Protein AF-F8GCK5-F1 (afdb_monomer_lite)

Sequence (737 aa):
MRNIRILTMNIQAQAWPAGPHSDAKWRAEAAVKALDPGNFAFDEHPDVVVFNEADNEDAKEILETGLKDMYPHFIVSFNGGSGDLNDGGLAIFSKFEFRELPPSDYNFSNNRSRFYPYISAGIAGMFYPMSASDDGLAEKGVAIVQISTGLHFEIVTIALTHLQAFYEEVGEHHTIRLRQLKVIEAELIDLIGAPEDNGNWDKVIVLGDLNIRGDTPPYSTEGHGEWTNVFINNGGPYNNASQGIAVRQNKLIFTEQLIDGWRTFMTPPGAFMEADPGLTNTNLKEGEHLPAGLKERLDYICFPKQRTDAMGETPRHLVAQHMRILPSNFSALDMAFERIQSDHKGILAQVHWQFKYNTPNQAKLQGDFVHFQAPDSLVKVNIANDLKIPSPGVFQWIYIHEPGTYTFTYSPNLEAAFYYENAMSTKIDPFNQVKWGELGLDLDWLNSLQHEFGLSEVGDQVDVHRPMFIRLKAAERDDQFTGNIAFSFIKHTGENRFLAIGLLPNDIPKDPRLPVGQKNGKNDECWFRAPLAEQLLSGNPYPAQFYIKNDFERKIRLSLFEGIAAPAPFAQVTNEDRLTVIDYDRAADIQDVYILLERSQTTDYEFLAGYRYSISYLNHLEIYSIEDQSGLGADEIHLTMTADDMAANFLDFTDEDFDDDERRMLNSYYPKNTAFDNRLNVTVFELDNGDDDDDGPFTGTIPALKKSENSRESSIIIEAEGAEYQISYKLSRNPNR

pLDDT: mean 79.92, std 14.97, range [36.16, 98.12]

Structure (mmCIF, N/CA/C/O backbone):
data_AF-F8GCK5-F1
#
_entry.id   AF-F8GCK5-F1
#
loop_
_atom_site.group_PDB
_atom_site.id
_atom_site.type_symbol
_atom_site.label_atom_id
_atom_site.label_alt_id
_atom_site.label_comp_id
_atom_site.label_asym_id
_atom_site.label_entity_id
_atom_site.label_seq_id
_atom_site.pdbx_PDB_ins_code
_atom_site.Cartn_x
_atom_site.Cartn_y
_atom_site.Cartn_z
_atom_site.occupancy
_atom_site.B_iso_or_equiv
_atom_site.auth_seq_id
_atom_site.auth_comp_id
_atom_site.auth_asym_id
_atom_site.auth_atom_id
_atom_site.pdbx_PDB_model_num
ATOM 1 N N . MET A 1 1 ? 5.847 20.990 -10.981 1.00 57.03 1 MET A N 1
ATOM 2 C CA . MET A 1 1 ? 6.908 20.158 -11.584 1.00 57.03 1 MET A CA 1
ATOM 3 C C . MET A 1 1 ? 6.631 18.738 -11.105 1.00 57.03 1 MET A C 1
ATOM 5 O O . MET A 1 1 ? 5.992 18.609 -10.074 1.00 57.03 1 MET A O 1
ATOM 9 N N . ARG A 1 2 ? 6.905 17.680 -11.875 1.00 70.56 2 ARG A N 1
ATOM 10 C CA . ARG A 1 2 ? 6.257 16.371 -11.628 1.00 70.56 2 ARG A CA 1
ATOM 11 C C . ARG A 1 2 ? 7.260 15.219 -11.567 1.00 70.56 2 ARG A C 1
ATOM 13 O O . ARG A 1 2 ? 8.373 15.356 -12.064 1.00 70.56 2 ARG A O 1
ATOM 20 N N . ASN A 1 3 ? 6.843 14.109 -10.960 1.00 83.94 3 ASN A N 1
ATOM 21 C CA . ASN A 1 3 ? 7.560 12.831 -10.945 1.00 83.94 3 ASN A CA 1
ATOM 22 C C . ASN A 1 3 ? 7.837 12.326 -12.368 1.00 83.94 3 ASN A C 1
ATOM 24 O O . ASN A 1 3 ? 7.088 12.645 -13.294 1.00 83.94 3 ASN A O 1
ATOM 28 N N . ILE A 1 4 ? 8.869 11.492 -12.527 1.00 91.00 4 ILE A N 1
ATOM 29 C CA . ILE A 1 4 ? 9.046 10.703 -13.753 1.00 91.00 4 ILE A CA 1
ATOM 30 C C . ILE A 1 4 ? 8.170 9.460 -13.622 1.00 91.00 4 ILE A C 1
ATOM 32 O O . ILE A 1 4 ? 8.266 8.739 -12.631 1.00 91.00 4 ILE A O 1
ATOM 36 N N . ARG A 1 5 ? 7.332 9.190 -14.621 1.00 93.50 5 ARG A N 1
ATOM 37 C CA . ARG A 1 5 ? 6.490 7.988 -14.654 1.00 93.50 5 ARG A CA 1
ATOM 38 C C . ARG A 1 5 ? 7.055 6.993 -15.649 1.00 93.50 5 ARG A C 1
ATOM 40 O O . ARG A 1 5 ? 7.097 7.295 -16.840 1.00 93.50 5 ARG A O 1
ATOM 47 N N . ILE A 1 6 ? 7.496 5.838 -15.167 1.00 96.00 6 ILE A N 1
ATOM 48 C CA . ILE A 1 6 ? 8.157 4.824 -15.995 1.00 96.00 6 ILE A CA 1
ATOM 49 C C . ILE A 1 6 ? 7.336 3.545 -15.975 1.00 96.00 6 ILE A C 1
ATOM 51 O O . ILE A 1 6 ? 7.020 3.038 -14.901 1.00 96.00 6 ILE A O 1
ATOM 55 N N . LEU A 1 7 ? 6.995 3.047 -17.158 1.00 95.62 7 LEU A N 1
ATOM 56 C CA . LEU A 1 7 ? 6.284 1.793 -17.364 1.00 95.62 7 LEU A CA 1
ATOM 57 C C . LEU A 1 7 ? 7.198 0.790 -18.070 1.00 95.62 7 LEU A C 1
ATOM 59 O O . LEU A 1 7 ? 7.816 1.137 -19.073 1.00 95.62 7 LEU A O 1
ATOM 63 N N . THR A 1 8 ? 7.234 -0.448 -17.584 1.00 94.69 8 THR A N 1
ATOM 64 C CA . THR A 1 8 ? 7.779 -1.598 -18.323 1.00 94.69 8 THR A CA 1
ATOM 65 C C . THR A 1 8 ? 6.688 -2.631 -18.559 1.00 94.69 8 THR A C 1
ATOM 67 O O . THR A 1 8 ? 5.849 -2.833 -17.676 1.00 94.69 8 THR A O 1
ATOM 70 N N . MET A 1 9 ? 6.665 -3.254 -19.737 1.00 90.06 9 MET A N 1
ATOM 71 C CA . MET A 1 9 ? 5.662 -4.260 -20.089 1.00 90.06 9 MET A CA 1
ATOM 72 C C . MET A 1 9 ? 6.189 -5.254 -21.129 1.00 90.06 9 MET A C 1
ATOM 74 O O . MET A 1 9 ? 6.533 -4.860 -22.243 1.00 90.06 9 MET A O 1
ATOM 78 N N . ASN A 1 10 ? 6.170 -6.545 -20.803 1.00 88.62 10 ASN A N 1
ATOM 79 C CA . ASN A 1 10 ? 6.314 -7.607 -21.793 1.00 88.62 10 ASN A CA 1
ATOM 80 C C . ASN A 1 10 ? 4.983 -7.800 -22.546 1.00 88.62 10 ASN A C 1
ATOM 82 O O . ASN A 1 10 ? 3.952 -8.151 -21.961 1.00 88.62 10 ASN A O 1
ATOM 86 N N . ILE A 1 11 ? 4.990 -7.496 -23.848 1.00 85.12 11 ILE A N 1
ATOM 87 C CA . ILE A 1 11 ? 3.792 -7.547 -24.703 1.00 85.12 11 ILE A CA 1
ATOM 88 C C . ILE A 1 11 ? 3.698 -8.830 -25.519 1.00 85.12 11 ILE A C 1
ATOM 90 O O . ILE A 1 11 ? 2.675 -9.035 -26.175 1.00 85.12 11 ILE A O 1
ATOM 94 N N . GLN A 1 12 ? 4.741 -9.666 -25.491 1.00 81.56 12 GLN A N 1
ATOM 95 C CA . GLN A 1 12 ? 4.817 -10.932 -26.209 1.00 81.56 12 GLN A CA 1
ATOM 96 C C . GLN A 1 12 ? 4.371 -10.832 -27.682 1.00 81.56 12 GLN A C 1
ATOM 98 O O . GLN A 1 12 ? 3.586 -11.645 -28.181 1.00 81.56 12 GLN A O 1
ATOM 103 N N . ALA A 1 13 ? 4.819 -9.797 -28.384 1.00 81.50 13 ALA A N 1
ATOM 104 C CA . ALA A 1 13 ? 4.580 -9.577 -29.805 1.00 81.50 13 ALA A CA 1
ATOM 105 C C . ALA A 1 13 ? 5.725 -10.191 -30.636 1.00 81.50 13 ALA A C 1
ATOM 107 O O . ALA A 1 13 ? 6.400 -9.507 -31.407 1.00 81.50 13 ALA A O 1
ATOM 108 N N . GLN A 1 14 ? 5.931 -11.497 -30.459 1.00 73.19 14 GLN A N 1
ATOM 109 C CA . GLN A 1 14 ? 7.050 -12.255 -31.020 1.00 73.19 14 GLN A CA 1
ATOM 110 C C . GLN A 1 14 ? 6.912 -12.505 -32.537 1.00 73.19 14 GLN A C 1
ATOM 112 O O . GLN A 1 14 ? 5.809 -12.565 -33.095 1.00 73.19 14 GLN A O 1
ATOM 117 N N . ALA A 1 15 ? 8.045 -12.695 -33.219 1.00 66.06 15 ALA A N 1
ATOM 118 C CA . ALA A 1 15 ? 8.103 -13.161 -34.606 1.00 66.06 15 ALA A CA 1
ATOM 119 C C . ALA A 1 15 ? 8.003 -14.705 -34.705 1.00 66.06 15 ALA A C 1
ATOM 121 O O . ALA A 1 15 ? 8.259 -15.431 -33.744 1.00 66.06 15 ALA A O 1
ATOM 122 N N . TRP A 1 16 ? 7.610 -15.231 -35.875 1.00 49.19 16 TRP A N 1
ATOM 123 C CA . TRP A 1 16 ? 7.533 -16.681 -36.146 1.00 49.19 16 TRP A CA 1
ATOM 124 C C . TRP A 1 16 ? 8.875 -17.383 -35.826 1.00 49.19 16 TRP A C 1
ATOM 126 O O . TRP A 1 16 ? 9.919 -16.809 -36.141 1.00 49.19 16 TRP A O 1
ATOM 136 N N . PRO A 1 17 ? 8.899 -18.614 -35.258 1.00 47.94 17 PRO A N 1
ATOM 137 C CA . PRO A 1 17 ? 7.820 -19.610 -35.159 1.00 47.94 17 PRO A CA 1
ATOM 138 C C . PRO A 1 17 ? 6.927 -19.560 -33.912 1.00 47.94 17 PRO A C 1
ATOM 140 O O . PRO A 1 17 ? 6.051 -20.414 -33.781 1.00 47.94 17 PRO A O 1
ATOM 143 N N . ALA A 1 18 ? 7.100 -18.585 -33.020 1.00 50.91 18 ALA A N 1
ATOM 144 C CA . ALA A 1 18 ? 6.490 -18.633 -31.691 1.00 50.91 18 ALA A CA 1
ATOM 145 C C . ALA A 1 18 ? 4.981 -18.279 -31.630 1.00 50.91 18 ALA A C 1
ATOM 147 O O . ALA A 1 18 ? 4.314 -18.596 -30.644 1.00 50.91 18 ALA A O 1
ATOM 148 N N . GLY A 1 19 ? 4.393 -17.717 -32.698 1.00 50.84 19 GLY A N 1
ATOM 149 C CA . GLY A 1 19 ? 2.947 -17.463 -32.795 1.00 50.84 19 GLY A CA 1
ATOM 150 C C . GLY A 1 19 ? 2.474 -16.975 -34.179 1.00 50.84 19 GLY A C 1
ATOM 151 O O . GLY A 1 19 ? 3.298 -16.609 -35.020 1.00 50.84 19 GLY A O 1
ATOM 152 N N . PRO A 1 20 ? 1.155 -16.977 -34.470 1.00 52.06 20 PRO A N 1
ATOM 153 C CA . PRO A 1 20 ? 0.601 -16.418 -35.706 1.00 52.06 20 PRO A CA 1
ATOM 154 C C . PRO A 1 20 ? 0.881 -14.909 -35.823 1.00 52.06 20 PRO A C 1
ATOM 156 O O . PRO A 1 20 ? 0.665 -14.165 -34.871 1.00 52.06 20 PRO A O 1
ATOM 159 N N . HIS A 1 21 ? 1.251 -14.421 -37.015 1.00 52.12 21 HIS A N 1
ATOM 160 C CA . HIS A 1 21 ? 1.465 -12.983 -37.280 1.00 52.12 21 HIS A CA 1
ATOM 161 C C . HIS A 1 21 ? 0.276 -12.085 -36.869 1.00 52.12 21 HIS A C 1
ATOM 163 O O . HIS A 1 21 ? 0.470 -10.924 -36.512 1.00 52.12 21 HIS A O 1
ATOM 169 N N . SER A 1 22 ? -0.957 -12.611 -36.892 1.00 55.41 22 SER A N 1
ATOM 170 C CA . SER A 1 22 ? -2.156 -11.888 -36.447 1.00 55.41 22 SER A CA 1
ATOM 171 C C . SER A 1 22 ? -2.129 -11.515 -34.967 1.00 55.41 22 SER A C 1
ATOM 173 O O . SER A 1 22 ? -2.702 -10.492 -34.594 1.00 55.41 22 SER A O 1
ATOM 175 N N . ASP A 1 23 ? -1.467 -12.318 -34.138 1.00 72.38 23 ASP A N 1
ATOM 176 C CA . ASP A 1 23 ? -1.537 -12.198 -32.685 1.00 72.38 23 ASP A CA 1
ATOM 177 C C . ASP A 1 23 ? -0.560 -11.120 -32.197 1.00 72.38 23 ASP A C 1
ATOM 179 O O . ASP A 1 23 ? -0.926 -10.294 -31.364 1.00 72.38 23 ASP A O 1
ATOM 183 N N . ALA A 1 24 ? 0.632 -11.033 -32.799 1.00 78.38 24 ALA A N 1
ATOM 184 C CA . ALA A 1 24 ? 1.621 -9.994 -32.500 1.00 78.38 24 ALA A CA 1
ATOM 185 C C . ALA A 1 24 ? 1.125 -8.581 -32.863 1.00 78.38 24 ALA A C 1
ATOM 187 O O . ALA A 1 24 ? 1.203 -7.659 -32.049 1.00 78.38 24 ALA A O 1
ATOM 188 N N . LYS A 1 25 ? 0.535 -8.420 -34.057 1.00 82.81 25 LYS A N 1
ATOM 189 C CA . LYS A 1 25 ? -0.100 -7.163 -34.486 1.00 82.81 25 LYS A CA 1
ATOM 190 C C . LYS A 1 25 ? -1.188 -6.725 -33.506 1.00 82.81 25 LYS A C 1
ATOM 192 O O . LYS A 1 25 ? -1.220 -5.577 -33.068 1.00 82.81 25 LYS A O 1
ATOM 197 N N . TRP A 1 26 ? -2.071 -7.653 -33.158 1.00 79.19 26 TRP A N 1
ATOM 198 C CA . TRP A 1 26 ? -3.180 -7.385 -32.258 1.00 79.19 26 TRP A CA 1
ATOM 199 C C . TRP A 1 26 ? -2.674 -6.981 -30.851 1.00 79.19 26 TRP A C 1
ATOM 201 O O . TRP A 1 26 ? -3.192 -6.029 -30.263 1.00 79.19 26 TRP A O 1
ATOM 211 N N . ARG A 1 27 ? -1.607 -7.622 -30.341 1.00 80.44 27 ARG A N 1
ATOM 212 C CA . ARG A 1 27 ? -0.962 -7.282 -29.053 1.00 80.44 27 ARG A CA 1
ATOM 213 C C . ARG A 1 27 ? -0.394 -5.863 -29.050 1.00 80.44 27 ARG A C 1
ATOM 215 O O . ARG A 1 27 ? -0.623 -5.124 -28.093 1.00 80.44 27 ARG A O 1
ATOM 222 N N . ALA A 1 28 ? 0.262 -5.450 -30.134 1.00 86.25 28 ALA A N 1
ATOM 223 C CA . ALA A 1 28 ? 0.745 -4.079 -30.295 1.00 86.25 28 ALA A CA 1
ATOM 224 C C . ALA A 1 28 ? -0.398 -3.050 -30.328 1.00 86.25 28 ALA A C 1
ATOM 226 O O . ALA A 1 28 ? -0.338 -2.054 -29.609 1.00 86.25 28 ALA A O 1
ATOM 227 N N . GLU A 1 29 ? -1.470 -3.294 -31.093 1.00 86.25 29 GLU A N 1
ATOM 228 C CA . GLU A 1 29 ? -2.645 -2.403 -31.133 1.00 86.25 29 GLU A CA 1
ATOM 229 C C . GLU A 1 29 ? -3.268 -2.229 -29.741 1.00 86.25 29 GLU A C 1
ATOM 231 O O . GLU A 1 29 ? -3.655 -1.127 -29.342 1.00 86.25 29 GLU A O 1
ATOM 236 N N . ALA A 1 30 ? -3.345 -3.317 -28.979 1.00 79.75 30 ALA A N 1
ATOM 237 C CA . ALA A 1 30 ? -3.876 -3.291 -27.631 1.00 79.75 30 ALA A CA 1
ATOM 238 C C . ALA A 1 30 ? -2.938 -2.557 -26.655 1.00 79.75 30 ALA A C 1
ATOM 240 O O . ALA A 1 30 ? -3.421 -1.760 -25.850 1.00 79.75 30 ALA A O 1
ATOM 241 N N . ALA A 1 31 ? -1.615 -2.722 -26.771 1.00 85.25 31 ALA A N 1
ATOM 242 C CA . ALA A 1 31 ? -0.638 -1.947 -26.004 1.00 85.25 31 ALA A CA 1
ATOM 243 C C . ALA A 1 31 ? -0.756 -0.434 -26.274 1.00 85.25 31 ALA A C 1
ATOM 245 O O . ALA A 1 31 ? -0.817 0.352 -25.327 1.00 85.25 31 ALA A O 1
ATOM 246 N N . VAL A 1 32 ? -0.883 -0.022 -27.544 1.00 89.69 32 VAL A N 1
ATOM 247 C CA . VAL A 1 32 ? -1.145 1.383 -27.920 1.00 89.69 32 VAL A CA 1
ATOM 248 C C . VAL A 1 32 ? -2.422 1.887 -27.252 1.00 89.69 32 VAL A C 1
ATOM 250 O O . VAL A 1 32 ? -2.444 2.969 -26.671 1.00 89.69 32 VAL A O 1
ATOM 253 N N . LYS A 1 33 ? -3.486 1.083 -27.290 1.00 84.94 33 LYS A N 1
ATOM 254 C CA . LYS A 1 33 ? -4.776 1.440 -26.701 1.00 84.94 33 LYS A CA 1
ATOM 255 C C . LYS A 1 33 ? -4.741 1.533 -25.175 1.00 84.94 33 LYS A C 1
ATOM 257 O O . LYS A 1 33 ? -5.442 2.378 -24.627 1.00 84.94 33 LYS A O 1
ATOM 262 N N . ALA A 1 34 ? -3.948 0.707 -24.486 1.00 79.44 34 ALA A N 1
ATOM 263 C CA . ALA A 1 34 ? -3.733 0.837 -23.038 1.00 79.44 34 ALA A CA 1
ATOM 264 C C . ALA A 1 34 ? -3.196 2.215 -22.683 1.00 79.44 34 ALA A C 1
ATOM 266 O O . ALA A 1 34 ? -3.619 2.795 -21.689 1.00 79.44 34 ALA A O 1
ATOM 267 N N . LEU A 1 35 ? -2.276 2.714 -23.506 1.00 87.94 35 LEU A N 1
ATOM 268 C CA . LEU A 1 35 ? -1.574 3.975 -23.313 1.00 87.94 35 LEU A CA 1
ATOM 269 C C . LEU A 1 35 ? -2.398 5.202 -23.709 1.00 87.94 35 LEU A C 1
ATOM 271 O O . LEU A 1 35 ? -1.868 6.304 -23.697 1.00 87.94 35 LEU A O 1
ATOM 275 N N . ASP A 1 36 ? -3.685 5.056 -24.030 1.00 86.31 36 ASP A N 1
ATOM 276 C CA . ASP A 1 36 ? -4.568 6.209 -24.207 1.00 86.31 36 ASP A CA 1
ATOM 277 C C . ASP A 1 36 ? -4.615 7.045 -22.904 1.00 86.31 36 ASP A C 1
ATOM 279 O O . ASP A 1 36 ? -4.901 6.491 -21.833 1.00 86.31 36 ASP A O 1
ATOM 283 N N . PRO A 1 37 ? -4.380 8.374 -22.956 1.00 85.88 37 PRO A N 1
ATOM 284 C CA . PRO A 1 37 ? -4.496 9.269 -21.810 1.00 85.88 37 PRO A CA 1
ATOM 285 C C . PRO A 1 37 ? -5.807 9.143 -21.039 1.00 85.88 37 PRO A C 1
ATOM 287 O O . PRO A 1 37 ? -5.803 9.339 -19.826 1.00 85.88 37 PRO A O 1
ATOM 290 N N . GLY A 1 38 ? -6.907 8.772 -21.705 1.00 83.69 38 GLY A N 1
ATOM 291 C CA . GLY A 1 38 ? -8.198 8.537 -21.055 1.00 83.69 38 GLY A CA 1
ATOM 292 C C . GLY A 1 38 ? -8.212 7.375 -20.051 1.00 83.69 38 GLY A C 1
ATOM 293 O O . GLY A 1 38 ? -9.097 7.329 -19.199 1.00 83.69 38 GLY A O 1
ATOM 294 N N . ASN A 1 39 ? -7.236 6.461 -20.110 1.00 80.50 39 ASN A N 1
ATOM 295 C CA . ASN A 1 39 ? -7.138 5.309 -19.206 1.00 80.50 39 ASN A CA 1
ATOM 296 C C . ASN A 1 39 ? -6.356 5.601 -17.918 1.00 80.50 39 ASN A C 1
ATOM 298 O O . ASN A 1 39 ? -6.315 4.760 -17.016 1.00 80.50 39 ASN A O 1
ATOM 302 N N . PHE A 1 40 ? -5.714 6.765 -17.820 1.00 81.81 40 PHE A N 1
ATOM 303 C CA . PHE A 1 40 ? -4.912 7.145 -16.665 1.00 81.81 40 PHE A CA 1
ATOM 304 C C . PHE A 1 40 ? -5.524 8.352 -15.965 1.00 81.81 40 PHE A C 1
ATOM 306 O O . PHE A 1 40 ? -6.045 9.269 -16.598 1.00 81.81 40 PHE A O 1
ATOM 313 N N . ALA A 1 41 ? -5.383 8.404 -14.640 1.00 77.75 41 ALA A N 1
ATOM 314 C CA . ALA A 1 41 ? -5.498 9.684 -13.959 1.00 77.75 41 ALA A CA 1
ATOM 315 C C . ALA A 1 41 ? -4.443 10.654 -14.523 1.00 77.75 41 ALA A C 1
ATOM 317 O O . ALA A 1 41 ? -3.378 10.237 -14.993 1.00 77.75 41 ALA A O 1
ATOM 318 N N . PHE A 1 42 ? -4.725 11.952 -14.455 1.00 73.12 42 PHE A N 1
ATOM 319 C CA . PHE A 1 42 ? -3.887 13.003 -15.036 1.00 73.12 42 PHE A CA 1
ATOM 320 C C . PHE A 1 42 ? -2.397 12.908 -14.649 1.00 73.12 42 PHE A C 1
ATOM 322 O O . PHE A 1 42 ? -1.500 13.167 -15.458 1.00 73.12 42 PHE A O 1
ATOM 329 N N . ASP A 1 43 ? -2.116 12.489 -13.418 1.00 75.25 43 ASP A N 1
ATOM 330 C CA . ASP A 1 43 ? -0.775 12.317 -12.865 1.00 75.25 43 ASP A CA 1
ATOM 331 C C . ASP A 1 43 ? -0.258 10.869 -12.908 1.00 75.25 43 ASP A C 1
ATOM 333 O O . ASP A 1 43 ? 0.818 10.590 -12.390 1.00 75.25 43 ASP A O 1
ATOM 337 N N . GLU A 1 44 ? -0.966 9.940 -13.549 1.00 83.06 44 GLU A N 1
ATOM 338 C CA . GLU A 1 44 ? -0.584 8.522 -13.639 1.00 83.06 44 GLU A CA 1
ATOM 339 C C . GLU A 1 44 ? -0.109 8.109 -15.040 1.00 83.06 44 GLU A C 1
ATOM 341 O O . GLU A 1 44 ? 0.519 7.062 -15.174 1.00 83.06 44 GLU A O 1
ATOM 346 N N . HIS A 1 45 ? -0.334 8.926 -16.074 1.00 90.56 45 HIS A N 1
ATOM 347 C CA . HIS A 1 45 ? 0.081 8.580 -17.435 1.00 90.56 45 HIS A CA 1
ATOM 348 C C . HIS A 1 45 ? 1.613 8.489 -17.584 1.00 90.56 45 HIS A C 1
ATOM 350 O O . HIS A 1 45 ? 2.297 9.469 -17.269 1.00 90.56 45 HIS A O 1
ATOM 356 N N . PRO A 1 46 ? 2.172 7.390 -18.126 1.00 93.81 46 PRO A N 1
ATOM 357 C CA . PRO A 1 46 ? 3.615 7.207 -18.220 1.00 93.81 46 PRO A CA 1
ATOM 358 C C . PRO A 1 46 ? 4.293 8.266 -19.095 1.00 93.81 46 PRO A C 1
ATOM 360 O O . PRO A 1 46 ? 3.727 8.754 -20.079 1.00 93.81 46 PRO A O 1
ATOM 363 N N . ASP A 1 47 ? 5.515 8.630 -18.722 1.00 94.62 47 ASP A N 1
ATOM 364 C CA . ASP A 1 47 ? 6.395 9.538 -19.464 1.00 94.62 47 ASP A CA 1
ATOM 365 C C . ASP A 1 47 ? 7.464 8.777 -20.246 1.00 94.62 47 ASP A C 1
ATOM 367 O O . ASP A 1 47 ? 7.884 9.241 -21.304 1.00 94.62 47 ASP A O 1
ATOM 371 N N . VAL A 1 48 ? 7.856 7.607 -19.741 1.00 96.50 48 VAL A N 1
ATOM 372 C CA . VAL A 1 48 ? 8.714 6.635 -20.416 1.00 96.50 48 VAL A CA 1
ATOM 373 C C . VAL A 1 48 ? 8.014 5.281 -20.393 1.00 96.50 48 VAL A C 1
ATOM 375 O O . VAL A 1 48 ? 7.514 4.863 -19.348 1.00 96.50 48 VAL A O 1
ATOM 378 N N . VAL A 1 49 ? 7.983 4.604 -21.534 1.00 96.88 49 VAL A N 1
ATOM 379 C CA . VAL A 1 49 ? 7.441 3.254 -21.689 1.00 96.88 49 VAL A CA 1
ATOM 380 C C . VAL A 1 49 ? 8.504 2.376 -22.324 1.00 96.88 49 VAL A C 1
ATOM 382 O O . VAL A 1 49 ? 9.103 2.759 -23.327 1.00 96.88 49 VAL A O 1
ATOM 385 N N . VAL A 1 50 ? 8.724 1.203 -21.745 1.00 96.50 50 VAL A N 1
ATOM 386 C CA . VAL A 1 50 ? 9.601 0.168 -22.280 1.00 96.50 50 VAL A CA 1
ATOM 387 C C . VAL A 1 50 ? 8.794 -1.089 -22.551 1.00 96.50 50 VAL A C 1
ATOM 389 O O . VAL A 1 50 ? 8.016 -1.529 -21.703 1.00 96.50 50 VAL A O 1
ATOM 392 N N . PHE A 1 51 ? 8.999 -1.655 -23.736 1.00 93.44 51 PHE A N 1
ATOM 393 C CA . PHE A 1 51 ? 8.420 -2.927 -24.132 1.00 93.44 51 PHE A CA 1
ATOM 394 C C . PHE A 1 51 ? 9.491 -4.009 -24.226 1.00 93.44 51 PHE A C 1
ATOM 396 O O . PHE A 1 51 ? 10.594 -3.757 -24.720 1.00 93.44 51 PHE A O 1
ATOM 403 N N . ASN A 1 52 ? 9.125 -5.204 -23.769 1.00 90.69 52 ASN A N 1
ATOM 404 C CA . ASN A 1 52 ? 9.845 -6.450 -24.001 1.00 90.69 52 ASN A CA 1
ATOM 405 C C . ASN A 1 52 ? 9.047 -7.333 -24.975 1.00 90.69 52 ASN A C 1
ATOM 407 O O . ASN A 1 52 ? 7.817 -7.230 -25.035 1.00 90.69 52 ASN A O 1
ATOM 411 N N . GLU A 1 53 ? 9.757 -8.189 -25.715 1.00 87.75 53 GLU A N 1
ATOM 412 C CA . GLU A 1 53 ? 9.208 -9.073 -26.758 1.00 87.75 53 GLU A CA 1
ATOM 413 C C . GLU A 1 53 ? 8.411 -8.332 -27.838 1.00 87.75 53 GLU A C 1
ATOM 415 O O . GLU A 1 53 ? 7.358 -8.774 -28.293 1.00 87.75 53 GLU A O 1
ATOM 420 N N . ALA A 1 54 ? 8.891 -7.161 -28.245 1.00 87.62 54 ALA A N 1
ATOM 421 C CA . ALA A 1 54 ? 8.382 -6.433 -29.401 1.00 87.62 54 ALA A CA 1
ATOM 422 C C . ALA A 1 54 ? 9.136 -6.839 -30.682 1.00 87.62 54 ALA A C 1
ATOM 424 O O . ALA A 1 54 ? 9.615 -5.970 -31.401 1.00 87.62 54 ALA A O 1
ATOM 425 N N . ASP A 1 55 ? 9.299 -8.141 -30.944 1.00 82.94 55 ASP A N 1
ATOM 426 C CA . ASP A 1 55 ? 10.215 -8.646 -31.985 1.00 82.94 55 ASP A CA 1
ATOM 427 C C . ASP A 1 55 ? 9.620 -8.591 -33.403 1.00 82.94 55 ASP A C 1
ATOM 429 O O . ASP A 1 55 ? 10.337 -8.544 -34.402 1.00 82.94 55 ASP A O 1
ATOM 433 N N . ASN A 1 56 ? 8.290 -8.606 -33.519 1.00 84.81 56 ASN A N 1
ATOM 434 C CA . ASN A 1 56 ? 7.590 -8.638 -34.801 1.00 84.81 56 ASN A CA 1
ATOM 435 C C . ASN A 1 56 ? 7.613 -7.276 -35.525 1.00 84.81 56 ASN A C 1
ATOM 437 O O . ASN A 1 56 ? 7.214 -6.258 -34.965 1.00 84.81 56 ASN A O 1
ATOM 441 N N . GLU A 1 57 ? 8.002 -7.262 -36.803 1.00 84.81 57 GLU A N 1
ATOM 442 C CA . GLU A 1 57 ? 8.110 -6.028 -37.602 1.00 84.81 57 GLU A CA 1
ATOM 443 C C . GLU A 1 57 ? 6.784 -5.258 -37.748 1.00 84.81 57 GLU A C 1
ATOM 445 O O . GLU A 1 57 ? 6.762 -4.037 -37.584 1.00 84.81 57 GLU A O 1
ATOM 450 N N . ASP A 1 58 ? 5.659 -5.950 -37.971 1.00 86.12 58 ASP A N 1
ATOM 451 C CA . ASP A 1 58 ? 4.344 -5.297 -38.062 1.00 86.12 58 ASP A CA 1
ATOM 452 C C . ASP A 1 58 ? 3.936 -4.701 -36.702 1.00 86.12 58 ASP A C 1
ATOM 454 O O . ASP A 1 58 ? 3.341 -3.623 -36.629 1.00 86.12 58 ASP A O 1
ATOM 458 N N . ALA A 1 59 ? 4.262 -5.389 -35.602 1.00 85.56 59 ALA A N 1
ATOM 459 C CA . ALA A 1 59 ? 4.020 -4.895 -34.250 1.00 85.56 59 ALA A CA 1
ATOM 460 C C . ALA A 1 59 ? 4.817 -3.612 -33.969 1.00 85.56 59 ALA A C 1
ATOM 462 O O . ALA A 1 59 ? 4.258 -2.658 -33.425 1.00 85.56 59 ALA A O 1
ATOM 463 N N . LYS A 1 60 ? 6.087 -3.544 -34.388 1.00 89.31 60 LYS A N 1
ATOM 464 C CA . LYS A 1 60 ? 6.925 -2.339 -34.254 1.00 89.31 60 LYS A CA 1
ATOM 465 C C . LYS A 1 60 ? 6.352 -1.159 -35.026 1.00 89.31 60 LYS A C 1
ATOM 467 O O . LYS A 1 60 ? 6.249 -0.074 -34.458 1.00 89.31 60 LYS A O 1
ATOM 472 N N . GLU A 1 61 ? 5.919 -1.371 -36.272 1.00 91.75 61 GLU A N 1
ATOM 473 C CA . GLU A 1 61 ? 5.286 -0.321 -37.084 1.00 91.75 61 GLU A CA 1
ATOM 474 C C . GLU A 1 61 ? 4.026 0.237 -36.400 1.00 91.75 61 GLU A C 1
ATOM 476 O O . GLU A 1 61 ? 3.787 1.450 -36.402 1.00 91.75 61 GLU A O 1
ATOM 481 N N . ILE A 1 62 ? 3.231 -0.636 -35.773 1.00 92.06 62 ILE A N 1
ATOM 482 C CA . ILE A 1 62 ? 2.024 -0.251 -35.030 1.00 92.06 62 ILE A CA 1
ATOM 483 C C . ILE A 1 62 ? 2.370 0.543 -33.773 1.00 92.06 62 ILE A C 1
ATOM 485 O O . ILE A 1 62 ? 1.749 1.580 -33.531 1.00 92.06 62 ILE A O 1
ATOM 489 N N . LEU A 1 63 ? 3.351 0.088 -32.987 1.00 92.38 63 LEU A N 1
ATOM 490 C CA . LEU A 1 63 ? 3.813 0.808 -31.800 1.00 92.38 63 LEU A CA 1
ATOM 491 C C . LEU A 1 63 ? 4.359 2.188 -32.186 1.00 92.38 63 LEU A C 1
ATOM 493 O O . LEU A 1 63 ? 3.950 3.187 -31.599 1.00 92.38 63 LEU A O 1
ATOM 497 N N . GLU A 1 64 ? 5.222 2.262 -33.203 1.00 94.88 64 GLU A N 1
ATOM 498 C CA . GLU A 1 64 ? 5.761 3.520 -33.725 1.00 94.88 64 GLU A CA 1
ATOM 499 C C . GLU A 1 64 ? 4.635 4.462 -34.157 1.00 94.88 64 GLU A C 1
ATOM 501 O O . GLU A 1 64 ? 4.522 5.588 -33.668 1.00 94.88 64 GLU A O 1
ATOM 506 N N . THR A 1 65 ? 3.768 4.000 -35.055 1.00 95.56 65 THR A N 1
ATOM 507 C CA . THR A 1 65 ? 2.713 4.837 -35.631 1.00 95.56 65 THR A CA 1
ATOM 508 C C . THR A 1 65 ? 1.703 5.283 -34.582 1.00 95.56 65 THR A C 1
ATOM 510 O O . THR A 1 65 ? 1.256 6.430 -34.626 1.00 95.56 65 THR A O 1
ATOM 513 N N . GLY A 1 66 ? 1.353 4.395 -33.651 1.00 94.94 66 GLY A N 1
ATOM 514 C CA . GLY A 1 66 ? 0.354 4.642 -32.619 1.00 94.94 66 GLY A CA 1
ATOM 515 C C . GLY A 1 66 ? 0.840 5.527 -31.473 1.00 94.94 66 GLY A C 1
ATOM 516 O O . GLY A 1 66 ? 0.029 6.237 -30.882 1.00 94.94 66 GLY A O 1
ATOM 517 N N . LEU A 1 67 ? 2.141 5.516 -31.160 1.00 95.75 67 LEU A N 1
ATOM 518 C CA . LEU A 1 67 ? 2.684 6.201 -29.980 1.00 95.75 67 LEU A CA 1
ATOM 519 C C . LEU A 1 67 ? 3.514 7.446 -30.295 1.00 95.75 67 LEU A C 1
ATOM 521 O O . LEU A 1 67 ? 3.679 8.273 -29.399 1.00 95.75 67 LEU A O 1
ATOM 525 N N . LYS A 1 68 ? 4.003 7.635 -31.528 1.00 95.50 68 LYS A N 1
ATOM 526 C CA . LYS A 1 68 ? 4.907 8.752 -31.883 1.00 95.50 68 LYS A CA 1
ATOM 527 C C . LYS A 1 68 ? 4.390 10.148 -31.525 1.00 95.50 68 LYS A C 1
ATOM 529 O O . LYS A 1 68 ? 5.184 11.009 -31.163 1.00 95.50 68 LYS A O 1
ATOM 534 N N . ASP A 1 69 ? 3.080 10.385 -31.608 1.00 94.94 69 ASP A N 1
ATOM 535 C CA . ASP A 1 69 ? 2.503 11.706 -31.317 1.00 94.94 69 ASP A CA 1
ATOM 536 C C . ASP A 1 69 ? 2.515 12.002 -29.808 1.00 94.94 69 ASP A C 1
ATOM 538 O O . ASP A 1 69 ? 2.609 13.152 -29.382 1.00 94.94 69 ASP A O 1
ATOM 542 N N . MET A 1 70 ? 2.445 10.950 -28.992 1.00 94.56 70 MET A N 1
ATOM 543 C CA . MET A 1 70 ? 2.442 11.022 -27.533 1.00 94.56 70 MET A CA 1
ATOM 544 C C . MET A 1 70 ? 3.854 10.923 -26.944 1.00 94.56 70 MET A C 1
ATOM 546 O O . MET A 1 70 ? 4.146 11.532 -25.914 1.00 94.56 70 MET A O 1
ATOM 550 N N . TYR A 1 71 ? 4.725 10.176 -27.619 1.00 96.69 71 TYR A N 1
ATOM 551 C CA . TYR A 1 71 ? 6.105 9.894 -27.256 1.00 96.69 71 TYR A CA 1
ATOM 552 C C . TYR A 1 71 ? 7.010 10.164 -28.468 1.00 96.69 71 TYR A C 1
ATOM 554 O O . TYR A 1 71 ? 7.376 9.235 -29.186 1.00 96.69 71 TYR A O 1
ATOM 562 N N . PRO A 1 72 ? 7.383 11.430 -28.722 1.00 95.44 72 PRO A N 1
ATOM 563 C CA . PRO A 1 72 ? 8.119 11.817 -29.928 1.00 95.44 72 PRO A CA 1
ATOM 564 C C . PRO A 1 72 ? 9.564 11.305 -29.967 1.00 95.44 72 PRO A C 1
ATOM 566 O O . PRO A 1 72 ? 10.223 11.387 -31.005 1.00 95.44 72 PRO A O 1
ATOM 569 N N . HIS A 1 73 ? 10.080 10.797 -28.848 1.00 95.44 73 HIS A N 1
ATOM 570 C CA . HIS A 1 73 ? 11.417 10.229 -28.753 1.00 95.44 73 HIS A CA 1
ATOM 571 C C . HIS A 1 73 ? 11.296 8.729 -28.515 1.00 95.44 73 HIS A C 1
ATOM 573 O O . HIS A 1 73 ? 10.963 8.297 -27.414 1.00 95.44 73 HIS A O 1
ATOM 579 N N . PHE A 1 74 ? 11.563 7.930 -29.542 1.00 94.56 74 PHE A N 1
ATOM 580 C CA . PHE A 1 74 ? 11.432 6.480 -29.456 1.00 94.56 74 PHE A CA 1
ATOM 581 C C . PHE A 1 74 ? 12.548 5.746 -30.199 1.00 94.56 74 PHE A C 1
ATOM 583 O O . PHE A 1 74 ? 13.209 6.307 -31.075 1.00 94.56 74 PHE A O 1
ATOM 590 N N . ILE A 1 75 ? 12.754 4.488 -29.817 1.00 91.81 75 ILE A N 1
ATOM 591 C CA . ILE A 1 75 ? 13.602 3.509 -30.498 1.00 91.81 75 ILE A CA 1
ATOM 592 C C . ILE A 1 75 ? 12.826 2.191 -30.470 1.00 91.81 75 ILE A C 1
ATOM 594 O O . ILE A 1 75 ? 12.564 1.662 -29.391 1.00 91.81 75 ILE A O 1
ATOM 598 N N . VAL A 1 76 ? 12.410 1.705 -31.641 1.00 84.62 76 VAL A N 1
ATOM 599 C CA . VAL A 1 76 ? 11.499 0.550 -31.790 1.00 84.62 76 VAL A CA 1
ATOM 600 C C . VAL A 1 76 ? 12.191 -0.748 -32.198 1.00 84.62 76 VAL A C 1
ATOM 602 O O . VAL A 1 76 ? 11.533 -1.770 -32.328 1.00 84.62 76 VAL A O 1
ATOM 605 N N . SER A 1 77 ? 13.509 -0.720 -32.386 1.00 77.44 77 SER A N 1
ATOM 606 C CA . SER A 1 77 ? 14.314 -1.915 -32.614 1.00 77.44 77 SER A CA 1
ATOM 607 C C . SER A 1 77 ? 15.760 -1.650 -32.214 1.00 77.44 77 SER A C 1
ATOM 609 O O . SER A 1 77 ? 16.308 -0.573 -32.475 1.00 77.44 77 SER A O 1
ATOM 611 N N . PHE A 1 78 ? 16.371 -2.656 -31.601 1.00 72.44 78 PHE A N 1
ATOM 612 C CA . PHE A 1 78 ? 17.803 -2.727 -31.373 1.00 72.44 78 PHE A CA 1
ATOM 613 C C . PHE A 1 78 ? 18.303 -4.020 -32.014 1.00 72.44 78 PHE A C 1
ATOM 615 O O . PHE A 1 78 ? 17.933 -5.105 -31.570 1.00 72.44 78 PHE A O 1
ATOM 622 N N . ASN A 1 79 ? 19.120 -3.902 -33.060 1.00 67.88 79 ASN A N 1
ATOM 623 C CA . ASN A 1 79 ? 19.706 -5.048 -33.748 1.00 67.88 79 ASN A CA 1
ATOM 624 C C . ASN A 1 79 ? 21.236 -5.017 -33.630 1.00 67.88 79 ASN A C 1
ATOM 626 O O . ASN A 1 79 ? 21.856 -3.969 -33.641 1.00 67.88 79 ASN A O 1
ATOM 630 N N . GLY A 1 80 ? 21.885 -6.162 -33.477 1.00 57.00 80 GLY A N 1
ATOM 631 C CA . GLY A 1 80 ? 23.345 -6.293 -33.466 1.00 57.00 80 GLY A CA 1
ATOM 632 C C . GLY A 1 80 ? 23.955 -6.308 -34.871 1.00 57.00 80 GLY A C 1
ATOM 633 O O . GLY A 1 80 ? 25.171 -6.424 -35.016 1.00 57.00 80 GLY A O 1
ATOM 634 N N . GLY A 1 81 ? 23.121 -6.215 -35.912 1.00 53.41 81 GLY A N 1
ATOM 635 C CA . GLY A 1 81 ? 23.539 -6.274 -37.311 1.00 53.41 81 GLY A CA 1
ATOM 636 C C . GLY A 1 81 ? 23.791 -7.691 -37.842 1.00 53.41 81 GLY A C 1
ATOM 637 O O . GLY A 1 81 ? 24.418 -7.821 -38.892 1.00 53.41 81 GLY A O 1
ATOM 638 N N . SER A 1 82 ? 23.317 -8.753 -37.172 1.00 50.84 82 SER A N 1
ATOM 639 C CA . SER A 1 82 ? 23.559 -10.146 -37.601 1.00 50.84 82 SER A CA 1
ATOM 640 C C . SER A 1 82 ? 22.701 -10.639 -38.779 1.00 50.84 82 SER A C 1
ATOM 642 O O . SER A 1 82 ? 22.866 -11.776 -39.214 1.00 50.84 82 SER A O 1
ATOM 644 N N . GLY A 1 83 ? 21.842 -9.790 -39.349 1.00 47.34 83 GLY A N 1
ATOM 645 C CA . GLY A 1 83 ? 21.238 -9.965 -40.677 1.00 47.34 83 GLY A CA 1
ATOM 646 C C . GLY A 1 83 ? 20.138 -11.026 -40.814 1.00 47.34 83 GLY A C 1
ATOM 647 O O . GLY A 1 83 ? 19.294 -10.850 -41.684 1.00 47.34 83 GLY A O 1
ATOM 648 N N . ASP A 1 84 ? 20.107 -12.050 -39.953 1.00 46.06 84 ASP A N 1
ATOM 649 C CA . ASP A 1 84 ? 19.169 -13.185 -40.045 1.00 46.06 84 ASP A CA 1
ATOM 650 C C . ASP A 1 84 ? 18.526 -13.604 -38.695 1.00 46.06 84 ASP A C 1
ATOM 652 O O . ASP A 1 84 ? 17.696 -14.515 -38.679 1.00 46.06 84 ASP A O 1
ATOM 656 N N . LEU A 1 85 ? 18.894 -12.989 -37.561 1.00 54.59 85 LEU A N 1
ATOM 657 C CA . LEU A 1 85 ? 18.291 -13.268 -36.244 1.00 54.59 85 LEU A CA 1
ATOM 658 C C . LEU A 1 85 ? 17.073 -12.368 -35.980 1.00 54.59 85 LEU A C 1
ATOM 660 O O . LEU A 1 85 ? 17.030 -11.229 -36.449 1.00 54.59 85 LEU A O 1
ATOM 664 N N . ASN A 1 86 ? 16.114 -12.863 -35.186 1.00 59.94 86 ASN A N 1
ATOM 665 C CA . ASN A 1 86 ? 15.086 -12.002 -34.594 1.00 59.94 86 ASN A CA 1
ATOM 666 C C . ASN A 1 86 ? 15.787 -10.959 -33.710 1.00 59.94 86 ASN A C 1
ATOM 668 O O . ASN A 1 86 ? 16.747 -11.294 -33.008 1.00 59.94 86 ASN A O 1
ATOM 672 N N . ASP A 1 87 ? 15.345 -9.702 -33.750 1.00 71.06 87 ASP A N 1
ATOM 673 C CA . ASP A 1 87 ? 15.928 -8.685 -32.876 1.00 71.06 87 ASP A CA 1
ATOM 674 C C . ASP A 1 87 ? 15.583 -8.961 -31.401 1.00 71.06 87 ASP A C 1
ATOM 676 O O . ASP A 1 87 ? 14.791 -9.843 -31.087 1.00 71.06 87 ASP A O 1
ATOM 680 N N . GLY A 1 88 ? 16.236 -8.272 -30.464 1.00 73.50 88 GLY A N 1
ATOM 681 C CA . GLY A 1 88 ? 16.105 -8.574 -29.031 1.00 73.50 88 GLY A CA 1
ATOM 682 C C . GLY A 1 88 ? 14.767 -8.197 -28.380 1.00 73.50 88 GLY A C 1
ATOM 683 O O . GLY A 1 88 ? 14.675 -8.243 -27.151 1.00 73.50 88 GLY A O 1
ATOM 684 N N . GLY A 1 89 ? 13.781 -7.740 -29.159 1.00 85.88 89 GLY A N 1
ATOM 685 C CA . GLY A 1 89 ? 12.431 -7.428 -28.677 1.00 85.88 89 GLY A CA 1
ATOM 686 C C . GLY A 1 89 ? 12.312 -6.222 -27.769 1.00 85.88 89 GLY A C 1
ATOM 687 O O . GLY A 1 89 ? 11.329 -6.103 -27.038 1.00 85.88 89 GLY A O 1
ATOM 688 N N . LEU A 1 90 ? 13.315 -5.350 -27.758 1.00 91.38 90 LEU A N 1
ATOM 689 C CA . LEU A 1 90 ? 13.339 -4.172 -26.902 1.00 91.38 90 LEU A CA 1
ATOM 690 C C . LEU A 1 90 ? 12.847 -2.947 -27.669 1.00 91.38 90 LEU A C 1
ATOM 692 O O . LEU A 1 90 ? 13.348 -2.632 -28.747 1.00 91.38 90 LEU A O 1
ATOM 696 N N . ALA A 1 91 ? 11.927 -2.203 -27.064 1.00 93.44 91 ALA A N 1
ATOM 697 C CA . ALA A 1 91 ? 11.530 -0.887 -27.546 1.00 93.44 91 ALA A CA 1
ATOM 698 C C . ALA A 1 91 ? 11.391 0.097 -26.383 1.00 93.44 91 ALA A C 1
ATOM 700 O O . ALA A 1 91 ? 11.006 -0.276 -25.275 1.00 93.44 91 ALA A O 1
ATOM 701 N N . ILE A 1 92 ? 11.687 1.370 -26.639 1.00 96.31 92 ILE A N 1
ATOM 702 C CA . ILE A 1 92 ? 11.521 2.456 -25.673 1.00 96.31 92 ILE A CA 1
ATOM 703 C C . ILE A 1 92 ? 10.848 3.659 -26.325 1.00 96.31 92 ILE A C 1
ATOM 705 O O . ILE A 1 92 ? 11.220 4.086 -27.415 1.00 96.31 92 ILE A O 1
ATOM 709 N N . PHE A 1 93 ? 9.886 4.232 -25.614 1.00 97.44 93 PHE A N 1
ATOM 710 C CA . PHE A 1 93 ? 9.143 5.433 -25.970 1.00 97.44 93 PHE A CA 1
ATOM 711 C C . PHE A 1 93 ? 9.247 6.435 -24.825 1.00 97.44 93 PHE A C 1
ATOM 713 O O . PHE A 1 93 ? 9.117 6.075 -23.657 1.00 97.44 93 PHE A O 1
ATOM 720 N N . SER A 1 94 ? 9.501 7.699 -25.139 1.00 96.44 94 SER A N 1
ATOM 721 C CA . SER A 1 94 ? 9.763 8.735 -24.148 1.00 96.44 94 SER A CA 1
ATOM 722 C C . SER A 1 94 ? 9.190 10.082 -24.581 1.00 96.44 94 SER A C 1
ATOM 724 O O . SER A 1 94 ? 9.278 10.493 -25.740 1.00 96.44 94 SER A O 1
ATOM 726 N N . LYS A 1 95 ? 8.622 10.804 -23.612 1.00 94.75 95 LYS A N 1
ATOM 727 C CA . LYS A 1 95 ? 8.294 12.232 -23.744 1.00 94.75 95 LYS A CA 1
ATOM 728 C C . LYS A 1 95 ? 9.533 13.118 -23.620 1.00 94.75 95 LYS A C 1
ATOM 730 O O . LYS A 1 95 ? 9.510 14.268 -24.042 1.00 94.75 95 LYS A O 1
ATOM 735 N N . PHE A 1 96 ? 10.599 12.591 -23.020 1.00 94.00 96 PHE A N 1
ATOM 736 C CA . PHE A 1 96 ? 11.879 13.267 -22.835 1.00 94.00 96 PHE A CA 1
ATOM 737 C C . PHE A 1 96 ? 12.858 12.914 -23.951 1.00 94.00 96 PHE A C 1
ATOM 739 O O . PHE A 1 96 ? 12.902 11.770 -24.405 1.00 94.00 96 PHE A O 1
ATOM 746 N N . GLU A 1 97 ? 13.683 13.880 -24.341 1.00 92.81 97 GLU A N 1
ATOM 747 C CA . GLU A 1 97 ? 14.707 13.690 -25.364 1.00 92.81 97 GLU A CA 1
ATOM 748 C C . GLU A 1 97 ? 15.823 12.745 -24.886 1.00 92.81 97 GLU A C 1
ATOM 750 O O . GLU A 1 97 ? 16.318 12.858 -23.755 1.00 92.81 97 GLU A O 1
ATOM 755 N N . PHE A 1 98 ? 16.242 11.837 -25.774 1.00 94.31 98 PHE A N 1
ATOM 756 C CA . PHE A 1 98 ? 17.434 11.011 -25.584 1.00 94.31 98 PHE A CA 1
ATOM 757 C C . PHE A 1 98 ? 18.696 11.825 -25.866 1.00 94.31 98 PHE A C 1
ATOM 759 O O . PHE A 1 98 ? 18.848 12.403 -26.946 1.00 94.31 98 PHE A O 1
ATOM 766 N N . ARG A 1 99 ? 19.621 11.844 -24.907 1.00 92.06 99 ARG A N 1
ATOM 767 C CA . ARG A 1 99 ? 20.922 12.487 -25.068 1.00 92.06 99 ARG A CA 1
ATOM 768 C C . ARG A 1 99 ? 21.809 11.714 -26.026 1.00 92.06 99 ARG A C 1
ATOM 770 O O . ARG A 1 99 ? 21.789 10.488 -26.073 1.00 92.06 99 ARG A O 1
ATOM 777 N N . GLU A 1 100 ? 22.647 12.464 -26.728 1.00 92.62 100 GLU A N 1
ATOM 778 C CA . GLU A 1 100 ? 23.769 11.892 -27.455 1.00 92.62 100 GLU A CA 1
ATOM 779 C C . GLU A 1 100 ? 24.798 11.336 -26.459 1.00 92.62 100 GLU A C 1
ATOM 781 O O . GLU A 1 100 ? 25.251 12.036 -25.549 1.00 92.62 100 GLU A O 1
ATOM 786 N N . LEU A 1 101 ? 25.127 10.060 -26.617 1.00 91.88 101 LEU A N 1
ATOM 787 C CA . LEU A 1 101 ? 26.098 9.327 -25.820 1.00 91.88 101 LEU A CA 1
ATOM 788 C C . LEU A 1 101 ? 27.490 9.422 -26.466 1.00 91.88 101 LEU A C 1
ATOM 790 O O . LEU A 1 101 ? 27.594 9.602 -27.682 1.00 91.88 101 LEU A O 1
ATOM 794 N N . PRO A 1 102 ? 28.576 9.256 -25.689 1.00 90.12 102 PRO A N 1
ATOM 795 C CA . PRO A 1 102 ? 29.927 9.240 -26.239 1.00 90.12 102 PRO A CA 1
ATOM 796 C C . PRO A 1 102 ? 30.090 8.161 -27.328 1.00 90.12 102 PRO A C 1
ATOM 798 O O . PRO A 1 102 ? 29.571 7.054 -27.120 1.00 90.12 102 PRO A O 1
ATOM 801 N N . PRO A 1 103 ? 30.830 8.443 -28.423 1.00 86.69 103 PRO A N 1
ATOM 802 C CA . PRO A 1 103 ? 31.035 7.503 -29.527 1.00 86.69 103 PRO A CA 1
ATOM 803 C C . PRO A 1 103 ? 31.603 6.145 -29.089 1.00 86.69 103 PRO A C 1
ATOM 805 O O . PRO A 1 103 ? 32.472 6.076 -28.220 1.00 86.69 103 PRO A O 1
ATOM 808 N N . SER A 1 104 ? 31.115 5.083 -29.721 1.00 84.00 104 SER A N 1
ATOM 809 C CA . SER A 1 104 ? 31.358 3.667 -29.449 1.00 84.00 104 SER A CA 1
ATOM 810 C C . SER A 1 104 ? 30.847 2.842 -30.636 1.00 84.00 104 SER A C 1
ATOM 812 O O . SER A 1 104 ? 29.885 3.233 -31.299 1.00 84.00 104 SER A O 1
ATOM 814 N N . ASP A 1 105 ? 31.444 1.674 -30.872 1.00 81.88 105 ASP A N 1
ATOM 815 C CA . ASP A 1 105 ? 31.001 0.736 -31.916 1.00 81.88 105 ASP A CA 1
ATOM 816 C C . ASP A 1 105 ? 29.603 0.150 -31.629 1.00 81.88 105 ASP A C 1
ATOM 818 O O . ASP A 1 105 ? 28.951 -0.377 -32.525 1.00 81.88 105 ASP A O 1
ATOM 822 N N . TYR A 1 106 ? 29.124 0.286 -30.388 1.00 80.75 106 TYR A N 1
ATOM 823 C CA . TYR A 1 106 ? 27.805 -0.164 -29.934 1.00 80.75 106 TYR A CA 1
ATOM 824 C C . TYR A 1 106 ? 26.738 0.941 -29.964 1.00 80.75 106 TYR A C 1
ATOM 826 O O . TYR A 1 106 ? 25.614 0.731 -29.499 1.00 80.75 106 TYR A O 1
ATOM 834 N N . ASN A 1 107 ? 27.070 2.146 -30.450 1.00 82.56 107 ASN A N 1
ATOM 835 C CA . ASN A 1 107 ? 26.098 3.230 -30.561 1.00 82.56 107 ASN A CA 1
ATOM 836 C C . ASN A 1 107 ? 25.004 2.919 -31.590 1.00 82.56 107 ASN A C 1
ATOM 838 O O . ASN A 1 107 ? 25.275 2.530 -32.721 1.00 82.56 107 ASN A O 1
ATOM 842 N N . PHE A 1 108 ? 23.763 3.206 -31.207 1.00 79.81 108 PHE A N 1
ATOM 843 C CA . PHE A 1 108 ? 22.566 3.097 -32.034 1.00 79.81 108 PHE A CA 1
ATOM 844 C C . PHE A 1 108 ? 21.860 4.450 -32.170 1.00 79.81 108 PHE A C 1
ATOM 846 O O . PHE A 1 108 ? 22.110 5.384 -31.400 1.00 79.81 108 PHE A O 1
ATOM 853 N N . SER A 1 109 ? 20.978 4.560 -33.169 1.00 81.62 109 SER A N 1
ATOM 854 C CA . SER A 1 109 ? 20.060 5.699 -33.332 1.00 81.62 109 SER A CA 1
ATOM 855 C C . SER A 1 109 ? 20.758 7.068 -33.316 1.00 81.62 109 SER A C 1
ATOM 857 O O . SER A 1 109 ? 20.361 7.968 -32.577 1.00 81.62 109 SER A O 1
ATOM 859 N N . ASN A 1 110 ? 21.814 7.232 -34.125 1.00 83.69 110 ASN A N 1
ATOM 860 C CA . ASN A 1 110 ? 22.660 8.437 -34.165 1.00 83.69 110 ASN A CA 1
ATOM 861 C C . ASN A 1 110 ? 23.262 8.785 -32.791 1.00 83.69 110 ASN A C 1
ATOM 863 O O . ASN A 1 110 ? 23.100 9.899 -32.300 1.00 83.69 110 ASN A O 1
ATOM 867 N N . ASN A 1 111 ? 23.924 7.811 -32.162 1.00 85.00 111 ASN A N 1
ATOM 868 C CA . ASN A 1 111 ? 24.538 7.914 -30.835 1.00 85.00 111 ASN A CA 1
ATOM 869 C C . ASN A 1 111 ? 23.565 8.165 -29.669 1.00 85.00 111 ASN A C 1
ATOM 871 O O . ASN A 1 111 ? 24.015 8.469 -28.572 1.00 85.00 111 ASN A O 1
ATOM 875 N N . ARG A 1 112 ? 22.247 8.026 -29.845 1.00 89.06 112 ARG A N 1
ATOM 876 C CA . ARG A 1 112 ? 21.257 8.283 -28.774 1.00 89.06 112 ARG A CA 1
ATOM 877 C C . ARG A 1 112 ? 21.011 7.097 -27.845 1.00 89.06 112 ARG A C 1
ATOM 879 O O . ARG A 1 112 ? 20.348 7.233 -26.819 1.00 89.06 112 ARG A O 1
ATOM 886 N N . SER A 1 113 ? 21.546 5.939 -28.201 1.00 90.69 113 SER A N 1
ATOM 887 C CA . SER A 1 113 ? 21.507 4.729 -27.392 1.00 90.69 113 SER A CA 1
ATOM 888 C C . SER A 1 113 ? 22.778 3.916 -27.587 1.00 90.69 113 SER A C 1
ATOM 890 O O . SER A 1 113 ? 23.541 4.147 -28.530 1.00 90.69 113 SER A O 1
ATOM 892 N N . ARG A 1 114 ? 22.996 2.946 -26.702 1.00 89.38 114 ARG A N 1
ATOM 893 C CA . ARG A 1 114 ? 23.935 1.843 -26.920 1.00 89.38 114 ARG A CA 1
ATOM 894 C C . ARG A 1 114 ? 23.208 0.522 -26.779 1.00 89.38 114 ARG A C 1
ATOM 896 O O . ARG A 1 114 ? 22.350 0.412 -25.907 1.00 89.38 114 ARG A O 1
ATOM 903 N N . PHE A 1 115 ? 23.539 -0.444 -27.625 1.00 88.50 115 PHE A N 1
ATOM 904 C CA . PHE A 1 115 ? 22.957 -1.776 -27.566 1.00 88.50 115 PHE A CA 1
ATOM 905 C C . PHE A 1 115 ? 24.037 -2.844 -27.520 1.00 88.50 115 PHE A C 1
ATOM 907 O O . PHE A 1 115 ? 24.962 -2.845 -28.330 1.00 88.50 115 PHE A O 1
ATOM 914 N N . TYR A 1 116 ? 23.882 -3.755 -26.567 1.00 86.00 116 TYR A N 1
ATOM 915 C CA . TYR A 1 116 ? 24.839 -4.808 -26.286 1.00 86.00 116 TYR A CA 1
ATOM 916 C C . TYR A 1 116 ? 24.124 -6.156 -26.346 1.00 86.00 116 TYR A C 1
ATOM 918 O O . TYR A 1 116 ? 23.492 -6.557 -25.360 1.00 86.00 116 TYR A O 1
ATOM 926 N N . PRO A 1 117 ? 24.173 -6.842 -27.501 1.00 82.06 117 PRO A N 1
ATOM 927 C CA . PRO A 1 117 ? 23.571 -8.156 -27.643 1.00 82.06 117 PRO A CA 1
ATOM 928 C C . PRO A 1 117 ? 24.354 -9.197 -26.830 1.00 82.06 117 PRO A C 1
ATOM 930 O O . PRO A 1 117 ? 25.585 -9.173 -26.755 1.00 82.06 117 PRO A O 1
ATOM 933 N N . TYR A 1 118 ? 23.642 -10.157 -26.250 1.00 77.00 118 TYR A N 1
ATOM 934 C CA . TYR A 1 118 ? 24.183 -11.290 -25.503 1.00 77.00 118 TYR A CA 1
ATOM 935 C C . TYR A 1 118 ? 24.694 -12.376 -26.460 1.00 77.00 118 TYR A C 1
ATOM 937 O O . TYR A 1 118 ? 24.214 -13.507 -26.481 1.00 77.00 118 TYR A O 1
ATOM 945 N N . ILE A 1 119 ? 25.683 -12.023 -27.283 1.00 67.44 119 ILE A N 1
ATOM 946 C CA . ILE A 1 119 ? 26.265 -12.921 -28.283 1.00 67.44 119 ILE A CA 1
ATOM 947 C C . ILE A 1 119 ? 27.088 -14.048 -27.643 1.00 67.44 119 ILE A C 1
ATOM 949 O O . ILE A 1 119 ? 27.784 -13.872 -26.643 1.00 67.44 119 ILE A O 1
ATOM 953 N N . SER A 1 120 ? 27.048 -15.225 -28.272 1.00 54.00 120 SER A N 1
ATOM 954 C CA . SER A 1 120 ? 27.810 -16.418 -27.871 1.00 54.00 120 SER A CA 1
ATOM 955 C C . SER A 1 120 ? 29.325 -16.289 -28.094 1.00 54.00 120 SER A C 1
ATOM 957 O O . SER A 1 120 ? 30.105 -17.046 -27.514 1.00 54.00 120 SER A O 1
ATOM 959 N N . ALA A 1 121 ? 29.755 -15.312 -28.900 1.00 48.56 121 ALA A N 1
ATOM 960 C CA . ALA A 1 121 ? 31.151 -14.925 -29.083 1.00 48.56 121 ALA A CA 1
ATOM 961 C C . ALA A 1 121 ? 31.524 -13.850 -28.048 1.00 48.56 121 ALA A C 1
ATOM 963 O O . ALA A 1 121 ? 31.416 -12.654 -28.297 1.00 48.56 121 ALA A O 1
ATOM 964 N N . GLY A 1 122 ? 31.884 -14.314 -26.852 1.00 46.00 122 GLY A N 1
ATOM 965 C CA . GLY A 1 122 ? 31.990 -13.508 -25.643 1.00 46.00 122 GLY A CA 1
ATOM 966 C C . GLY A 1 122 ? 32.993 -12.351 -25.645 1.00 46.00 122 GLY A C 1
ATOM 967 O O . GLY A 1 122 ? 33.947 -12.278 -26.422 1.00 46.00 122 GLY A O 1
ATOM 968 N N . ILE A 1 123 ? 32.806 -11.499 -24.637 1.00 47.22 123 ILE A N 1
ATOM 969 C CA . ILE A 1 123 ? 33.844 -10.661 -24.036 1.00 47.22 123 ILE A CA 1
ATOM 970 C C . ILE A 1 123 ? 35.122 -11.501 -23.895 1.00 47.22 123 ILE A C 1
ATOM 972 O O . ILE A 1 123 ? 35.080 -12.618 -23.365 1.00 47.22 123 ILE A O 1
ATOM 976 N N . ALA A 1 124 ? 36.261 -10.977 -24.356 1.00 42.28 124 ALA A N 1
ATOM 977 C CA . ALA A 1 124 ? 37.547 -11.661 -24.256 1.00 42.28 124 ALA A CA 1
ATOM 978 C C . ALA A 1 124 ? 37.819 -12.086 -22.797 1.00 42.28 124 ALA A C 1
ATOM 980 O O . ALA A 1 124 ? 38.099 -11.250 -21.941 1.00 42.28 124 ALA A O 1
ATOM 981 N N . GLY A 1 125 ? 37.718 -13.391 -22.517 1.00 46.31 125 GLY A N 1
ATOM 982 C CA . GLY A 1 125 ? 37.914 -13.969 -21.181 1.00 46.31 125 GLY A CA 1
ATOM 983 C C . GLY A 1 125 ? 36.717 -14.723 -20.583 1.00 46.31 125 GLY A C 1
ATOM 984 O O . GLY A 1 125 ? 36.915 -15.436 -19.602 1.00 46.31 125 GLY A O 1
ATOM 985 N N . MET A 1 126 ? 35.508 -14.643 -21.158 1.00 48.94 126 MET A N 1
ATOM 986 C CA . MET A 1 126 ? 34.352 -15.450 -20.728 1.00 48.94 126 MET A CA 1
ATOM 987 C C . MET A 1 126 ? 34.097 -16.621 -21.697 1.00 48.94 126 MET A C 1
ATOM 989 O O . MET A 1 126 ? 33.591 -16.436 -22.796 1.00 48.94 126 MET A O 1
ATOM 993 N N . PHE A 1 127 ? 34.451 -17.845 -21.290 1.00 47.31 127 PHE A N 1
ATOM 994 C CA . PHE A 1 127 ? 34.414 -19.066 -22.122 1.00 47.31 127 PHE A CA 1
ATOM 995 C C . PHE A 1 127 ? 33.060 -19.813 -22.128 1.00 47.31 127 PHE A C 1
ATOM 997 O O . PHE A 1 127 ? 33.034 -21.033 -22.288 1.00 47.31 127 PHE A O 1
ATOM 1004 N N . TYR A 1 128 ? 31.930 -19.133 -21.922 1.00 54.59 128 TYR A N 1
ATOM 1005 C CA . TYR A 1 128 ? 30.652 -19.807 -21.661 1.00 54.59 128 TYR A CA 1
ATOM 1006 C C . TYR A 1 128 ? 29.458 -19.208 -22.425 1.00 54.59 128 TYR A C 1
ATOM 1008 O O . TYR A 1 128 ? 29.499 -18.025 -22.752 1.00 54.59 128 TYR A O 1
ATOM 1016 N N . PRO A 1 129 ? 28.379 -19.988 -22.674 1.00 62.38 129 PRO A N 1
ATOM 1017 C CA . PRO A 1 129 ? 27.209 -19.506 -23.411 1.00 62.38 129 PRO A CA 1
ATOM 1018 C C . PRO A 1 129 ? 26.464 -18.377 -22.677 1.00 62.38 129 PRO A C 1
ATOM 1020 O O . PRO A 1 129 ? 26.361 -18.388 -21.443 1.00 62.38 129 PRO A O 1
ATOM 1023 N N . MET A 1 130 ? 25.949 -17.431 -23.473 1.00 77.12 130 MET A N 1
ATOM 1024 C CA . MET A 1 130 ? 25.206 -16.223 -23.069 1.00 77.12 130 MET A CA 1
ATOM 1025 C C . MET A 1 130 ? 23.699 -16.298 -23.366 1.00 77.12 130 MET A C 1
ATOM 1027 O O . MET A 1 130 ? 22.954 -15.395 -22.991 1.00 77.12 130 MET A O 1
ATOM 1031 N N . SER A 1 131 ? 23.262 -17.384 -24.000 1.00 81.94 131 SER A N 1
ATOM 1032 C CA . SER A 1 131 ? 21.873 -17.711 -24.320 1.00 81.94 131 SER A CA 1
ATOM 1033 C C . SER A 1 131 ? 21.712 -19.231 -24.445 1.00 81.94 131 SER A C 1
ATOM 1035 O O . SER A 1 131 ? 22.705 -19.958 -24.593 1.00 81.94 131 SER A O 1
ATOM 1037 N N . ALA A 1 132 ? 20.478 -19.719 -24.346 1.00 82.31 132 ALA A N 1
ATOM 1038 C CA . ALA A 1 132 ? 20.111 -21.120 -24.528 1.00 82.31 132 ALA A CA 1
ATOM 1039 C C . ALA A 1 132 ? 18.706 -21.260 -25.128 1.00 82.31 132 ALA A C 1
ATOM 1041 O O . ALA A 1 132 ? 17.858 -20.390 -24.941 1.00 82.31 132 ALA A O 1
ATOM 1042 N N . SER A 1 133 ? 18.457 -22.393 -25.793 1.00 80.62 133 SER A N 1
ATOM 1043 C CA . SER A 1 133 ? 17.168 -22.711 -26.425 1.00 80.62 133 SER A CA 1
ATOM 1044 C C . SER A 1 133 ? 16.727 -21.628 -27.426 1.00 80.62 133 SER A C 1
ATOM 1046 O O . SER A 1 133 ? 17.579 -21.059 -28.116 1.00 80.62 133 SER A O 1
ATOM 1048 N N . ASP A 1 134 ? 15.426 -21.347 -27.512 1.00 75.62 134 ASP A N 1
ATOM 1049 C CA . ASP A 1 134 ? 14.830 -20.354 -28.412 1.00 75.62 134 ASP A CA 1
ATOM 1050 C C . ASP A 1 134 ? 15.401 -18.939 -28.204 1.00 75.62 134 ASP A C 1
ATOM 1052 O O . ASP A 1 134 ? 15.571 -18.199 -29.173 1.00 75.62 134 ASP A O 1
ATOM 1056 N N . ASP A 1 135 ? 15.841 -18.591 -26.988 1.00 76.81 135 ASP A N 1
ATOM 1057 C CA . ASP A 1 135 ? 16.541 -17.322 -26.723 1.00 76.81 135 ASP A CA 1
ATOM 1058 C C . ASP A 1 135 ? 17.882 -17.214 -27.467 1.00 76.81 135 ASP A C 1
ATOM 1060 O O . ASP A 1 135 ? 18.380 -16.115 -27.696 1.00 76.81 135 ASP A O 1
ATOM 1064 N N . GLY A 1 136 ? 18.486 -18.340 -27.860 1.00 75.75 136 GLY A N 1
ATOM 1065 C CA . GLY A 1 136 ? 19.688 -18.372 -28.696 1.00 75.75 136 GLY A CA 1
ATOM 1066 C C . GLY A 1 136 ? 19.444 -18.006 -30.163 1.00 75.75 136 GLY A C 1
ATOM 1067 O O . GLY A 1 136 ? 20.412 -17.816 -30.900 1.00 75.75 136 GLY A O 1
ATOM 1068 N N . LEU A 1 137 ? 18.177 -17.909 -30.581 1.00 73.94 137 LEU A N 1
ATOM 1069 C CA . LEU A 1 137 ? 17.750 -17.512 -31.927 1.00 73.94 137 LEU A CA 1
ATOM 1070 C C . LEU A 1 137 ? 17.353 -16.026 -32.013 1.00 73.94 137 LEU A C 1
ATOM 1072 O O . LEU A 1 137 ? 17.029 -15.547 -33.101 1.00 73.94 137 LEU A O 1
ATOM 1076 N N . ALA A 1 138 ? 17.390 -15.303 -30.891 1.00 77.00 138 ALA A N 1
ATOM 1077 C CA . ALA A 1 138 ? 17.104 -13.876 -30.806 1.00 77.00 138 ALA A CA 1
ATOM 1078 C C . ALA A 1 138 ? 18.340 -13.090 -30.344 1.00 77.00 138 ALA A C 1
ATOM 1080 O O . ALA A 1 138 ? 19.127 -13.553 -29.516 1.00 77.00 138 ALA A O 1
ATOM 1081 N N . GLU A 1 139 ? 18.498 -11.861 -30.829 1.00 80.69 139 GLU A N 1
ATOM 1082 C CA . GLU A 1 139 ? 19.533 -10.933 -30.362 1.00 80.69 139 GLU A CA 1
ATOM 1083 C C . GLU A 1 139 ? 19.145 -10.291 -29.019 1.00 80.69 139 GLU A C 1
ATOM 1085 O O . GLU A 1 139 ? 19.133 -9.071 -28.894 1.00 80.69 139 GLU A O 1
ATOM 1090 N N . LYS A 1 140 ? 18.817 -11.081 -27.984 1.00 85.19 140 LYS A N 1
ATOM 1091 C CA . LYS A 1 140 ? 18.556 -10.535 -26.636 1.00 85.19 140 LYS A CA 1
ATOM 1092 C C . LYS A 1 140 ? 19.760 -9.731 -26.143 1.00 85.19 140 LYS A C 1
ATOM 1094 O O . LYS A 1 140 ? 20.902 -10.061 -26.455 1.00 85.19 140 LYS A O 1
ATOM 1099 N N . GLY A 1 141 ? 19.527 -8.691 -25.348 1.00 88.88 141 GLY A N 1
ATOM 1100 C CA . GLY A 1 141 ? 20.600 -7.803 -24.909 1.00 88.88 141 GLY A CA 1
ATOM 1101 C C . GLY A 1 141 ? 20.181 -6.782 -23.862 1.00 88.88 141 GLY A C 1
ATOM 1102 O O . GLY A 1 141 ? 19.101 -6.853 -23.268 1.00 88.88 141 GLY A O 1
ATOM 1103 N N . VAL A 1 142 ? 21.054 -5.798 -23.660 1.00 92.56 142 VAL A N 1
ATOM 1104 C CA . VAL A 1 142 ? 20.748 -4.580 -22.906 1.00 92.56 142 VAL A CA 1
ATOM 1105 C C . VAL A 1 142 ? 20.882 -3.365 -23.810 1.00 92.56 142 VAL A C 1
ATOM 1107 O O . VAL A 1 142 ? 21.900 -3.183 -24.481 1.00 92.56 142 VAL A O 1
ATOM 1110 N N . ALA A 1 143 ? 19.854 -2.520 -23.812 1.00 93.06 143 ALA A N 1
ATOM 1111 C CA . ALA A 1 143 ? 19.921 -1.194 -24.404 1.00 93.06 143 ALA A CA 1
ATOM 1112 C C . ALA A 1 143 ? 20.041 -0.142 -23.301 1.00 93.06 143 ALA A C 1
ATOM 1114 O O . ALA A 1 143 ? 19.348 -0.211 -22.288 1.00 93.06 143 ALA A O 1
ATOM 1115 N N . ILE A 1 144 ? 20.924 0.836 -23.494 1.00 95.56 144 ILE A N 1
ATOM 1116 C CA . ILE A 1 144 ? 21.157 1.925 -22.544 1.00 95.56 144 ILE A CA 1
ATOM 1117 C C . ILE A 1 144 ? 20.872 3.258 -23.231 1.00 95.56 144 ILE A C 1
ATOM 1119 O O . ILE A 1 144 ? 21.397 3.539 -24.312 1.00 95.56 144 ILE A O 1
ATOM 1123 N N . VAL A 1 145 ? 20.061 4.092 -22.582 1.00 96.25 145 VAL A N 1
ATOM 1124 C CA . VAL A 1 145 ? 19.782 5.475 -22.985 1.00 96.25 145 VAL A CA 1
ATOM 1125 C C . VAL A 1 145 ? 20.004 6.427 -21.814 1.00 96.25 145 VAL A C 1
ATOM 1127 O O . VAL A 1 145 ? 19.933 6.042 -20.646 1.00 96.25 145 VAL A O 1
ATOM 1130 N N . GLN A 1 146 ? 20.217 7.703 -22.123 1.00 95.62 146 GLN A N 1
ATOM 1131 C CA . GLN A 1 146 ? 20.148 8.777 -21.138 1.00 95.62 146 GLN A CA 1
ATOM 1132 C C . GLN A 1 146 ? 19.048 9.751 -21.533 1.00 95.62 146 GLN A C 1
ATOM 1134 O O . GLN A 1 146 ? 19.067 10.285 -22.639 1.00 95.62 146 GLN A O 1
ATOM 1139 N N . ILE A 1 147 ? 18.099 10.004 -20.633 1.00 93.69 147 ILE A N 1
ATOM 1140 C CA . ILE A 1 147 ? 17.033 10.984 -20.862 1.00 93.69 147 ILE A CA 1
ATOM 1141 C C . ILE A 1 147 ? 17.364 12.306 -20.179 1.00 93.69 147 ILE A C 1
ATOM 1143 O O . ILE A 1 147 ? 17.791 12.342 -19.022 1.00 93.69 147 ILE A O 1
ATOM 1147 N N . SER A 1 148 ? 17.132 13.405 -20.893 1.00 86.38 148 SER A N 1
ATOM 1148 C CA . SER A 1 148 ? 17.182 14.747 -20.319 1.00 86.38 148 SER A CA 1
ATOM 1149 C C . SER A 1 148 ? 15.790 15.133 -19.849 1.00 86.38 148 SER A C 1
ATOM 1151 O O . SER A 1 148 ? 14.919 15.469 -20.648 1.00 86.38 148 SER A O 1
ATOM 1153 N N . THR A 1 149 ? 15.559 15.077 -18.542 1.00 76.88 149 THR A N 1
ATOM 1154 C CA . THR A 1 149 ? 14.202 15.255 -18.005 1.00 76.88 149 THR A CA 1
ATOM 1155 C C . THR A 1 149 ? 13.772 16.718 -17.949 1.00 76.88 149 THR A C 1
ATOM 1157 O O . THR A 1 149 ? 12.584 17.002 -17.857 1.00 76.88 149 THR A O 1
ATOM 1160 N N . GLY A 1 150 ? 14.722 17.664 -17.961 1.00 67.56 150 GLY A N 1
ATOM 1161 C CA . GLY A 1 150 ? 14.432 19.079 -17.682 1.00 67.56 150 GLY A CA 1
ATOM 1162 C C . GLY A 1 150 ? 13.868 19.319 -16.271 1.00 67.56 150 GLY A C 1
ATOM 1163 O O . GLY A 1 150 ? 13.392 20.410 -15.970 1.00 67.56 150 GLY A O 1
ATOM 1164 N N . LEU A 1 151 ? 13.910 18.291 -15.416 1.00 66.75 151 LEU A N 1
ATOM 1165 C CA . LEU A 1 151 ? 13.476 18.283 -14.021 1.00 66.75 151 LEU A CA 1
ATOM 1166 C C . LEU A 1 151 ? 14.707 18.327 -13.096 1.00 66.75 151 LEU A C 1
ATOM 1168 O O . LEU A 1 151 ? 15.844 18.463 -13.544 1.00 66.75 151 LEU A O 1
ATOM 1172 N N . HIS A 1 152 ? 14.499 18.127 -11.791 1.00 65.25 152 HIS A N 1
ATOM 1173 C CA . HIS A 1 152 ? 15.556 18.096 -10.769 1.00 65.25 152 HIS A CA 1
ATOM 1174 C C . HIS A 1 152 ? 16.647 17.024 -10.964 1.00 65.25 152 HIS A C 1
ATOM 1176 O O . HIS A 1 152 ? 17.624 17.019 -10.218 1.00 65.25 152 HIS A O 1
ATOM 1182 N N . PHE A 1 153 ? 16.479 16.092 -11.902 1.00 65.88 153 PHE A N 1
ATOM 1183 C CA . PHE A 1 153 ? 17.412 14.986 -12.134 1.00 65.88 153 PHE A CA 1
ATOM 1184 C C . PHE A 1 153 ? 18.500 15.343 -13.154 1.00 65.88 153 PHE A C 1
ATOM 1186 O O . PHE A 1 153 ? 19.576 14.748 -13.114 1.00 65.88 153 PHE A O 1
ATOM 1193 N N . GLU A 1 154 ? 18.246 16.340 -14.013 1.00 76.50 154 GLU A N 1
ATOM 1194 C CA . GLU A 1 154 ? 18.994 16.735 -15.223 1.00 76.50 154 GLU A CA 1
ATOM 1195 C C . GLU A 1 154 ? 19.209 15.607 -16.249 1.00 76.50 154 GLU A C 1
ATOM 1197 O O . GLU A 1 154 ? 18.902 15.790 -17.425 1.00 76.50 154 GLU A O 1
ATOM 1202 N N . ILE A 1 155 ? 19.696 14.443 -15.817 1.00 89.06 155 ILE A N 1
ATOM 1203 C CA . ILE A 1 155 ? 19.995 13.259 -16.623 1.00 89.06 155 ILE A CA 1
ATOM 1204 C C . ILE A 1 155 ? 19.621 12.015 -15.818 1.00 89.06 155 ILE A C 1
ATOM 1206 O O . ILE A 1 155 ? 20.048 11.881 -14.673 1.00 89.06 155 ILE A O 1
ATOM 1210 N N . VAL A 1 156 ? 18.864 11.099 -16.418 1.00 93.62 156 VAL A N 1
ATOM 1211 C CA . VAL A 1 156 ? 18.600 9.761 -15.862 1.00 93.62 156 VAL A CA 1
ATOM 1212 C C . VAL A 1 156 ? 19.101 8.721 -16.856 1.00 93.62 156 VAL A C 1
ATOM 1214 O O . VAL A 1 156 ? 18.804 8.824 -18.047 1.00 93.62 156 VAL A O 1
ATOM 1217 N N . THR A 1 157 ? 19.866 7.742 -16.373 1.00 96.06 157 THR A N 1
ATOM 1218 C CA . THR A 1 157 ? 20.351 6.615 -17.183 1.00 96.06 157 THR A CA 1
ATOM 1219 C C . THR A 1 157 ? 19.361 5.467 -17.055 1.00 96.06 157 THR A C 1
ATOM 1221 O O . THR A 1 157 ? 19.062 5.039 -15.942 1.00 96.06 157 THR A O 1
ATOM 1224 N N . ILE A 1 158 ? 18.855 4.976 -18.183 1.00 97.50 158 ILE A N 1
ATOM 1225 C CA . ILE A 1 158 ? 17.911 3.859 -18.236 1.00 97.50 158 ILE A CA 1
ATOM 1226 C C . ILE A 1 158 ? 18.571 2.720 -19.004 1.00 97.50 158 ILE A C 1
ATOM 1228 O O . ILE A 1 158 ? 18.930 2.896 -20.168 1.00 97.50 158 ILE A O 1
ATOM 1232 N N . ALA A 1 159 ? 18.715 1.568 -18.354 1.00 97.38 159 ALA A N 1
ATOM 1233 C CA . ALA A 1 159 ? 19.075 0.315 -19.001 1.00 97.38 159 ALA A CA 1
ATOM 1234 C C . ALA A 1 159 ? 17.835 -0.581 -19.071 1.00 97.38 159 ALA A C 1
ATOM 1236 O O . ALA A 1 159 ? 17.263 -0.938 -18.041 1.00 97.38 159 ALA A O 1
ATOM 1237 N N . LEU A 1 160 ? 17.414 -0.928 -20.281 1.00 95.88 160 LEU A N 1
ATOM 1238 C CA . LEU A 1 160 ? 16.307 -1.843 -20.522 1.00 95.88 160 LEU A CA 1
ATOM 1239 C C . LEU A 1 160 ? 16.832 -3.176 -21.047 1.00 95.88 160 LEU A C 1
ATOM 1241 O O . LEU A 1 160 ? 17.769 -3.208 -21.848 1.00 95.88 160 LEU A O 1
ATOM 1245 N N . THR A 1 161 ? 16.250 -4.275 -20.580 1.00 95.62 161 THR A N 1
ATOM 1246 C CA . THR A 1 161 ? 16.707 -5.623 -20.926 1.00 95.62 161 THR A CA 1
ATOM 1247 C C . THR A 1 161 ? 15.566 -6.635 -20.895 1.00 95.62 161 THR A C 1
ATOM 1249 O O . THR A 1 161 ? 14.528 -6.392 -20.282 1.00 95.62 161 THR A O 1
ATOM 1252 N N . HIS A 1 162 ? 15.776 -7.762 -21.568 1.00 93.44 162 HIS A N 1
ATOM 1253 C CA . HIS A 1 162 ? 14.985 -8.979 -21.451 1.00 93.44 162 HIS A CA 1
ATOM 1254 C C . HIS A 1 162 ? 15.981 -10.132 -21.279 1.00 93.44 162 HIS A C 1
ATOM 1256 O O . HIS A 1 162 ? 16.741 -10.435 -22.202 1.00 93.44 162 HIS A O 1
ATOM 1262 N N . LEU A 1 163 ? 16.040 -10.719 -20.083 1.00 92.88 163 LEU A N 1
ATOM 1263 C CA . LEU A 1 163 ? 17.018 -11.764 -19.772 1.00 92.88 163 LEU A CA 1
ATOM 1264 C C . LEU A 1 163 ? 16.574 -13.143 -20.276 1.00 92.88 163 LEU A C 1
ATOM 1266 O O . LEU A 1 163 ? 15.446 -13.337 -20.731 1.00 92.88 163 LEU A O 1
ATOM 1270 N N . GLN A 1 164 ? 17.486 -14.109 -20.173 1.00 90.88 164 GLN A N 1
ATOM 1271 C CA . GLN A 1 164 ? 17.256 -15.505 -20.519 1.00 90.88 164 GLN A CA 1
ATOM 1272 C C . GLN A 1 164 ? 16.036 -16.078 -19.780 1.00 90.88 164 GLN A C 1
ATOM 1274 O O . GLN A 1 164 ? 16.025 -16.102 -18.547 1.00 90.88 164 GLN A O 1
ATOM 1279 N N . ALA A 1 165 ? 15.062 -16.594 -20.525 1.00 86.38 165 ALA A N 1
ATOM 1280 C CA . ALA A 1 165 ? 13.872 -17.250 -19.989 1.00 86.38 165 ALA A CA 1
ATOM 1281 C C . ALA A 1 165 ? 14.199 -18.603 -19.341 1.00 86.38 165 ALA A C 1
ATOM 1283 O O . ALA A 1 165 ? 15.266 -19.177 -19.577 1.00 86.38 165 ALA A O 1
ATOM 1284 N N . PHE A 1 166 ? 13.278 -19.108 -18.524 1.00 81.19 166 PHE A N 1
ATOM 1285 C CA . PHE A 1 166 ? 13.202 -20.519 -18.144 1.00 81.19 166 PHE A CA 1
ATOM 1286 C C . PHE A 1 166 ? 11.990 -21.149 -18.844 1.00 81.19 166 PHE A C 1
ATOM 1288 O O . PHE A 1 166 ? 10.969 -20.486 -19.007 1.00 81.19 166 PHE A O 1
ATOM 1295 N N . TYR A 1 167 ? 12.107 -22.402 -19.278 1.00 73.00 167 TYR A N 1
ATOM 1296 C CA . TYR A 1 167 ? 11.115 -23.067 -20.126 1.00 73.00 167 TYR A CA 1
ATOM 1297 C C . TYR A 1 167 ? 10.498 -24.283 -19.440 1.00 73.00 167 TYR A C 1
ATOM 1299 O O . TYR A 1 167 ? 9.280 -24.460 -19.469 1.00 73.00 167 TYR A O 1
ATOM 1307 N N . GLU A 1 168 ? 11.333 -25.113 -18.818 1.00 72.12 168 GLU A N 1
ATOM 1308 C CA . GLU A 1 168 ? 10.901 -26.377 -18.221 1.00 72.12 168 GLU A CA 1
ATOM 1309 C C . GLU A 1 168 ? 10.726 -26.250 -16.706 1.00 72.12 168 GLU A C 1
ATOM 1311 O O . GLU A 1 168 ? 9.702 -26.652 -16.160 1.00 72.12 168 GLU A O 1
ATOM 1316 N N . GLU A 1 169 ? 11.691 -25.645 -16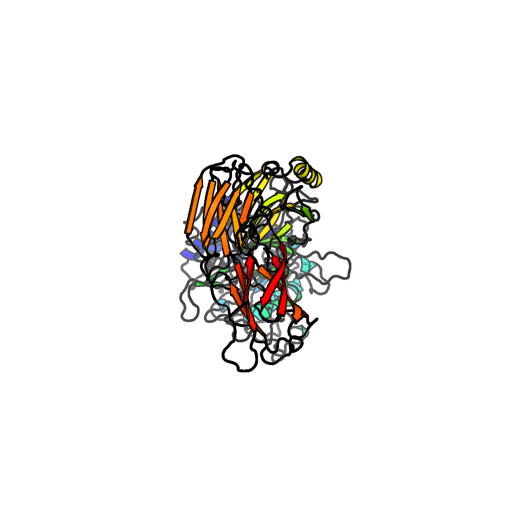.012 1.00 73.38 169 GLU A N 1
ATOM 1317 C CA . GLU A 1 169 ? 11.707 -25.592 -14.549 1.00 73.38 169 GLU A CA 1
ATOM 1318 C C . GLU A 1 169 ? 12.048 -24.196 -14.020 1.00 73.38 169 GLU A C 1
ATOM 1320 O O . GLU A 1 169 ? 12.848 -23.450 -14.587 1.00 73.38 169 GLU A O 1
ATOM 1325 N N . VAL A 1 170 ? 11.481 -23.849 -12.863 1.00 72.81 170 VAL A N 1
ATOM 1326 C CA . VAL A 1 170 ? 11.798 -22.590 -12.175 1.00 72.81 170 VAL A CA 1
ATOM 1327 C C . VAL A 1 170 ? 13.294 -22.536 -11.856 1.00 72.81 170 VAL A C 1
ATOM 1329 O O . VAL A 1 170 ? 13.831 -23.416 -11.185 1.00 72.81 170 VAL A O 1
ATOM 1332 N N . GLY A 1 171 ? 13.964 -21.464 -12.284 1.00 70.94 171 GLY A N 1
ATOM 1333 C CA . GLY A 1 171 ? 15.404 -21.278 -12.067 1.00 70.94 171 GLY A CA 1
ATOM 1334 C C . GLY A 1 171 ? 16.294 -21.956 -13.116 1.00 70.94 171 GLY A C 1
ATOM 1335 O O . GLY A 1 171 ? 17.527 -21.868 -13.025 1.00 70.94 171 GLY A O 1
ATOM 1336 N N . GLU A 1 172 ? 15.707 -22.576 -14.146 1.00 79.69 172 GLU A N 1
ATOM 1337 C CA . GLU A 1 172 ? 16.439 -23.002 -15.337 1.00 79.69 172 GLU A CA 1
ATOM 1338 C C . GLU A 1 172 ? 17.225 -21.816 -15.916 1.00 79.69 172 GLU A C 1
ATOM 1340 O O . GLU A 1 172 ? 16.768 -20.673 -15.903 1.00 79.69 172 GLU A O 1
ATOM 1345 N N . HIS A 1 173 ? 18.445 -22.080 -16.383 1.00 83.50 173 HIS A N 1
ATOM 1346 C CA . HIS A 1 173 ? 19.337 -21.085 -16.983 1.00 83.50 173 HIS A CA 1
ATOM 1347 C C . HIS A 1 173 ? 19.766 -19.907 -16.080 1.00 83.50 173 HIS A C 1
ATOM 1349 O O . HIS A 1 173 ? 20.345 -18.941 -16.582 1.00 83.50 173 HIS A O 1
ATOM 1355 N N . HIS A 1 174 ? 19.621 -19.997 -14.753 1.00 80.31 174 HIS A N 1
ATOM 1356 C CA . HIS A 1 174 ? 20.079 -18.947 -13.825 1.00 80.31 174 HIS A CA 1
ATOM 1357 C C . HIS A 1 174 ? 21.556 -18.537 -14.022 1.00 80.31 174 HIS A C 1
ATOM 1359 O O . HIS A 1 174 ? 21.915 -17.368 -13.892 1.00 80.31 174 HIS A O 1
ATOM 1365 N N . THR A 1 175 ? 22.443 -19.474 -14.390 1.00 77.75 175 THR A N 1
ATOM 1366 C CA . THR A 1 175 ? 23.859 -19.155 -14.675 1.00 77.75 175 THR A CA 1
ATOM 1367 C C . THR A 1 175 ? 24.050 -18.304 -15.932 1.00 77.75 175 THR A C 1
ATOM 1369 O O . THR A 1 175 ? 25.025 -17.557 -16.012 1.00 77.75 175 THR A O 1
ATOM 1372 N N . ILE A 1 176 ? 23.136 -18.392 -16.903 1.00 83.31 176 ILE A N 1
ATOM 1373 C CA . ILE A 1 176 ? 23.127 -17.547 -18.101 1.00 83.31 176 ILE A CA 1
ATOM 1374 C C . ILE A 1 176 ? 22.648 -16.146 -17.722 1.00 83.31 176 ILE A C 1
ATOM 1376 O O . ILE A 1 176 ? 23.361 -15.180 -18.000 1.00 83.31 176 ILE A O 1
ATOM 1380 N N . ARG A 1 177 ? 21.527 -16.031 -16.994 1.00 88.38 177 ARG A N 1
ATOM 1381 C CA . ARG A 1 177 ? 21.035 -14.742 -16.473 1.00 88.38 177 ARG A CA 1
ATOM 1382 C C . ARG A 1 177 ? 22.089 -14.024 -15.634 1.00 88.38 177 ARG A C 1
ATOM 1384 O O . ARG A 1 177 ? 22.333 -12.839 -15.837 1.00 88.38 177 ARG A O 1
ATOM 1391 N N . LEU A 1 178 ? 22.810 -14.745 -14.773 1.00 82.81 178 LEU A N 1
ATOM 1392 C CA . LEU A 1 178 ? 23.925 -14.194 -13.997 1.00 82.81 178 LEU A CA 1
ATOM 1393 C C . LEU A 1 178 ? 25.005 -13.539 -14.877 1.00 82.81 178 LEU A C 1
ATOM 1395 O O . LEU A 1 178 ? 25.528 -12.478 -14.535 1.00 82.81 178 LEU A O 1
ATOM 1399 N N . ARG A 1 179 ? 25.349 -14.147 -16.018 1.00 81.06 179 ARG A N 1
ATOM 1400 C CA . ARG A 1 179 ? 26.330 -13.579 -16.957 1.00 81.06 179 ARG A CA 1
ATOM 1401 C C . ARG A 1 179 ? 25.765 -12.391 -17.726 1.00 81.06 179 ARG A C 1
ATOM 1403 O O . ARG A 1 179 ? 26.477 -11.414 -17.924 1.00 81.06 179 ARG A O 1
ATOM 1410 N N . GLN A 1 180 ? 24.498 -12.441 -18.119 1.00 88.12 180 GLN A N 1
ATOM 1411 C CA . GLN A 1 180 ? 23.824 -11.313 -18.764 1.00 88.12 180 GLN A CA 1
ATOM 1412 C C . GLN A 1 180 ? 23.755 -10.093 -17.829 1.00 88.12 180 GLN A C 1
ATOM 1414 O O . GLN A 1 180 ? 24.084 -8.983 -18.242 1.00 88.12 180 GLN A O 1
ATOM 1419 N N . LEU A 1 181 ? 23.470 -10.300 -16.538 1.00 89.06 181 LEU A N 1
ATOM 1420 C CA . LEU A 1 181 ? 23.556 -9.256 -15.507 1.00 89.06 181 LEU A CA 1
ATOM 1421 C C . LEU A 1 181 ? 24.973 -8.666 -15.396 1.00 89.06 181 LEU A C 1
ATOM 1423 O O . LEU A 1 181 ? 25.125 -7.463 -15.183 1.00 89.06 181 LEU A O 1
ATOM 1427 N N . LYS A 1 182 ? 26.019 -9.485 -15.581 1.00 84.25 182 LYS A N 1
ATOM 1428 C CA . LYS A 1 182 ? 27.416 -9.021 -15.615 1.00 84.25 182 LYS A CA 1
ATOM 1429 C C . LYS A 1 182 ? 27.756 -8.183 -16.843 1.00 84.25 182 LYS A C 1
ATOM 1431 O O . LYS A 1 182 ? 28.581 -7.280 -16.730 1.00 84.25 182 LYS A O 1
ATOM 1436 N N . VAL A 1 183 ? 27.119 -8.444 -17.981 1.00 86.44 183 VAL A N 1
ATOM 1437 C CA . VAL A 1 183 ? 27.211 -7.555 -19.147 1.00 86.44 183 VAL A CA 1
ATOM 1438 C C . VAL A 1 183 ? 26.572 -6.211 -18.807 1.00 86.44 183 VAL A C 1
ATOM 1440 O O . VAL A 1 183 ? 27.238 -5.195 -18.930 1.00 86.44 183 VAL A O 1
ATOM 1443 N N . ILE A 1 184 ? 25.347 -6.192 -18.267 1.00 90.75 184 ILE A N 1
ATOM 1444 C CA . ILE A 1 184 ? 24.678 -4.938 -17.858 1.00 90.75 184 ILE A CA 1
ATOM 1445 C C . ILE A 1 184 ? 25.576 -4.105 -16.933 1.00 90.75 184 ILE A C 1
ATOM 1447 O O . ILE A 1 184 ? 25.717 -2.898 -17.119 1.00 90.75 184 ILE A O 1
ATOM 1451 N N . GLU A 1 185 ? 26.212 -4.756 -15.959 1.00 87.69 185 GLU A N 1
ATOM 1452 C CA . GLU A 1 185 ? 27.191 -4.132 -15.071 1.00 87.69 185 GLU A CA 1
ATOM 1453 C C . GLU A 1 185 ? 28.366 -3.498 -15.823 1.00 87.69 185 GLU A C 1
ATOM 1455 O O . GLU A 1 185 ? 28.649 -2.317 -15.621 1.00 87.69 185 GLU A O 1
ATOM 1460 N N . ALA A 1 186 ? 29.040 -4.266 -16.680 1.00 84.69 186 ALA A N 1
ATOM 1461 C CA . ALA A 1 186 ? 30.201 -3.793 -17.425 1.00 84.69 186 ALA A CA 1
ATOM 1462 C C . ALA A 1 186 ? 29.856 -2.594 -18.320 1.00 84.69 186 ALA A C 1
ATOM 1464 O O . ALA A 1 186 ? 30.599 -1.615 -18.338 1.00 84.69 186 ALA A O 1
ATOM 1465 N N . GLU A 1 187 ? 28.705 -2.634 -18.991 1.00 88.12 187 GLU A N 1
ATOM 1466 C CA . GLU A 1 187 ? 28.312 -1.594 -19.943 1.00 88.12 187 GLU A CA 1
ATOM 1467 C C . GLU A 1 187 ? 27.824 -0.310 -19.269 1.00 88.12 187 GLU A C 1
ATOM 1469 O O . GLU A 1 187 ? 28.083 0.795 -19.754 1.00 88.12 187 GLU A O 1
ATOM 1474 N N . LEU A 1 188 ? 27.176 -0.419 -18.106 1.00 90.88 188 LEU A N 1
ATOM 1475 C CA . LEU A 1 188 ? 26.911 0.751 -17.271 1.00 90.88 188 LEU A CA 1
ATOM 1476 C C . LEU A 1 188 ? 28.224 1.370 -16.777 1.00 90.88 188 LEU A C 1
ATOM 1478 O O . LEU A 1 188 ? 28.385 2.587 -16.847 1.00 90.88 188 LEU A O 1
ATOM 1482 N N . ILE A 1 189 ? 29.185 0.559 -16.326 1.00 88.56 189 ILE A N 1
ATOM 1483 C CA . ILE A 1 189 ? 30.496 1.055 -15.881 1.00 88.56 189 ILE A CA 1
ATOM 1484 C C . ILE A 1 189 ? 31.250 1.743 -17.025 1.00 88.56 189 ILE A C 1
ATOM 1486 O O . ILE A 1 189 ? 31.842 2.796 -16.792 1.00 88.56 189 ILE A O 1
ATOM 1490 N N . ASP A 1 190 ? 31.215 1.196 -18.241 1.00 86.69 190 ASP A N 1
ATOM 1491 C CA . ASP A 1 190 ? 31.827 1.824 -19.417 1.00 86.69 190 ASP A CA 1
ATOM 1492 C C . ASP A 1 190 ? 31.202 3.194 -19.721 1.00 86.69 190 ASP A C 1
ATOM 1494 O O . ASP A 1 190 ? 31.915 4.174 -19.945 1.00 86.69 190 ASP A O 1
ATOM 1498 N N . LEU A 1 191 ? 29.868 3.290 -19.679 1.00 89.81 191 LEU A N 1
ATOM 1499 C CA . LEU A 1 191 ? 29.167 4.522 -20.033 1.00 89.81 191 LEU A CA 1
ATOM 1500 C C . LEU A 1 191 ? 29.281 5.612 -18.961 1.00 89.81 191 LEU A C 1
ATOM 1502 O O . LEU A 1 191 ? 29.528 6.774 -19.288 1.00 89.81 191 LEU A O 1
ATOM 1506 N N . ILE A 1 192 ? 29.015 5.270 -17.698 1.00 90.06 192 ILE A N 1
ATOM 1507 C CA . ILE A 1 192 ? 28.857 6.259 -16.620 1.00 90.06 192 ILE A CA 1
ATOM 1508 C C . ILE A 1 192 ? 29.966 6.215 -15.572 1.00 90.06 192 ILE A C 1
ATOM 1510 O O . ILE A 1 192 ? 29.979 7.083 -14.698 1.00 90.06 192 ILE A O 1
ATOM 1514 N N . GLY A 1 193 ? 30.911 5.278 -15.674 1.00 88.25 193 GLY A N 1
ATOM 1515 C CA . GLY A 1 193 ? 32.013 5.072 -14.736 1.00 88.25 193 GLY A CA 1
ATOM 1516 C C . GLY A 1 193 ? 31.685 4.076 -13.619 1.00 88.25 193 GLY A C 1
ATOM 1517 O O . GLY A 1 193 ? 30.524 3.780 -13.335 1.00 88.25 193 GLY A O 1
ATOM 1518 N N . ALA A 1 194 ? 32.724 3.581 -12.941 1.00 85.12 194 ALA A N 1
ATOM 1519 C CA . ALA A 1 194 ? 32.584 2.678 -11.796 1.00 85.12 194 ALA A CA 1
ATOM 1520 C C . ALA A 1 194 ? 31.744 3.309 -10.662 1.00 85.12 194 ALA A C 1
ATOM 1522 O O . ALA A 1 194 ? 31.744 4.535 -10.528 1.00 85.12 194 ALA A O 1
ATOM 1523 N N . PRO A 1 195 ? 31.027 2.505 -9.854 1.00 78.38 195 PRO A N 1
ATOM 1524 C CA . PRO A 1 195 ? 30.122 3.011 -8.816 1.00 78.38 195 PRO A CA 1
ATOM 1525 C C . PRO A 1 195 ? 30.821 3.617 -7.595 1.00 78.38 195 PRO A C 1
ATOM 1527 O O . PRO A 1 195 ? 30.237 4.456 -6.909 1.00 78.38 195 PRO A O 1
ATOM 1530 N N . GLU A 1 196 ? 32.068 3.221 -7.328 1.00 75.88 196 GLU A N 1
ATOM 1531 C CA . GLU A 1 196 ? 32.881 3.765 -6.237 1.00 75.88 196 GLU A CA 1
ATOM 1532 C C . GLU A 1 196 ? 32.989 5.299 -6.385 1.00 75.88 196 GLU A C 1
ATOM 1534 O O . GLU A 1 196 ? 33.612 5.803 -7.315 1.00 75.88 196 GLU A O 1
ATOM 1539 N N . ASP A 1 197 ? 32.336 6.047 -5.488 1.00 65.31 197 ASP A N 1
ATOM 1540 C CA . ASP A 1 197 ? 32.355 7.520 -5.436 1.00 65.31 197 ASP A CA 1
ATOM 1541 C C . ASP A 1 197 ? 31.753 8.271 -6.627 1.00 65.31 197 ASP A C 1
ATOM 1543 O O . ASP A 1 197 ? 31.961 9.472 -6.793 1.00 65.31 197 ASP A O 1
ATOM 1547 N N . ASN A 1 198 ? 30.871 7.608 -7.376 1.00 79.88 198 ASN A N 1
ATOM 1548 C CA . ASN A 1 198 ? 30.244 8.182 -8.558 1.00 79.88 198 ASN A CA 1
ATOM 1549 C C . ASN A 1 198 ? 28.744 8.471 -8.374 1.00 79.88 198 ASN A C 1
ATOM 1551 O O . ASN A 1 198 ? 27.906 7.574 -8.440 1.00 79.88 198 ASN A O 1
ATOM 1555 N N . GLY A 1 199 ? 28.396 9.751 -8.205 1.00 79.88 199 GLY A N 1
ATOM 1556 C CA . GLY A 1 199 ? 27.007 10.209 -8.037 1.00 79.88 199 GLY A CA 1
ATOM 1557 C C . GLY A 1 199 ? 26.104 10.046 -9.271 1.00 79.88 199 GLY A C 1
ATOM 1558 O O . GLY A 1 199 ? 24.907 10.308 -9.197 1.00 79.88 199 GLY A O 1
ATOM 1559 N N . ASN A 1 200 ? 26.630 9.604 -10.421 1.00 85.94 200 ASN A N 1
ATOM 1560 C CA . ASN A 1 200 ? 25.781 9.257 -11.568 1.00 85.94 200 ASN A CA 1
ATOM 1561 C C . ASN A 1 200 ? 24.957 7.988 -11.312 1.00 85.94 200 ASN A C 1
ATOM 1563 O O . ASN A 1 200 ? 23.877 7.843 -11.886 1.00 85.94 200 ASN A O 1
ATOM 1567 N N . TRP A 1 201 ? 25.432 7.099 -10.430 1.00 88.81 201 TRP A N 1
ATOM 1568 C CA . TRP A 1 201 ? 24.717 5.877 -10.053 1.00 88.81 201 TRP A CA 1
ATOM 1569 C C . TRP A 1 201 ? 23.430 6.154 -9.282 1.00 88.81 201 TRP A C 1
ATOM 1571 O O . TRP A 1 201 ? 22.476 5.399 -9.422 1.00 88.81 201 TRP A O 1
ATOM 1581 N N . ASP A 1 202 ? 23.337 7.297 -8.600 1.00 89.06 202 ASP A N 1
ATOM 1582 C CA . ASP A 1 202 ? 22.128 7.751 -7.903 1.00 89.06 202 ASP A CA 1
ATOM 1583 C C . ASP A 1 202 ? 20.946 8.038 -8.852 1.00 89.06 202 ASP A C 1
ATOM 1585 O O . ASP A 1 202 ? 19.824 8.285 -8.399 1.00 89.06 202 ASP A O 1
ATOM 1589 N N . LYS A 1 203 ? 21.189 8.007 -10.173 1.00 91.00 203 LYS A N 1
ATOM 1590 C CA . LYS A 1 203 ? 20.234 8.302 -11.252 1.00 91.00 203 LYS A CA 1
ATOM 1591 C C . LYS A 1 203 ? 20.123 7.173 -12.286 1.00 91.00 203 LYS A C 1
ATOM 1593 O O . LYS A 1 203 ? 19.777 7.435 -13.441 1.00 91.00 203 LYS A O 1
ATOM 1598 N N . VAL A 1 204 ? 20.453 5.941 -11.901 1.00 94.12 204 VAL A N 1
ATOM 1599 C CA . VAL A 1 204 ? 20.363 4.752 -12.764 1.00 94.12 204 VAL A CA 1
ATOM 1600 C C . VAL A 1 204 ? 19.073 3.995 -12.487 1.00 94.12 204 VAL A C 1
ATOM 1602 O O . VAL A 1 204 ? 18.733 3.740 -11.337 1.00 94.12 204 VAL A O 1
ATOM 1605 N N . ILE A 1 205 ? 18.373 3.602 -13.546 1.00 96.94 205 ILE A N 1
ATOM 1606 C CA . ILE A 1 205 ? 17.230 2.694 -13.478 1.00 96.94 205 ILE A CA 1
ATOM 1607 C C . ILE A 1 205 ? 17.506 1.536 -14.429 1.00 96.94 205 ILE A C 1
ATOM 1609 O O . ILE A 1 205 ? 17.825 1.757 -15.598 1.00 96.94 205 ILE A O 1
ATOM 1613 N N . VAL A 1 206 ? 17.377 0.308 -13.931 1.00 97.88 206 VAL A N 1
ATOM 1614 C CA . VAL A 1 206 ? 17.423 -0.901 -14.764 1.00 97.88 206 VAL A CA 1
ATOM 1615 C C . VAL A 1 206 ? 16.051 -1.542 -14.740 1.00 97.88 206 VAL A C 1
ATOM 1617 O O . VAL A 1 206 ? 15.504 -1.731 -13.660 1.00 97.88 206 VAL A O 1
ATOM 1620 N N . LEU A 1 207 ? 15.466 -1.849 -15.890 1.00 97.94 207 LEU A N 1
ATOM 1621 C CA . LEU A 1 207 ? 14.090 -2.336 -15.944 1.00 97.94 207 LEU A CA 1
ATOM 1622 C C . LEU A 1 207 ? 13.845 -3.301 -17.102 1.00 97.94 207 LEU A C 1
ATOM 1624 O O . LEU A 1 207 ? 14.586 -3.310 -18.085 1.00 97.94 207 LEU A O 1
ATOM 1628 N N . GLY A 1 208 ? 12.786 -4.089 -16.973 1.00 95.75 208 GLY A N 1
ATOM 1629 C CA . GLY A 1 208 ? 12.366 -5.066 -17.970 1.00 95.75 208 GLY A CA 1
ATOM 1630 C C . GLY A 1 208 ? 12.026 -6.412 -17.351 1.00 95.75 208 GLY A C 1
ATOM 1631 O O . GLY A 1 208 ? 11.992 -6.561 -16.126 1.00 95.75 208 GLY A O 1
ATOM 1632 N N . ASP A 1 209 ? 11.796 -7.386 -18.218 1.00 94.00 209 ASP A N 1
ATOM 1633 C CA . ASP A 1 209 ? 11.634 -8.782 -17.842 1.00 94.00 209 ASP A CA 1
ATOM 1634 C C . ASP A 1 209 ? 12.997 -9.412 -17.522 1.00 94.00 209 ASP A C 1
ATOM 1636 O O . ASP A 1 209 ? 13.839 -9.643 -18.399 1.00 94.00 209 ASP A O 1
ATOM 1640 N N . LEU A 1 210 ? 13.243 -9.664 -16.236 1.00 94.06 210 LEU A N 1
ATOM 1641 C CA . LEU A 1 210 ? 14.487 -10.284 -15.795 1.00 94.06 210 LEU A CA 1
ATOM 1642 C C . LEU A 1 210 ? 14.407 -11.810 -15.785 1.00 94.06 210 LEU A C 1
ATOM 1644 O O . LEU A 1 210 ? 15.432 -12.442 -15.537 1.00 94.06 210 LEU A O 1
ATOM 1648 N N . ASN A 1 211 ? 13.233 -12.413 -16.003 1.00 91.12 211 ASN A N 1
ATOM 1649 C CA . ASN A 1 211 ? 13.028 -13.862 -15.904 1.00 91.12 211 ASN A CA 1
ATOM 1650 C C . ASN A 1 211 ? 13.561 -14.485 -14.592 1.00 91.12 211 ASN A C 1
ATOM 1652 O O . ASN A 1 211 ? 13.857 -15.676 -14.509 1.00 91.12 211 ASN A O 1
ATOM 1656 N N . ILE A 1 212 ? 13.692 -13.667 -13.543 1.00 88.31 212 ILE A N 1
ATOM 1657 C CA . ILE A 1 212 ? 14.077 -14.075 -12.193 1.00 88.31 212 ILE A CA 1
ATOM 1658 C C . ILE A 1 212 ? 12.808 -14.059 -11.366 1.00 88.31 212 ILE A C 1
ATOM 1660 O O . ILE A 1 212 ? 12.175 -13.018 -11.223 1.00 88.31 212 ILE A O 1
ATOM 1664 N N . ARG A 1 213 ? 12.450 -15.192 -10.776 1.00 85.19 213 ARG A N 1
ATOM 1665 C CA . ARG A 1 213 ? 11.262 -15.305 -9.934 1.00 85.19 213 ARG A CA 1
ATOM 1666 C C . ARG A 1 213 ? 11.456 -14.571 -8.598 1.00 85.19 213 ARG A C 1
ATOM 1668 O O . ARG A 1 213 ? 12.348 -14.922 -7.829 1.00 85.19 213 ARG A O 1
ATOM 1675 N N . GLY A 1 214 ? 10.627 -13.557 -8.334 1.00 79.06 214 GLY A N 1
ATOM 1676 C CA . GLY A 1 214 ? 10.777 -12.648 -7.185 1.00 79.06 214 GLY A CA 1
ATOM 1677 C C . GLY A 1 214 ? 10.032 -13.008 -5.894 1.00 79.06 214 GLY A C 1
ATOM 1678 O O . GLY A 1 214 ? 10.202 -12.310 -4.894 1.00 79.06 214 GLY A O 1
ATOM 1679 N N . ASP A 1 215 ? 9.205 -14.056 -5.879 1.00 69.00 215 ASP A N 1
ATOM 1680 C CA . ASP A 1 215 ? 8.420 -14.438 -4.698 1.00 69.00 215 ASP A CA 1
ATOM 1681 C C . ASP A 1 215 ? 9.245 -15.212 -3.644 1.00 69.00 215 ASP A C 1
ATOM 1683 O O . ASP A 1 215 ? 10.357 -15.696 -3.866 1.00 69.00 215 ASP A O 1
ATOM 1687 N N . THR A 1 216 ? 8.705 -15.273 -2.425 1.00 54.44 216 THR A N 1
ATOM 1688 C CA . THR A 1 216 ? 9.346 -15.940 -1.279 1.00 54.44 216 THR A CA 1
ATOM 1689 C C . THR A 1 216 ? 9.027 -17.451 -1.310 1.00 54.44 216 THR A C 1
ATOM 1691 O O . THR A 1 216 ? 7.905 -17.806 -1.673 1.00 54.44 216 THR A O 1
ATOM 1694 N N . PRO A 1 217 ? 9.963 -18.359 -0.943 1.00 45.41 217 PRO A N 1
ATOM 1695 C CA . PRO A 1 217 ? 9.792 -19.812 -1.085 1.00 45.41 217 PRO A CA 1
ATOM 1696 C C . PRO A 1 217 ? 8.521 -20.348 -0.403 1.00 45.41 217 PRO A C 1
ATOM 1698 O O . PRO A 1 217 ? 8.131 -19.862 0.658 1.00 45.41 217 PRO A O 1
ATOM 1701 N N . PRO A 1 218 ? 7.952 -21.444 -0.933 1.00 39.62 218 PRO A N 1
ATOM 1702 C CA . PRO A 1 218 ? 8.358 -22.729 -0.356 1.00 39.62 218 PRO A CA 1
ATOM 1703 C C . PRO A 1 218 ? 9.013 -23.683 -1.362 1.00 39.62 218 PRO A C 1
ATOM 1705 O O . PRO A 1 218 ? 9.418 -24.774 -0.976 1.00 39.62 218 PRO A O 1
ATOM 1708 N N . TYR A 1 219 ? 9.159 -23.298 -2.632 1.00 42.22 219 TYR A N 1
ATOM 1709 C CA . TYR A 1 219 ? 9.596 -24.239 -3.671 1.00 42.22 219 TYR A CA 1
ATOM 1710 C C . TYR A 1 219 ? 11.113 -24.442 -3.788 1.00 42.22 219 TYR A C 1
ATOM 1712 O O . TYR A 1 219 ? 11.528 -25.365 -4.479 1.00 42.22 219 TYR A O 1
ATOM 1720 N N . SER A 1 220 ? 11.955 -23.672 -3.084 1.00 43.03 220 SER A N 1
ATOM 1721 C CA . SER A 1 220 ? 13.370 -24.042 -2.935 1.00 43.03 220 SER A CA 1
ATOM 1722 C C . SER A 1 220 ? 13.577 -24.726 -1.585 1.00 43.03 220 SER A C 1
ATOM 1724 O O . SER A 1 220 ? 13.667 -24.058 -0.552 1.00 43.03 220 SER A O 1
ATOM 1726 N N . THR A 1 221 ? 13.705 -26.050 -1.590 1.00 37.69 221 THR A N 1
ATOM 1727 C CA . THR A 1 221 ? 14.048 -26.871 -0.414 1.00 37.69 221 THR A CA 1
ATOM 1728 C C . THR A 1 221 ? 15.413 -26.532 0.205 1.00 37.69 221 THR A C 1
ATOM 1730 O O . THR A 1 221 ? 15.750 -27.070 1.254 1.00 37.69 221 THR A O 1
ATOM 1733 N N . GLU A 1 222 ? 16.188 -25.628 -0.405 1.00 40.91 222 GLU A N 1
ATOM 1734 C CA . GLU A 1 222 ? 17.548 -25.270 0.017 1.00 40.91 222 GLU A CA 1
ATOM 1735 C C . GLU A 1 222 ? 17.713 -23.821 0.513 1.00 40.91 222 GLU A C 1
ATOM 1737 O O . GLU A 1 222 ? 18.820 -23.422 0.851 1.00 40.91 222 GLU A O 1
ATOM 1742 N N . GLY A 1 223 ? 16.652 -23.005 0.581 1.00 40.06 223 GLY A N 1
ATOM 1743 C CA . GLY A 1 223 ? 16.760 -21.634 1.117 1.00 40.06 223 GLY A CA 1
ATOM 1744 C C . GLY A 1 223 ? 17.650 -20.668 0.304 1.00 40.06 223 GLY A C 1
ATOM 1745 O O . GLY A 1 223 ? 18.090 -19.647 0.835 1.00 40.06 223 GLY A O 1
ATOM 1746 N N . HIS A 1 224 ? 17.906 -20.961 -0.978 1.00 52.09 224 HIS A N 1
ATOM 1747 C CA . HIS A 1 224 ? 18.828 -20.223 -1.856 1.00 52.09 224 HIS A CA 1
ATOM 1748 C C . HIS A 1 224 ? 18.225 -19.924 -3.246 1.00 52.09 224 HIS A C 1
ATOM 1750 O O . HIS A 1 224 ? 18.803 -20.277 -4.271 1.00 52.09 224 HIS A O 1
ATOM 1756 N N . GLY A 1 225 ? 17.057 -19.274 -3.300 1.00 71.31 225 GLY A N 1
ATOM 1757 C CA . GLY A 1 225 ? 16.432 -18.860 -4.566 1.00 71.31 225 GLY A CA 1
ATOM 1758 C C . GLY A 1 225 ? 17.288 -17.874 -5.378 1.00 71.31 225 GLY A C 1
ATOM 1759 O O . GLY A 1 225 ? 18.056 -17.087 -4.820 1.00 71.31 225 GLY A O 1
ATOM 1760 N N . GLU A 1 226 ? 17.146 -17.893 -6.707 1.00 80.12 226 GLU A N 1
ATOM 1761 C CA . GLU A 1 226 ? 17.918 -17.047 -7.632 1.00 80.12 226 GLU A CA 1
ATOM 1762 C C . GLU A 1 226 ? 17.802 -15.550 -7.315 1.00 80.12 226 GLU A C 1
ATOM 1764 O O . GLU A 1 226 ? 18.820 -14.859 -7.283 1.00 80.12 226 GLU A O 1
ATOM 1769 N N . TRP A 1 227 ? 16.601 -15.061 -6.989 1.00 85.75 227 TRP A N 1
ATOM 1770 C CA . TRP A 1 227 ? 16.392 -13.671 -6.574 1.00 85.75 227 TRP A CA 1
ATOM 1771 C C . TRP A 1 227 ? 17.260 -13.298 -5.365 1.00 85.75 227 TRP A C 1
ATOM 1773 O O . TRP A 1 227 ? 17.957 -12.283 -5.380 1.00 85.75 227 TRP A O 1
ATOM 1783 N N . THR A 1 228 ? 17.295 -14.153 -4.335 1.00 80.25 228 THR A N 1
ATOM 1784 C CA . THR A 1 228 ? 18.133 -13.934 -3.146 1.00 80.25 228 THR A CA 1
ATOM 1785 C C . THR A 1 228 ? 19.605 -13.880 -3.532 1.00 80.25 228 THR A C 1
ATOM 1787 O O . THR A 1 228 ? 20.354 -13.068 -2.995 1.00 80.25 228 THR A O 1
ATOM 1790 N N . ASN A 1 229 ? 20.032 -14.697 -4.492 1.00 77.81 229 ASN A N 1
ATOM 1791 C CA . ASN A 1 229 ? 21.402 -14.659 -4.983 1.00 77.81 229 ASN A CA 1
ATOM 1792 C C . ASN A 1 229 ? 21.702 -13.339 -5.698 1.00 77.81 229 ASN A C 1
ATOM 1794 O O . ASN A 1 229 ? 22.694 -12.700 -5.366 1.00 77.81 229 ASN A O 1
ATOM 1798 N N . VAL A 1 230 ? 20.837 -12.880 -6.598 1.00 83.12 230 VAL A N 1
ATOM 1799 C CA . VAL A 1 230 ? 21.055 -11.647 -7.372 1.00 83.12 230 VAL A CA 1
ATOM 1800 C C . VAL A 1 230 ? 21.019 -10.384 -6.503 1.00 83.12 230 VAL A C 1
ATOM 1802 O O . VAL A 1 230 ? 21.879 -9.516 -6.662 1.00 83.12 230 VAL A O 1
ATOM 1805 N N . PHE A 1 231 ? 20.079 -10.289 -5.559 1.00 84.06 231 PHE A N 1
ATOM 1806 C CA . PHE A 1 231 ? 19.826 -9.048 -4.816 1.00 84.06 231 PHE A CA 1
ATOM 1807 C C . PHE A 1 231 ? 20.381 -9.022 -3.383 1.00 84.06 231 PHE A C 1
ATOM 1809 O O . PHE A 1 231 ? 20.566 -7.939 -2.829 1.00 84.06 231 PHE A O 1
ATOM 1816 N N . ILE A 1 232 ? 20.674 -10.176 -2.765 1.00 79.00 232 ILE A N 1
ATOM 1817 C CA . ILE A 1 232 ? 21.158 -10.253 -1.369 1.00 79.00 232 ILE A CA 1
ATOM 1818 C C . ILE A 1 232 ? 22.552 -10.886 -1.272 1.00 79.00 232 ILE A C 1
ATOM 1820 O O . ILE A 1 232 ? 23.449 -10.309 -0.658 1.00 79.00 232 ILE A O 1
ATOM 1824 N N . ASN A 1 233 ? 22.758 -12.062 -1.869 1.00 69.62 233 ASN A N 1
ATOM 1825 C CA . ASN A 1 233 ? 23.932 -12.903 -1.607 1.00 69.62 233 ASN A CA 1
ATOM 1826 C C . ASN A 1 233 ? 25.077 -12.745 -2.627 1.00 69.62 233 ASN A C 1
ATOM 1828 O O . ASN A 1 233 ? 25.925 -13.633 -2.706 1.00 69.62 233 ASN A O 1
ATOM 1832 N N . ASN A 1 234 ? 25.147 -11.654 -3.401 1.00 64.19 234 ASN A N 1
ATOM 1833 C CA . ASN A 1 234 ? 26.219 -11.410 -4.387 1.00 64.19 234 ASN A CA 1
ATOM 1834 C C . ASN A 1 234 ? 26.404 -12.572 -5.388 1.00 64.19 234 ASN A C 1
ATOM 1836 O O . ASN A 1 234 ? 27.520 -12.990 -5.676 1.00 64.19 234 ASN A O 1
ATOM 1840 N N . GLY A 1 235 ? 25.316 -13.148 -5.886 1.00 54.59 235 GLY A N 1
ATOM 1841 C CA . GLY A 1 235 ? 25.326 -14.335 -6.744 1.00 54.59 235 GLY A CA 1
ATOM 1842 C C . GLY A 1 235 ? 25.382 -15.680 -6.002 1.00 54.59 235 GLY A C 1
ATOM 1843 O O . GLY A 1 235 ? 25.354 -16.714 -6.661 1.00 54.59 235 GLY A O 1
ATOM 1844 N N . GLY A 1 236 ? 25.397 -15.713 -4.662 1.00 55.59 236 GLY A N 1
ATOM 1845 C CA . GLY A 1 236 ? 25.277 -16.945 -3.864 1.00 55.59 236 GLY A CA 1
ATOM 1846 C C . GLY A 1 236 ? 26.503 -17.882 -3.919 1.00 55.59 236 GLY A C 1
ATOM 1847 O O . GLY A 1 236 ? 27.598 -17.448 -4.285 1.00 55.59 236 GLY A O 1
ATOM 1848 N N . PRO A 1 237 ? 26.363 -19.184 -3.573 1.00 47.41 237 PRO A N 1
ATOM 1849 C CA . PRO A 1 237 ? 27.448 -20.179 -3.651 1.00 47.41 237 PRO A CA 1
ATOM 1850 C C . PRO A 1 237 ? 27.965 -20.425 -5.082 1.00 47.41 237 PRO A C 1
ATOM 1852 O O . PRO A 1 237 ? 28.966 -21.111 -5.268 1.00 47.41 237 PRO A O 1
ATOM 1855 N N . TYR A 1 238 ? 27.333 -19.816 -6.086 1.00 50.84 238 TYR A N 1
ATOM 1856 C CA . TYR A 1 238 ? 27.718 -19.830 -7.500 1.00 50.84 238 TYR A CA 1
ATOM 1857 C C . TYR A 1 238 ? 28.864 -18.850 -7.824 1.00 50.84 238 TYR A C 1
ATOM 1859 O O . TYR A 1 238 ? 29.168 -18.571 -8.985 1.00 50.84 238 TYR A O 1
ATOM 1867 N N . ASN A 1 239 ? 29.526 -18.351 -6.775 1.00 47.09 239 ASN A N 1
ATOM 1868 C CA . ASN A 1 239 ? 30.820 -17.689 -6.794 1.00 47.09 239 ASN A CA 1
ATOM 1869 C C . ASN A 1 239 ? 31.880 -18.651 -7.369 1.00 47.09 239 ASN A C 1
ATOM 1871 O O . ASN A 1 239 ? 32.518 -19.432 -6.662 1.00 47.09 239 ASN A O 1
ATOM 1875 N N . ASN A 1 240 ? 32.032 -18.619 -8.691 1.00 46.91 240 ASN A N 1
ATOM 1876 C CA . ASN A 1 240 ? 32.857 -19.533 -9.474 1.00 46.91 240 ASN A CA 1
ATOM 1877 C C . ASN A 1 240 ? 34.363 -19.223 -9.371 1.00 46.91 240 ASN A C 1
ATOM 1879 O O . ASN A 1 240 ? 35.056 -19.068 -10.380 1.00 46.91 240 ASN A O 1
ATOM 1883 N N . ALA A 1 241 ? 34.914 -19.210 -8.154 1.00 44.88 241 ALA A N 1
ATOM 1884 C CA . ALA A 1 241 ? 36.366 -19.234 -7.953 1.00 44.88 241 ALA A CA 1
ATOM 1885 C C . ALA A 1 241 ? 37.016 -20.456 -8.646 1.00 44.88 241 ALA A C 1
ATOM 1887 O O . ALA A 1 241 ? 38.168 -20.399 -9.070 1.00 44.88 241 ALA A O 1
ATOM 1888 N N . SER A 1 242 ? 36.256 -21.542 -8.837 1.00 42.59 242 SER A N 1
ATOM 1889 C CA . SER A 1 242 ? 36.649 -22.743 -9.586 1.00 42.59 242 SER A CA 1
ATOM 1890 C C . SER A 1 242 ? 36.655 -22.580 -11.116 1.00 42.59 242 SER A C 1
ATOM 1892 O O . SER A 1 242 ? 37.202 -23.444 -11.796 1.00 42.59 242 SER A O 1
ATOM 1894 N N . GLN A 1 243 ? 36.105 -21.490 -11.671 1.00 46.44 243 GLN A N 1
ATOM 1895 C CA . GLN A 1 243 ? 36.116 -21.195 -13.117 1.00 46.44 243 GLN A CA 1
ATOM 1896 C C . GLN A 1 243 ? 37.112 -20.086 -13.507 1.00 46.44 243 GLN A C 1
ATOM 1898 O O . GLN A 1 243 ? 37.078 -19.605 -14.636 1.00 46.44 243 GLN A O 1
ATOM 1903 N N . GLY A 1 244 ? 38.008 -19.679 -12.597 1.00 41.97 244 GLY A N 1
ATOM 1904 C CA . GLY A 1 244 ? 39.086 -18.725 -12.894 1.00 41.97 244 GLY A CA 1
ATOM 1905 C C . GLY A 1 244 ? 38.691 -17.243 -12.861 1.00 41.97 244 GLY A C 1
ATOM 1906 O O . GLY A 1 244 ? 39.472 -16.405 -13.305 1.00 41.97 244 GLY A O 1
ATOM 1907 N N . ILE A 1 245 ? 37.516 -16.904 -12.323 1.00 44.59 245 ILE A N 1
ATOM 1908 C CA . ILE A 1 245 ? 37.050 -15.518 -12.164 1.00 44.59 245 ILE A CA 1
ATOM 1909 C C . ILE A 1 245 ? 37.650 -14.933 -10.873 1.00 44.59 245 ILE A C 1
ATOM 1911 O O . ILE A 1 245 ? 37.513 -15.510 -9.790 1.00 44.59 245 ILE A O 1
ATOM 1915 N N . ALA A 1 246 ? 38.361 -13.805 -10.972 1.00 41.44 246 ALA A N 1
ATOM 1916 C CA . ALA A 1 246 ? 39.050 -13.196 -9.833 1.00 41.44 246 ALA A CA 1
ATOM 1917 C C . ALA A 1 246 ? 38.050 -12.679 -8.779 1.00 41.44 246 ALA A C 1
ATOM 1919 O O . ALA A 1 246 ? 37.011 -12.131 -9.118 1.00 41.44 246 ALA A O 1
ATOM 1920 N N . VAL A 1 247 ? 38.396 -12.762 -7.488 1.00 42.47 247 VAL A N 1
ATOM 1921 C CA . VAL A 1 247 ? 37.512 -12.466 -6.331 1.00 42.47 247 VAL A CA 1
ATOM 1922 C C . VAL A 1 247 ? 36.823 -11.083 -6.373 1.00 42.47 247 VAL A C 1
ATOM 1924 O O . VAL A 1 247 ? 35.745 -10.924 -5.805 1.00 42.47 247 VAL A O 1
ATOM 1927 N N . ARG A 1 248 ? 37.386 -10.081 -7.071 1.00 42.06 248 ARG A N 1
ATOM 1928 C CA . ARG A 1 248 ? 36.749 -8.758 -7.270 1.00 42.06 248 ARG A CA 1
ATOM 1929 C C . ARG A 1 248 ? 35.658 -8.724 -8.353 1.00 42.06 248 ARG A C 1
ATOM 1931 O O . ARG A 1 248 ? 34.873 -7.791 -8.361 1.00 42.06 248 ARG A O 1
ATOM 1938 N N . GLN A 1 249 ? 35.578 -9.723 -9.231 1.00 48.16 249 GLN A N 1
ATOM 1939 C CA . GLN A 1 249 ? 34.548 -9.855 -10.275 1.00 48.16 249 GLN A CA 1
ATOM 1940 C C . GLN A 1 249 ? 33.286 -10.593 -9.783 1.00 48.16 249 GLN A C 1
ATOM 1942 O O . GLN A 1 249 ? 32.318 -10.719 -10.530 1.00 48.16 249 GLN A O 1
ATOM 1947 N N . ASN A 1 250 ? 33.262 -11.040 -8.521 1.00 52.75 250 ASN A N 1
ATOM 1948 C CA . ASN A 1 250 ? 32.204 -11.895 -7.965 1.00 52.75 250 ASN A CA 1
ATOM 1949 C C . ASN A 1 250 ? 31.074 -11.130 -7.261 1.00 52.75 250 ASN A C 1
ATOM 1951 O O . ASN A 1 250 ? 30.249 -11.746 -6.599 1.00 52.75 250 ASN A O 1
ATOM 1955 N N . LYS A 1 251 ? 31.023 -9.801 -7.378 1.00 66.25 251 LYS A N 1
ATOM 1956 C CA . LYS A 1 251 ? 29.966 -8.977 -6.776 1.00 66.25 251 LYS A CA 1
ATOM 1957 C C . LYS A 1 251 ? 29.125 -8.328 -7.855 1.00 66.25 251 LYS A C 1
ATOM 1959 O O . LYS A 1 251 ? 29.705 -7.721 -8.740 1.00 66.25 251 LYS A O 1
ATOM 1964 N N . LEU A 1 252 ? 27.808 -8.505 -7.839 1.00 75.50 252 LEU A N 1
ATOM 1965 C CA . LEU A 1 252 ? 26.912 -7.880 -8.815 1.00 75.50 252 LEU A CA 1
ATOM 1966 C C . LEU A 1 252 ? 26.552 -6.464 -8.367 1.00 75.50 252 LEU A C 1
ATOM 1968 O O . LEU A 1 252 ? 26.233 -6.256 -7.192 1.00 75.50 252 LEU A O 1
ATOM 1972 N N . ILE A 1 253 ? 26.447 -5.525 -9.312 1.00 80.50 253 ILE A N 1
ATOM 1973 C CA . ILE A 1 253 ? 25.818 -4.222 -9.022 1.00 80.50 253 ILE A CA 1
ATOM 1974 C C . ILE A 1 253 ? 24.393 -4.389 -8.486 1.00 80.50 253 ILE A C 1
ATOM 1976 O O . ILE A 1 253 ? 23.968 -3.587 -7.671 1.00 80.50 253 ILE A O 1
ATOM 1980 N N . PHE A 1 254 ? 23.685 -5.461 -8.849 1.00 83.00 254 PHE A N 1
ATOM 1981 C CA . PHE A 1 254 ? 22.343 -5.779 -8.347 1.00 83.00 254 PHE A CA 1
ATOM 1982 C C . PHE A 1 254 ? 22.296 -6.148 -6.860 1.00 83.00 254 PHE A C 1
ATOM 1984 O O . PHE A 1 254 ? 21.223 -6.155 -6.272 1.00 83.00 254 PHE A O 1
ATOM 1991 N N . THR A 1 255 ? 23.445 -6.420 -6.237 1.00 80.12 255 THR A N 1
ATOM 1992 C CA . THR A 1 255 ? 23.545 -6.624 -4.787 1.00 80.12 255 THR A CA 1
ATOM 1993 C C . THR A 1 255 ? 24.090 -5.384 -4.065 1.00 80.12 255 THR A C 1
ATOM 1995 O O . THR A 1 255 ? 23.656 -5.042 -2.955 1.00 80.12 255 THR A O 1
ATOM 1998 N N . GLU A 1 256 ? 25.073 -4.707 -4.667 1.00 79.00 256 GLU A N 1
ATOM 1999 C CA . GLU A 1 256 ? 25.789 -3.605 -4.012 1.00 79.00 256 GLU A CA 1
ATOM 2000 C C . GLU A 1 256 ? 25.218 -2.219 -4.315 1.00 79.00 256 GLU A C 1
ATOM 2002 O O . GLU A 1 256 ? 25.205 -1.374 -3.424 1.00 79.00 256 GLU A O 1
ATOM 2007 N N . GLN A 1 257 ? 24.756 -1.989 -5.544 1.00 86.38 257 GLN A N 1
ATOM 2008 C CA . GLN A 1 257 ? 24.445 -0.658 -6.080 1.00 86.38 257 GLN A CA 1
ATOM 2009 C C . GLN A 1 257 ? 22.991 -0.486 -6.492 1.00 86.38 257 GLN A C 1
ATOM 2011 O O . GLN A 1 257 ? 22.512 0.640 -6.518 1.00 86.38 257 GLN A O 1
ATOM 2016 N N . LEU A 1 258 ? 22.291 -1.568 -6.821 1.00 90.81 258 LEU A N 1
ATOM 2017 C CA . LEU A 1 258 ? 20.890 -1.558 -7.206 1.00 90.81 258 LEU A CA 1
ATOM 2018 C C . LEU A 1 258 ? 20.070 -2.422 -6.253 1.00 90.81 258 LEU A C 1
ATOM 2020 O O . LEU A 1 258 ? 20.592 -3.293 -5.559 1.00 90.81 258 LEU A O 1
ATOM 2024 N N . ILE A 1 259 ? 18.773 -2.161 -6.232 1.00 90.62 259 ILE A N 1
ATOM 2025 C CA . ILE A 1 259 ? 17.776 -2.853 -5.424 1.00 90.62 259 ILE A CA 1
ATOM 2026 C C . ILE A 1 259 ? 16.539 -3.146 -6.265 1.00 90.62 259 ILE A C 1
ATOM 2028 O O . ILE A 1 259 ? 16.187 -2.371 -7.155 1.00 90.62 259 ILE A O 1
ATOM 2032 N N . ASP A 1 260 ? 15.849 -4.239 -5.944 1.00 92.19 260 ASP A N 1
ATOM 2033 C CA . ASP A 1 260 ? 14.489 -4.499 -6.416 1.00 92.19 260 ASP A CA 1
ATOM 2034 C C . ASP A 1 260 ? 13.551 -3.416 -5.863 1.00 92.19 260 ASP A C 1
ATOM 2036 O O . ASP A 1 260 ? 13.331 -3.337 -4.648 1.00 92.19 260 ASP A O 1
ATOM 2040 N N . GLY A 1 261 ? 13.016 -2.568 -6.745 1.00 92.94 261 GLY A N 1
ATOM 2041 C CA . GLY A 1 261 ? 12.166 -1.448 -6.356 1.00 92.94 261 GLY A CA 1
ATOM 2042 C C . GLY A 1 261 ? 10.873 -1.873 -5.668 1.00 92.94 261 GLY A C 1
ATOM 2043 O O . GLY A 1 261 ? 10.480 -1.240 -4.687 1.00 92.94 261 GLY A O 1
ATOM 2044 N N . TRP A 1 262 ? 10.235 -2.955 -6.128 1.00 92.12 262 TRP A N 1
ATOM 2045 C CA . TRP A 1 262 ? 8.961 -3.399 -5.566 1.00 92.12 262 TRP A CA 1
ATOM 2046 C C . TRP A 1 262 ? 9.159 -3.882 -4.135 1.00 92.12 262 TRP A C 1
ATOM 2048 O O . TRP A 1 262 ? 8.582 -3.325 -3.201 1.00 92.12 262 TRP A O 1
ATOM 2058 N N . ARG A 1 263 ? 10.058 -4.854 -3.947 1.00 88.06 263 ARG A N 1
ATOM 2059 C CA . ARG A 1 263 ? 10.351 -5.411 -2.621 1.00 88.06 263 ARG A CA 1
ATOM 2060 C C . ARG A 1 263 ? 10.875 -4.362 -1.653 1.00 88.06 263 ARG A C 1
ATOM 2062 O O . ARG A 1 263 ? 10.548 -4.386 -0.467 1.00 88.06 263 ARG A O 1
ATOM 2069 N N . THR A 1 264 ? 11.721 -3.460 -2.142 1.00 89.12 264 THR A N 1
ATOM 2070 C CA . THR A 1 264 ? 12.372 -2.495 -1.261 1.00 89.12 264 THR A CA 1
ATOM 2071 C C . THR A 1 264 ? 11.427 -1.380 -0.858 1.00 89.12 264 THR A C 1
ATOM 2073 O O . THR A 1 264 ? 11.418 -1.021 0.314 1.00 89.12 264 THR A O 1
ATOM 2076 N N . PHE A 1 265 ? 10.641 -0.829 -1.788 1.00 92.50 265 PHE A N 1
ATOM 2077 C CA . PHE A 1 265 ? 9.849 0.371 -1.521 1.00 92.50 265 PHE A CA 1
ATOM 2078 C C . PHE A 1 265 ? 8.382 0.093 -1.188 1.00 92.50 265 PHE A C 1
ATOM 2080 O O . PHE A 1 265 ? 7.806 0.875 -0.437 1.00 92.50 265 PHE A O 1
ATOM 2087 N N . MET A 1 266 ? 7.766 -0.973 -1.713 1.00 92.56 266 MET A N 1
ATOM 2088 C CA . MET A 1 266 ? 6.328 -1.267 -1.559 1.00 92.56 266 MET A CA 1
ATOM 2089 C C . MET A 1 266 ? 6.032 -2.205 -0.377 1.00 92.56 266 MET A C 1
ATOM 2091 O O . MET A 1 266 ? 5.168 -3.075 -0.459 1.00 92.56 266 MET A O 1
ATOM 2095 N N . THR A 1 267 ? 6.755 -2.050 0.731 1.00 90.06 267 THR A N 1
ATOM 2096 C CA . THR A 1 267 ? 6.616 -2.881 1.938 1.00 90.06 267 THR A CA 1
ATOM 2097 C C . THR A 1 267 ? 6.346 -2.031 3.179 1.00 90.06 267 THR A C 1
ATOM 2099 O O . THR A 1 267 ? 6.659 -0.839 3.178 1.00 90.06 267 THR A O 1
ATOM 2102 N N . PRO A 1 268 ? 5.749 -2.591 4.251 1.00 91.38 268 PRO A N 1
ATOM 2103 C CA . PRO A 1 268 ? 5.636 -1.892 5.530 1.00 91.38 268 PRO A CA 1
ATOM 2104 C C . PRO A 1 268 ? 7.006 -1.499 6.093 1.00 91.38 268 PRO A C 1
ATOM 2106 O O . PRO A 1 268 ? 7.969 -2.259 5.937 1.00 91.38 268 PRO A O 1
ATOM 2109 N N . PRO A 1 269 ? 7.123 -0.350 6.785 1.00 91.50 269 PRO A N 1
ATOM 2110 C CA . PRO A 1 269 ? 8.377 0.023 7.423 1.00 91.50 269 PRO A CA 1
ATOM 2111 C C . PRO A 1 269 ? 8.872 -1.071 8.379 1.00 91.50 269 PRO A C 1
ATOM 2113 O O . PRO A 1 269 ? 8.146 -1.514 9.267 1.00 91.50 269 PRO A O 1
ATOM 2116 N N . GLY A 1 270 ? 10.115 -1.519 8.185 1.00 84.12 270 GLY A N 1
ATOM 2117 C CA . GLY A 1 270 ? 10.738 -2.579 8.988 1.00 84.12 270 GLY A CA 1
ATOM 2118 C C . GLY A 1 270 ? 10.331 -4.016 8.628 1.00 84.12 270 GLY A C 1
ATOM 2119 O O . GLY A 1 270 ? 10.789 -4.946 9.293 1.00 84.12 270 GLY A O 1
ATOM 2120 N N . ALA A 1 271 ? 9.508 -4.231 7.597 1.00 80.69 271 ALA A N 1
ATOM 2121 C CA . ALA A 1 271 ? 9.140 -5.573 7.154 1.00 80.69 271 ALA A CA 1
ATOM 2122 C C . ALA A 1 271 ? 10.286 -6.275 6.405 1.00 80.69 271 ALA A C 1
ATOM 2124 O O . ALA A 1 271 ? 10.947 -5.695 5.546 1.00 80.69 271 ALA A O 1
ATOM 2125 N N . PHE A 1 272 ? 10.484 -7.562 6.708 1.00 62.97 272 PHE A N 1
ATOM 2126 C CA . PHE A 1 272 ? 11.435 -8.439 6.008 1.00 62.97 272 PHE A CA 1
ATOM 2127 C C . PHE A 1 272 ? 10.768 -9.322 4.940 1.00 62.97 272 PHE A C 1
ATOM 2129 O O . PHE A 1 272 ? 11.432 -9.756 3.997 1.00 62.97 272 PHE A O 1
ATOM 2136 N N . MET A 1 273 ? 9.467 -9.599 5.093 1.00 63.69 273 MET A N 1
ATOM 2137 C CA . MET A 1 273 ? 8.659 -10.350 4.129 1.00 63.69 273 MET A CA 1
ATOM 2138 C C . MET A 1 273 ? 7.697 -9.416 3.399 1.00 63.69 273 MET A C 1
ATOM 2140 O O . MET A 1 273 ? 7.169 -8.469 3.981 1.00 63.69 273 MET A O 1
ATOM 2144 N N . GLU A 1 274 ? 7.483 -9.697 2.118 1.00 69.75 274 GLU A N 1
ATOM 2145 C CA . GLU A 1 274 ? 6.618 -8.911 1.244 1.00 69.75 274 GLU A CA 1
ATOM 2146 C C . GLU A 1 274 ? 5.142 -9.192 1.565 1.00 69.75 274 GLU A C 1
ATOM 2148 O O . GLU A 1 274 ? 4.677 -10.317 1.396 1.00 69.75 274 GLU A O 1
ATOM 2153 N N . ALA A 1 275 ? 4.402 -8.178 2.025 1.00 74.88 275 ALA A N 1
ATOM 2154 C CA . ALA A 1 275 ? 2.948 -8.273 2.184 1.00 74.88 275 ALA A CA 1
ATOM 2155 C C . ALA A 1 275 ? 2.233 -8.275 0.817 1.00 74.88 275 ALA A C 1
ATOM 2157 O O . ALA A 1 275 ? 1.275 -9.021 0.622 1.00 74.88 275 ALA A O 1
ATOM 2158 N N . ASP A 1 276 ? 2.729 -7.481 -0.139 1.00 83.44 276 ASP A N 1
ATOM 2159 C CA . ASP A 1 276 ? 2.320 -7.484 -1.546 1.00 83.44 276 ASP A CA 1
ATOM 2160 C C . ASP A 1 276 ? 3.466 -8.044 -2.419 1.00 83.44 276 ASP A C 1
ATOM 2162 O O . ASP A 1 276 ? 4.479 -7.359 -2.597 1.00 83.44 276 ASP A O 1
ATOM 2166 N N . PRO A 1 277 ? 3.335 -9.263 -2.979 1.00 83.00 277 PRO A N 1
ATOM 2167 C CA . PRO A 1 277 ? 4.399 -9.914 -3.747 1.00 83.00 277 PRO A CA 1
ATOM 2168 C C . PRO A 1 277 ? 4.649 -9.299 -5.131 1.00 83.00 277 PRO A C 1
ATOM 2170 O O . PRO A 1 277 ? 5.615 -9.668 -5.801 1.00 83.00 277 PRO A O 1
ATOM 2173 N N . GLY A 1 278 ? 3.799 -8.383 -5.604 1.00 87.06 278 GLY A N 1
ATOM 2174 C CA . GLY A 1 278 ? 4.051 -7.704 -6.873 1.00 87.06 278 GLY A CA 1
ATOM 2175 C C . GLY A 1 278 ? 4.013 -8.629 -8.093 1.00 87.06 278 GLY A C 1
ATOM 2176 O O . GLY A 1 278 ? 4.867 -8.530 -8.967 1.00 87.06 278 GLY A O 1
ATOM 2177 N N . LEU A 1 279 ? 3.033 -9.533 -8.152 1.00 87.06 279 LEU A N 1
ATOM 2178 C CA . LEU A 1 279 ? 2.928 -10.558 -9.198 1.00 87.06 279 LEU A CA 1
ATOM 2179 C C . LEU A 1 279 ? 2.646 -9.944 -10.575 1.00 87.06 279 LEU A C 1
ATOM 2181 O O . LEU A 1 279 ? 1.573 -9.370 -10.802 1.00 87.06 279 LEU A O 1
ATOM 2185 N N . THR A 1 280 ? 3.579 -10.132 -11.503 1.00 87.00 280 THR A N 1
ATOM 2186 C CA . THR A 1 280 ? 3.520 -9.578 -12.859 1.00 87.00 280 THR A CA 1
ATOM 2187 C C . THR A 1 280 ? 3.259 -10.624 -13.918 1.00 87.00 280 THR A C 1
ATOM 2189 O O . THR A 1 280 ? 2.678 -10.278 -14.930 1.00 87.00 280 THR A O 1
ATOM 2192 N N . ASN A 1 281 ? 3.578 -11.890 -13.668 1.00 84.25 281 ASN A N 1
ATOM 2193 C CA . ASN A 1 281 ? 3.334 -12.987 -14.589 1.00 84.25 281 ASN A CA 1
ATOM 2194 C C . ASN A 1 281 ? 2.261 -13.950 -14.040 1.00 84.25 281 ASN A C 1
ATOM 2196 O O . ASN A 1 281 ? 2.081 -14.106 -12.825 1.00 84.25 281 ASN A O 1
ATOM 2200 N N . THR A 1 282 ? 1.484 -14.567 -14.926 1.00 79.19 282 THR A N 1
ATOM 2201 C CA . THR A 1 282 ? 0.619 -15.710 -14.626 1.00 79.19 282 THR A CA 1
ATOM 2202 C C . THR A 1 282 ? 0.745 -16.750 -15.729 1.00 79.19 282 THR A C 1
ATOM 2204 O O . THR A 1 282 ? 0.251 -16.516 -16.825 1.00 79.19 282 THR A O 1
ATOM 2207 N N . ASN A 1 283 ? 1.299 -17.924 -15.424 1.00 72.56 283 ASN A N 1
ATOM 2208 C CA . ASN A 1 283 ? 1.411 -19.019 -16.380 1.00 72.56 283 ASN A CA 1
ATOM 2209 C C . ASN A 1 283 ? 0.023 -19.416 -16.919 1.00 72.56 283 ASN A C 1
ATOM 2211 O O . ASN A 1 283 ? -0.833 -19.909 -16.177 1.00 72.56 283 ASN A O 1
ATOM 2215 N N . LEU A 1 284 ? -0.204 -19.200 -18.216 1.00 67.94 284 LEU A N 1
ATOM 2216 C CA . LEU A 1 284 ? -1.493 -19.439 -18.872 1.00 67.94 284 LEU A CA 1
ATOM 2217 C C . LEU A 1 284 ? -1.659 -20.874 -19.389 1.00 67.94 284 LEU A C 1
ATOM 2219 O O . LEU A 1 284 ? -2.777 -21.265 -19.729 1.00 67.94 284 LEU A O 1
ATOM 2223 N N . LYS A 1 285 ? -0.576 -21.658 -19.478 1.00 63.81 285 LYS A N 1
ATOM 2224 C CA . LYS A 1 285 ? -0.586 -23.002 -20.071 1.00 63.81 285 LYS A CA 1
ATOM 2225 C C . LYS A 1 285 ? -0.352 -24.069 -19.002 1.00 63.81 285 LYS A C 1
ATOM 2227 O O . LYS A 1 285 ? 0.503 -23.929 -18.134 1.00 63.81 285 LYS A O 1
ATOM 2232 N N . GLU A 1 286 ? -1.104 -25.162 -19.087 1.00 53.62 286 GLU A N 1
ATOM 2233 C CA . GLU A 1 286 ? -0.792 -26.384 -18.344 1.00 53.62 286 GLU A CA 1
ATOM 2234 C C . GLU A 1 286 ? 0.372 -27.070 -19.071 1.00 53.62 286 GLU A C 1
ATOM 2236 O O . GLU A 1 286 ? 0.190 -27.637 -20.148 1.00 53.62 286 GLU A O 1
ATOM 2241 N N . GLY A 1 287 ? 1.588 -26.906 -18.548 1.00 55.09 287 GLY A N 1
ATOM 2242 C CA . GLY A 1 287 ? 2.771 -27.612 -19.039 1.00 55.09 287 GLY A CA 1
ATOM 2243 C C . GLY A 1 287 ? 2.980 -28.925 -18.285 1.00 55.09 287 GLY A C 1
ATOM 2244 O O . GLY A 1 287 ? 2.451 -29.102 -17.189 1.00 55.09 287 GLY A O 1
ATOM 2245 N N . GLU A 1 288 ? 3.801 -29.830 -18.829 1.00 48.09 288 GLU A N 1
ATOM 2246 C CA . GLU A 1 288 ? 4.219 -31.050 -18.110 1.00 48.09 288 GLU A CA 1
ATOM 2247 C C . GLU A 1 288 ? 4.989 -30.733 -16.808 1.00 48.09 288 GLU A C 1
ATOM 2249 O O . GLU A 1 288 ? 5.028 -31.572 -15.907 1.00 48.09 288 GLU A O 1
ATOM 2254 N N . HIS A 1 289 ? 5.552 -29.520 -16.680 1.00 59.00 289 HIS A N 1
ATOM 2255 C CA . HIS A 1 289 ? 6.501 -29.161 -15.617 1.00 59.00 289 HIS A CA 1
ATOM 2256 C C . HIS A 1 289 ? 6.148 -27.907 -14.787 1.00 59.00 289 HIS A C 1
ATOM 2258 O O . HIS A 1 289 ? 6.572 -27.814 -13.635 1.00 59.00 289 HIS A O 1
ATOM 2264 N N . LEU A 1 290 ? 5.316 -26.983 -15.293 1.00 66.81 290 LEU A N 1
ATOM 2265 C CA . LEU A 1 290 ? 4.820 -25.822 -14.533 1.00 66.81 290 LEU A CA 1
ATOM 2266 C C . LEU A 1 290 ? 3.284 -25.813 -14.482 1.00 66.81 290 LEU A C 1
ATOM 2268 O O . LEU A 1 290 ? 2.638 -25.919 -15.530 1.00 66.81 290 LEU A O 1
ATOM 2272 N N . PRO A 1 291 ? 2.671 -25.655 -13.291 1.00 70.12 291 PRO A N 1
ATOM 2273 C CA . PRO A 1 291 ? 1.222 -25.677 -13.168 1.00 70.12 291 PRO A CA 1
ATOM 2274 C C . PRO A 1 291 ? 0.601 -24.431 -13.806 1.00 70.12 291 PRO A C 1
ATOM 2276 O O . PRO A 1 291 ? 1.086 -23.309 -13.625 1.00 70.12 291 PRO A O 1
ATOM 2279 N N . ALA A 1 292 ? -0.514 -24.626 -14.511 1.00 71.69 292 ALA A N 1
ATOM 2280 C CA . ALA A 1 292 ? -1.337 -23.522 -14.987 1.00 71.69 292 ALA A CA 1
ATOM 2281 C C . ALA A 1 292 ? -1.808 -22.661 -13.803 1.00 71.69 292 ALA A C 1
ATOM 2283 O O . ALA A 1 292 ? -2.181 -23.171 -12.744 1.00 71.69 292 ALA A O 1
ATOM 2284 N N . GLY A 1 293 ? -1.805 -21.342 -13.982 1.00 73.12 293 GLY A N 1
ATOM 2285 C CA . GLY A 1 293 ? -2.184 -20.383 -12.949 1.00 73.12 293 GLY A CA 1
ATOM 2286 C C . GLY A 1 293 ? -1.096 -20.092 -11.912 1.00 73.12 293 GLY A C 1
ATOM 2287 O O . GLY A 1 293 ? -1.376 -19.347 -10.968 1.00 73.12 293 GLY A O 1
ATOM 2288 N N . LEU A 1 294 ? 0.122 -20.632 -12.071 1.00 77.81 294 LEU A N 1
ATOM 2289 C CA . LEU A 1 294 ? 1.289 -20.187 -11.304 1.00 77.81 294 LEU A CA 1
ATOM 2290 C C . LEU A 1 294 ? 1.473 -18.680 -11.507 1.00 77.81 294 LEU A C 1
ATOM 2292 O O . LEU A 1 294 ? 1.468 -18.209 -12.639 1.00 77.81 294 LEU A O 1
ATOM 2296 N N . LYS A 1 295 ? 1.600 -17.921 -10.417 1.00 81.31 295 LYS A N 1
ATOM 2297 C CA . LYS A 1 295 ? 1.802 -16.470 -10.466 1.00 81.31 295 LYS A CA 1
ATOM 2298 C C . LYS A 1 295 ? 3.192 -16.131 -9.974 1.00 81.31 295 LYS A C 1
ATOM 2300 O O . LYS A 1 295 ? 3.587 -16.605 -8.912 1.00 81.31 295 LYS A O 1
ATOM 2305 N N . GLU A 1 296 ? 3.879 -15.271 -10.708 1.00 83.56 296 GLU A N 1
ATOM 2306 C CA . GLU A 1 296 ? 5.284 -14.949 -10.467 1.00 83.56 296 GLU A CA 1
ATOM 2307 C C . GLU A 1 296 ? 5.525 -13.445 -10.620 1.00 83.56 296 GLU A C 1
ATOM 2309 O O . GLU A 1 296 ? 4.734 -12.728 -11.234 1.00 83.56 296 GLU A O 1
ATOM 2314 N N . ARG A 1 297 ? 6.618 -12.945 -10.041 1.00 88.81 297 ARG A N 1
ATOM 2315 C CA . ARG A 1 297 ? 7.161 -11.618 -10.353 1.00 88.81 297 ARG A CA 1
ATOM 2316 C C . ARG A 1 297 ? 8.396 -11.821 -11.216 1.00 88.81 297 ARG A C 1
ATOM 2318 O O . ARG A 1 297 ? 9.386 -12.336 -10.699 1.00 88.81 297 ARG A O 1
ATOM 2325 N N . LEU A 1 298 ? 8.304 -11.455 -12.491 1.00 90.38 298 LEU A N 1
ATOM 2326 C CA . LEU A 1 298 ? 9.379 -11.593 -13.486 1.00 90.38 298 LEU A CA 1
ATOM 2327 C C . LEU A 1 298 ? 9.825 -10.241 -14.052 1.00 90.38 298 LEU A C 1
ATOM 2329 O O . LEU A 1 298 ? 10.976 -10.087 -14.454 1.00 90.38 298 LEU A O 1
ATOM 2333 N N . ASP A 1 299 ? 8.939 -9.247 -14.0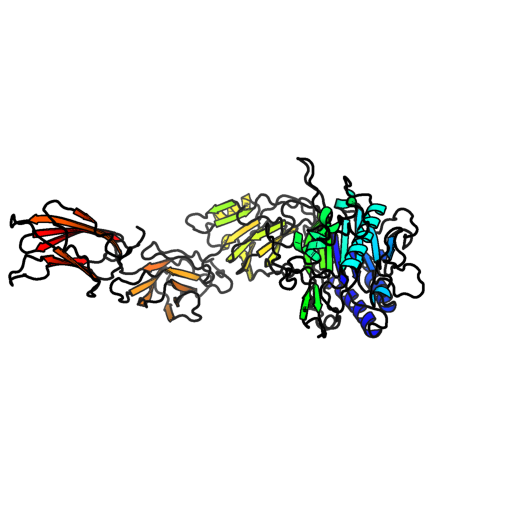12 1.00 93.06 299 ASP A N 1
ATOM 2334 C CA . ASP A 1 299 ? 9.202 -7.886 -14.456 1.00 93.06 299 ASP A CA 1
ATOM 2335 C C . ASP A 1 299 ? 9.720 -7.047 -13.284 1.00 93.06 299 ASP A C 1
ATOM 2337 O O . ASP A 1 299 ? 9.202 -7.117 -12.164 1.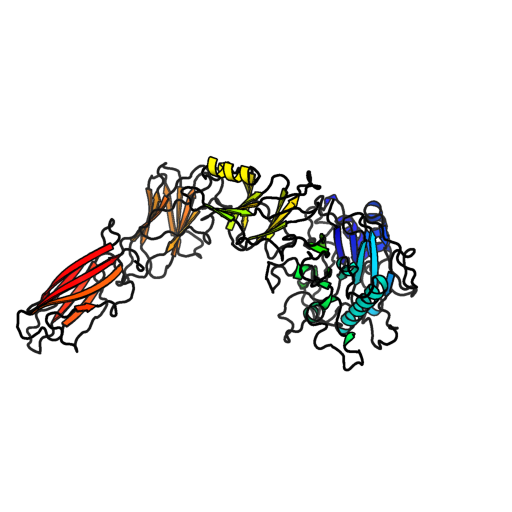00 93.06 299 ASP A O 1
ATOM 2341 N N . TYR A 1 300 ? 10.747 -6.235 -13.532 1.00 95.31 300 TYR A N 1
ATOM 2342 C CA . TYR A 1 300 ? 11.400 -5.436 -12.499 1.00 95.31 300 TYR A CA 1
ATOM 2343 C C . TYR A 1 300 ? 11.613 -3.997 -12.946 1.00 95.31 300 TYR A C 1
ATOM 2345 O O . TYR A 1 300 ? 11.839 -3.697 -14.117 1.00 95.31 300 TYR A O 1
ATOM 2353 N N . ILE A 1 301 ? 11.612 -3.105 -11.957 1.00 97.50 301 ILE A N 1
ATOM 2354 C CA . ILE A 1 301 ? 12.219 -1.780 -12.054 1.00 97.50 301 ILE A CA 1
ATOM 2355 C C . ILE A 1 301 ? 13.165 -1.662 -10.860 1.00 97.50 301 ILE A C 1
ATOM 2357 O O . ILE A 1 301 ? 12.736 -1.569 -9.707 1.00 97.50 301 ILE A O 1
ATOM 2361 N N . CYS A 1 302 ? 14.457 -1.733 -11.143 1.00 96.88 302 CYS A N 1
ATOM 2362 C CA . CYS A 1 302 ? 15.539 -1.674 -10.178 1.00 96.88 302 CYS A CA 1
ATOM 2363 C C . CYS A 1 302 ? 16.037 -0.237 -10.026 1.00 96.88 302 CYS A C 1
ATOM 2365 O O . CYS A 1 302 ? 16.212 0.485 -11.011 1.00 96.88 302 CYS A O 1
ATOM 2367 N N . PHE A 1 303 ? 16.303 0.154 -8.783 1.00 95.31 303 PHE A N 1
ATOM 2368 C CA . PHE A 1 303 ? 16.705 1.510 -8.406 1.00 95.31 303 PHE A CA 1
ATOM 2369 C C . PHE A 1 303 ? 18.060 1.511 -7.707 1.00 95.31 303 PHE A C 1
ATOM 2371 O O . PHE A 1 303 ? 18.481 0.458 -7.234 1.00 95.31 303 PHE A O 1
ATOM 2378 N N . PRO A 1 304 ? 18.733 2.665 -7.593 1.00 92.12 304 PRO A N 1
ATOM 2379 C CA . PRO A 1 304 ? 19.976 2.776 -6.850 1.00 92.12 304 PRO A CA 1
ATOM 2380 C C . PRO A 1 304 ? 19.757 2.484 -5.367 1.00 92.12 304 PRO A C 1
ATOM 2382 O O . PRO A 1 304 ? 18.770 2.906 -4.763 1.00 92.12 304 PRO A O 1
ATOM 2385 N N . LYS A 1 305 ? 20.703 1.771 -4.768 1.00 87.12 305 LYS A N 1
ATOM 2386 C CA . LYS A 1 305 ? 20.771 1.556 -3.330 1.00 87.12 305 LYS A CA 1
ATOM 2387 C C . LYS A 1 305 ? 21.266 2.833 -2.663 1.00 87.12 305 LYS A C 1
ATOM 2389 O O . LYS A 1 305 ? 22.169 3.495 -3.170 1.00 87.12 305 LYS A O 1
ATOM 2394 N N . GLN A 1 306 ? 20.724 3.141 -1.488 1.00 78.06 306 GLN A N 1
ATOM 2395 C CA . GLN A 1 306 ? 21.238 4.233 -0.672 1.00 78.06 306 GLN A CA 1
ATOM 2396 C C . GLN A 1 306 ? 22.730 4.019 -0.389 1.00 78.06 306 GLN A C 1
ATOM 2398 O O . GLN A 1 306 ? 23.117 3.028 0.238 1.00 78.06 306 GLN A O 1
ATOM 2403 N N . ARG A 1 307 ? 23.560 4.966 -0.828 1.00 72.38 307 ARG A N 1
ATOM 2404 C CA . ARG A 1 307 ? 24.969 5.004 -0.448 1.00 72.38 307 ARG A CA 1
ATOM 2405 C C . ARG A 1 307 ? 25.077 5.345 1.043 1.00 72.38 307 ARG A C 1
ATOM 2407 O O . ARG A 1 307 ? 24.271 6.087 1.600 1.00 72.38 307 ARG A O 1
ATOM 2414 N N . THR A 1 308 ? 26.034 4.732 1.732 1.00 57.62 308 THR A N 1
ATOM 2415 C CA . THR A 1 308 ? 26.381 5.134 3.099 1.00 57.62 308 THR A CA 1
ATOM 2416 C C . THR A 1 308 ? 27.231 6.393 3.023 1.00 57.62 308 THR A C 1
ATOM 2418 O O . THR A 1 308 ? 28.446 6.307 2.839 1.00 57.62 308 THR A O 1
ATOM 2421 N N . ASP A 1 309 ? 26.594 7.552 3.113 1.00 53.75 309 ASP A N 1
ATOM 2422 C CA . ASP A 1 309 ? 27.284 8.838 3.061 1.00 53.75 309 ASP A CA 1
ATOM 2423 C C . ASP A 1 309 ? 28.018 9.101 4.386 1.00 53.75 309 ASP A C 1
ATOM 2425 O O . ASP A 1 309 ? 27.597 8.668 5.465 1.00 53.75 309 ASP A O 1
ATOM 2429 N N . ALA A 1 310 ? 29.122 9.848 4.312 1.00 46.75 310 ALA A N 1
ATOM 2430 C CA . ALA A 1 310 ? 29.775 10.422 5.481 1.00 46.75 310 ALA A CA 1
ATOM 2431 C C . ALA A 1 310 ? 28.754 11.227 6.311 1.00 46.75 310 ALA A C 1
ATOM 2433 O O . ALA A 1 310 ? 27.926 11.943 5.753 1.00 46.75 310 ALA A O 1
ATOM 2434 N N . MET A 1 311 ? 28.808 11.100 7.643 1.00 44.88 311 MET A N 1
ATOM 2435 C CA . MET A 1 311 ? 27.863 11.738 8.571 1.00 44.88 311 MET A CA 1
ATOM 2436 C C . MET A 1 311 ? 27.550 13.198 8.189 1.00 44.88 311 MET A C 1
ATOM 2438 O O . MET A 1 311 ? 28.404 14.067 8.353 1.00 44.88 311 MET A O 1
ATOM 2442 N N . GLY A 1 312 ? 26.314 13.474 7.755 1.00 49.81 312 GLY A N 1
ATOM 2443 C CA . GLY A 1 312 ? 25.777 14.838 7.665 1.00 49.81 312 GLY A CA 1
ATOM 2444 C C . GLY A 1 312 ? 25.030 15.215 6.383 1.00 49.81 312 GLY A C 1
ATOM 2445 O O . GLY A 1 312 ? 24.294 16.201 6.419 1.00 49.81 312 GLY A O 1
ATOM 2446 N N . GLU A 1 313 ? 25.152 14.465 5.284 1.00 50.28 313 GLU A N 1
ATOM 2447 C CA . GLU A 1 313 ? 24.385 14.730 4.053 1.00 50.28 313 GLU A CA 1
ATOM 2448 C C . GLU A 1 313 ? 23.124 13.855 3.963 1.00 50.28 313 GLU A C 1
ATOM 2450 O O . GLU A 1 313 ? 23.077 12.740 4.477 1.00 50.28 313 GLU A O 1
ATOM 2455 N N . THR A 1 314 ? 22.050 14.399 3.378 1.00 55.19 314 THR A N 1
ATOM 2456 C CA . THR A 1 314 ? 20.837 13.622 3.074 1.00 55.19 314 THR A CA 1
ATOM 2457 C C . THR A 1 314 ? 21.058 12.934 1.727 1.00 55.19 314 THR A C 1
ATOM 2459 O O . THR A 1 314 ? 21.167 13.662 0.733 1.00 55.19 314 THR A O 1
ATOM 2462 N N . PRO A 1 315 ? 21.103 11.593 1.659 1.00 58.75 315 PRO A N 1
ATOM 2463 C CA . PRO A 1 315 ? 21.377 10.894 0.412 1.00 58.75 315 PRO A CA 1
ATOM 2464 C C . PRO A 1 315 ? 20.326 11.248 -0.635 1.00 58.75 315 PRO A C 1
ATOM 2466 O O . PRO A 1 315 ? 19.122 11.201 -0.374 1.00 58.75 315 PRO A O 1
ATOM 2469 N N . ARG A 1 316 ? 20.778 11.623 -1.832 1.00 76.50 316 ARG A N 1
ATOM 2470 C CA . ARG A 1 316 ? 19.908 11.921 -2.974 1.00 76.50 316 ARG A CA 1
ATOM 2471 C C . ARG A 1 316 ? 20.084 10.841 -4.025 1.00 76.50 316 ARG A C 1
ATOM 2473 O O . ARG A 1 316 ? 20.927 10.982 -4.896 1.00 76.50 316 ARG A O 1
ATOM 2480 N N . HIS A 1 317 ? 19.252 9.809 -3.961 1.00 88.88 317 HIS A N 1
ATOM 2481 C CA . HIS A 1 317 ? 19.108 8.806 -5.017 1.00 88.88 317 HIS A CA 1
ATOM 2482 C C . HIS A 1 317 ? 17.652 8.684 -5.466 1.00 88.88 317 HIS A C 1
ATOM 2484 O O . HIS A 1 317 ? 16.734 9.133 -4.769 1.00 88.88 317 HIS A O 1
ATOM 2490 N N . LEU A 1 318 ? 17.442 8.141 -6.665 1.00 92.50 318 LEU A N 1
ATOM 2491 C CA . LEU A 1 318 ? 16.110 7.862 -7.189 1.00 92.50 318 LEU A CA 1
ATOM 2492 C C . LEU A 1 318 ? 15.436 6.730 -6.411 1.00 92.50 318 LEU A C 1
ATOM 2494 O O . LEU A 1 318 ? 16.029 5.683 -6.178 1.00 92.50 318 LEU A O 1
ATOM 2498 N N . VAL A 1 319 ? 14.166 6.927 -6.075 1.00 94.25 319 VAL A N 1
ATOM 2499 C CA . VAL A 1 319 ? 13.305 5.933 -5.431 1.00 94.25 319 VAL A CA 1
ATOM 2500 C C . VAL A 1 319 ? 11.971 5.848 -6.161 1.00 94.25 319 VAL A C 1
ATOM 2502 O O . VAL A 1 319 ? 11.504 6.833 -6.748 1.00 94.25 319 VAL A O 1
ATOM 2505 N N . ALA A 1 320 ? 11.321 4.688 -6.084 1.00 95.00 320 ALA A N 1
ATOM 2506 C CA . ALA A 1 320 ? 9.925 4.570 -6.475 1.00 95.00 320 ALA A CA 1
ATOM 2507 C C . ALA A 1 320 ? 9.035 5.036 -5.320 1.00 95.00 320 ALA A C 1
ATOM 2509 O O . ALA A 1 320 ? 8.840 4.321 -4.338 1.00 95.00 320 ALA A O 1
ATOM 2510 N N . GLN A 1 321 ? 8.470 6.236 -5.443 1.00 95.00 321 GLN A N 1
ATOM 2511 C CA . GLN A 1 321 ? 7.512 6.748 -4.466 1.00 95.00 321 GLN A CA 1
ATOM 2512 C C . GLN A 1 321 ? 6.215 5.942 -4.464 1.00 95.00 321 GLN A C 1
ATOM 2514 O O . GLN A 1 321 ? 5.550 5.851 -3.442 1.00 95.00 321 GLN A O 1
ATOM 2519 N N . HIS A 1 322 ? 5.832 5.361 -5.598 1.00 95.00 322 HIS A N 1
ATOM 2520 C CA . HIS A 1 322 ? 4.711 4.431 -5.709 1.00 95.00 322 HIS A CA 1
ATOM 2521 C C . HIS A 1 322 ? 4.958 3.517 -6.900 1.00 95.00 322 HIS A C 1
ATOM 2523 O O . HIS A 1 322 ? 5.393 3.992 -7.949 1.00 95.00 322 HIS A O 1
ATOM 2529 N N . MET A 1 323 ? 4.658 2.233 -6.760 1.00 93.88 323 MET A N 1
ATOM 2530 C CA . MET A 1 323 ? 4.608 1.296 -7.873 1.00 93.88 323 MET A CA 1
ATOM 2531 C C . MET A 1 323 ? 3.226 0.662 -7.929 1.00 93.88 323 MET A C 1
ATOM 2533 O O . MET A 1 323 ? 2.621 0.364 -6.900 1.00 93.88 323 MET A O 1
ATOM 2537 N N . ARG A 1 324 ? 2.726 0.471 -9.146 1.00 89.94 324 ARG A N 1
ATOM 2538 C CA . ARG A 1 324 ? 1.455 -0.191 -9.414 1.00 89.94 324 ARG A CA 1
ATOM 2539 C C . ARG A 1 324 ? 1.642 -1.200 -10.531 1.00 89.94 324 ARG A C 1
ATOM 2541 O O . ARG A 1 324 ? 2.174 -0.867 -11.587 1.00 89.94 324 ARG A O 1
ATOM 2548 N N . ILE A 1 325 ? 1.109 -2.393 -10.319 1.00 88.69 325 ILE A N 1
ATOM 2549 C CA . ILE A 1 325 ? 0.852 -3.337 -11.397 1.00 88.69 325 ILE A CA 1
ATOM 2550 C C . ILE A 1 325 ? -0.402 -2.855 -12.101 1.00 88.69 325 ILE A C 1
ATOM 2552 O O . ILE A 1 325 ? -1.474 -2.757 -11.497 1.00 88.69 325 ILE A O 1
ATOM 2556 N N . LEU A 1 326 ? -0.252 -2.489 -13.366 1.00 79.94 326 LEU A N 1
ATOM 2557 C CA . LEU A 1 326 ? -1.385 -2.131 -14.193 1.00 79.94 326 LEU A CA 1
ATOM 2558 C C . LEU A 1 326 ? -2.246 -3.395 -14.336 1.00 79.94 326 LEU A C 1
ATOM 2560 O O . LEU A 1 326 ? -1.725 -4.436 -14.748 1.00 79.94 326 LEU A O 1
ATOM 2564 N N . PRO A 1 327 ? -3.523 -3.370 -13.908 1.00 61.09 327 PRO A N 1
ATOM 2565 C CA . PRO A 1 327 ? -4.346 -4.561 -13.983 1.00 61.09 327 PRO A CA 1
ATOM 2566 C C . PRO A 1 327 ? -4.444 -5.016 -15.441 1.00 61.09 327 PRO A C 1
ATOM 2568 O O . PRO A 1 327 ? -4.530 -4.204 -16.356 1.00 61.09 327 PRO A O 1
ATOM 2571 N N . SER A 1 328 ? -4.545 -6.328 -15.646 1.00 44.09 328 SER A N 1
ATOM 2572 C CA . SER A 1 328 ? -5.023 -6.909 -16.909 1.00 44.09 328 SER A CA 1
ATOM 2573 C C . SER A 1 328 ? -6.456 -6.454 -17.258 1.00 44.09 328 SER A C 1
ATOM 2575 O O . SER A 1 328 ? -6.935 -6.707 -18.358 1.00 44.09 328 SER A O 1
ATOM 2577 N N . ASN A 1 329 ? -7.128 -5.775 -16.314 1.00 39.03 329 ASN A N 1
ATOM 2578 C CA . ASN A 1 329 ? -8.534 -5.394 -16.319 1.00 39.03 329 ASN A CA 1
ATOM 2579 C C . ASN A 1 329 ? -8.659 -3.877 -16.051 1.00 39.03 329 ASN A C 1
ATOM 2581 O O . ASN A 1 329 ? -8.811 -3.449 -14.904 1.00 39.03 329 ASN A O 1
ATOM 2585 N N . PHE A 1 330 ? -8.570 -3.058 -17.102 1.00 44.91 330 PHE A N 1
ATOM 2586 C CA . PHE A 1 330 ? -8.984 -1.649 -17.073 1.00 44.91 330 PHE A CA 1
ATOM 2587 C C . PHE A 1 330 ? -10.454 -1.555 -17.512 1.00 44.91 330 PHE A C 1
ATOM 2589 O O . PHE A 1 330 ? -10.793 -1.777 -18.675 1.00 44.91 330 PHE A O 1
ATOM 2596 N N . SER A 1 331 ? -11.324 -1.204 -16.567 1.00 37.16 331 SER A N 1
ATOM 2597 C CA . SER A 1 331 ? -12.788 -1.375 -16.566 1.00 37.16 331 SER A CA 1
ATOM 2598 C C . SER A 1 331 ? -13.612 -0.458 -17.493 1.00 37.16 331 SER A C 1
ATOM 2600 O O . SER A 1 331 ? -14.788 -0.200 -17.244 1.00 37.16 331 SER A O 1
ATOM 2602 N N . ALA A 1 332 ? -13.042 0.011 -18.602 1.00 36.16 332 ALA A N 1
ATOM 2603 C CA . ALA A 1 332 ? -13.810 0.571 -19.726 1.00 36.16 332 ALA A CA 1
ATOM 2604 C C . ALA A 1 332 ? -13.476 -0.111 -21.067 1.00 36.16 332 ALA A C 1
ATOM 2606 O O . ALA A 1 332 ? -14.089 0.178 -22.097 1.00 36.16 332 ALA A O 1
ATOM 2607 N N . LEU A 1 333 ? -12.517 -1.044 -21.052 1.00 39.81 333 LEU A N 1
ATOM 2608 C CA . LEU A 1 333 ? -11.916 -1.678 -22.220 1.00 39.81 333 LEU A CA 1
ATOM 2609 C C . LEU A 1 333 ? -11.954 -3.211 -22.174 1.00 39.81 333 LEU A C 1
ATOM 2611 O O . LEU A 1 333 ? -11.209 -3.873 -22.901 1.00 39.81 333 LEU A O 1
ATOM 2615 N N . ASP A 1 334 ? -12.887 -3.761 -21.396 1.00 40.31 334 ASP A N 1
ATOM 2616 C CA . ASP A 1 334 ? -13.071 -5.194 -21.125 1.00 40.31 334 ASP A CA 1
ATOM 2617 C C . ASP A 1 334 ? -13.340 -6.075 -22.367 1.00 40.31 334 ASP A C 1
ATOM 2619 O O . ASP A 1 334 ? -13.424 -7.285 -22.245 1.00 40.31 334 ASP A O 1
ATOM 2623 N N . MET A 1 335 ? -13.397 -5.531 -23.591 1.00 39.22 335 MET A N 1
ATOM 2624 C CA . MET A 1 335 ? -13.432 -6.338 -24.830 1.00 39.22 335 MET A CA 1
ATOM 2625 C C . MET A 1 335 ? -12.159 -6.264 -25.689 1.00 39.22 335 MET A C 1
ATOM 2627 O O . MET A 1 335 ? -12.028 -7.030 -26.643 1.00 39.22 335 MET A O 1
ATOM 2631 N N . ALA A 1 336 ? -11.221 -5.358 -25.393 1.00 39.69 336 ALA A N 1
ATOM 2632 C CA . ALA A 1 336 ? -9.968 -5.231 -26.146 1.00 39.69 336 ALA A CA 1
ATOM 2633 C C . ALA A 1 336 ? -8.735 -5.699 -25.361 1.00 39.69 336 ALA A C 1
ATOM 2635 O O . ALA A 1 336 ? -7.724 -5.963 -25.988 1.00 39.69 336 ALA A O 1
ATOM 2636 N N . PHE A 1 337 ? -8.802 -5.834 -24.032 1.00 40.91 337 PHE A N 1
ATOM 2637 C CA . PHE A 1 337 ? -7.680 -6.332 -23.219 1.00 40.91 337 PHE A CA 1
ATOM 2638 C C . PHE A 1 337 ? -7.781 -7.813 -22.829 1.00 40.91 337 PHE A C 1
ATOM 2640 O O . PHE A 1 337 ? -6.742 -8.456 -22.701 1.00 40.91 337 PHE A O 1
ATOM 2647 N N . GLU A 1 338 ? -8.987 -8.404 -22.800 1.00 38.56 338 GLU A N 1
ATOM 2648 C CA . GLU A 1 338 ? -9.187 -9.869 -22.681 1.00 38.56 338 GLU A CA 1
ATOM 2649 C C . GLU A 1 338 ? -8.410 -10.680 -23.736 1.00 38.56 338 GLU A C 1
ATOM 2651 O O . GLU A 1 338 ? -8.236 -11.890 -23.609 1.00 38.56 338 GLU A O 1
ATOM 2656 N N . ARG A 1 339 ? -7.937 -10.022 -24.795 1.00 42.34 339 ARG A N 1
ATOM 2657 C CA . ARG A 1 339 ? -7.255 -10.649 -25.919 1.00 42.34 339 ARG A CA 1
ATOM 2658 C C . ARG A 1 339 ? -5.748 -10.376 -25.979 1.00 42.34 339 ARG A C 1
ATOM 2660 O O . ARG A 1 339 ? -5.134 -10.965 -26.861 1.00 42.34 339 ARG A O 1
ATOM 2667 N N . ILE A 1 340 ? -5.139 -9.587 -25.059 1.00 48.12 340 ILE A N 1
ATOM 2668 C CA . ILE A 1 340 ? -3.660 -9.449 -25.050 1.00 48.12 340 ILE A CA 1
ATOM 2669 C C . ILE A 1 340 ? -3.005 -10.799 -24.874 1.00 48.12 340 ILE A C 1
ATOM 2671 O O . ILE A 1 340 ? -2.021 -11.064 -25.556 1.00 48.12 340 ILE A O 1
ATOM 2675 N N . GLN A 1 341 ? -3.598 -11.698 -24.083 1.00 54.28 341 GLN A N 1
ATOM 2676 C CA . GLN A 1 341 ? -3.039 -13.034 -23.859 1.00 54.28 341 GLN A CA 1
ATOM 2677 C C . GLN A 1 341 ? -1.523 -12.990 -23.568 1.00 54.28 341 GLN A C 1
ATOM 2679 O O . GLN A 1 341 ? -0.828 -13.961 -23.856 1.00 54.28 341 GLN A O 1
ATOM 2684 N N . SER A 1 342 ? -1.023 -11.863 -23.039 1.00 68.88 342 SER A N 1
ATOM 2685 C CA . SER A 1 342 ? 0.275 -11.822 -22.392 1.00 68.88 342 SER A CA 1
ATOM 2686 C C . SER A 1 342 ? 0.048 -12.407 -21.015 1.00 68.88 342 SER A C 1
ATOM 2688 O O . SER A 1 342 ? -0.898 -12.035 -20.312 1.00 68.88 342 SER A O 1
ATOM 2690 N N . ASP A 1 343 ? 0.875 -13.370 -20.663 1.00 71.88 343 ASP A N 1
ATOM 2691 C CA . ASP A 1 343 ? 0.996 -13.849 -19.296 1.00 71.88 343 ASP A CA 1
ATOM 2692 C C . ASP A 1 343 ? 1.630 -12.789 -18.382 1.00 71.88 343 ASP A C 1
ATOM 2694 O O . ASP A 1 343 ? 1.490 -12.918 -17.169 1.00 71.88 343 ASP A O 1
ATOM 2698 N N . HIS A 1 344 ? 2.211 -11.707 -18.922 1.00 83.25 344 HIS A N 1
ATOM 2699 C CA . HIS A 1 344 ? 2.765 -10.578 -18.170 1.00 83.25 344 HIS A CA 1
ATOM 2700 C C . HIS A 1 344 ? 1.794 -9.399 -17.968 1.00 83.25 344 HIS A C 1
ATOM 2702 O O . HIS A 1 344 ? 0.833 -9.174 -18.708 1.00 83.25 344 HIS A O 1
ATOM 2708 N N . LYS A 1 345 ? 2.098 -8.584 -16.954 1.00 83.88 345 LYS A N 1
ATOM 2709 C CA . LYS A 1 345 ? 1.409 -7.346 -16.577 1.00 83.88 345 LYS A CA 1
ATOM 2710 C C . LYS A 1 345 ? 2.413 -6.208 -16.494 1.00 83.88 345 LYS A C 1
ATOM 2712 O O . LYS A 1 345 ? 3.492 -6.361 -15.929 1.00 83.88 345 LYS A O 1
ATOM 2717 N N . GLY A 1 346 ? 2.020 -5.035 -16.985 1.00 87.19 346 GLY A N 1
ATOM 2718 C CA . GLY A 1 346 ? 2.867 -3.849 -16.918 1.00 87.19 346 GLY A CA 1
ATOM 2719 C C . GLY A 1 346 ? 3.082 -3.347 -15.485 1.00 87.19 346 GLY A C 1
ATOM 2720 O O . GLY A 1 346 ? 2.144 -3.304 -14.685 1.00 87.19 346 GLY A O 1
ATOM 2721 N N . ILE A 1 347 ? 4.301 -2.898 -15.179 1.00 92.00 347 ILE A N 1
ATOM 2722 C CA . ILE A 1 347 ? 4.644 -2.232 -13.914 1.00 92.00 347 ILE A CA 1
ATOM 2723 C C . ILE A 1 347 ? 4.868 -0.750 -14.169 1.00 92.00 347 ILE A C 1
ATOM 2725 O O . ILE A 1 347 ? 5.778 -0.376 -14.904 1.00 92.00 347 ILE A O 1
ATOM 2729 N N . LEU A 1 348 ? 4.083 0.095 -13.505 1.00 93.88 348 LEU A N 1
ATOM 2730 C CA . LEU A 1 348 ? 4.256 1.543 -13.493 1.00 93.88 348 LEU A CA 1
ATOM 2731 C C . LEU A 1 348 ? 4.928 1.983 -12.190 1.00 93.88 348 LEU A C 1
ATOM 2733 O O . LEU A 1 348 ? 4.421 1.687 -11.109 1.00 93.88 348 LEU A O 1
ATOM 2737 N N . ALA A 1 349 ? 6.004 2.759 -12.287 1.00 95.62 349 ALA A N 1
ATOM 2738 C CA . ALA A 1 349 ? 6.651 3.421 -11.160 1.00 95.62 349 ALA A CA 1
ATOM 2739 C C . ALA A 1 349 ? 6.536 4.949 -11.257 1.00 95.62 349 ALA A C 1
ATOM 2741 O O . ALA A 1 349 ? 6.811 5.552 -12.296 1.00 95.62 349 ALA A O 1
ATOM 2742 N N . GLN A 1 350 ? 6.175 5.571 -10.137 1.00 94.69 350 GLN A N 1
ATOM 2743 C CA . GLN A 1 350 ? 6.266 7.008 -9.885 1.00 94.69 350 GLN A CA 1
ATOM 2744 C C . GLN A 1 350 ? 7.617 7.285 -9.228 1.00 94.69 350 GLN A C 1
ATOM 2746 O O . GLN A 1 350 ? 7.838 6.921 -8.073 1.00 94.69 350 GLN A O 1
ATOM 2751 N N . VAL A 1 351 ? 8.533 7.894 -9.974 1.00 94.00 351 VAL A N 1
ATOM 2752 C CA . VAL A 1 351 ? 9.944 8.008 -9.603 1.00 94.00 351 VAL A CA 1
ATOM 2753 C C . VAL A 1 351 ? 10.297 9.436 -9.219 1.00 94.00 351 VAL A C 1
ATOM 2755 O O . VAL A 1 351 ? 9.949 10.395 -9.915 1.00 94.00 351 VAL A O 1
ATOM 2758 N N . HIS A 1 352 ? 11.040 9.568 -8.121 1.00 92.44 352 HIS A N 1
ATOM 2759 C CA . HIS A 1 352 ? 11.577 10.847 -7.675 1.00 92.44 352 HIS A CA 1
ATOM 2760 C C . HIS A 1 352 ? 12.828 10.665 -6.796 1.00 92.44 352 HIS A C 1
ATOM 2762 O O . HIS A 1 352 ? 13.184 9.550 -6.438 1.00 92.44 352 HIS A O 1
ATOM 2768 N N . TRP A 1 353 ? 13.466 11.766 -6.388 1.00 90.00 353 TRP A N 1
ATOM 2769 C CA . TRP A 1 353 ? 14.481 11.771 -5.329 1.00 90.00 353 TRP A CA 1
ATOM 2770 C C . TRP A 1 353 ? 13.924 11.251 -4.005 1.00 90.00 353 TRP A C 1
ATOM 2772 O O . TRP A 1 353 ? 12.775 11.555 -3.673 1.00 90.00 353 TRP A O 1
ATOM 2782 N N . GLN A 1 354 ? 14.758 10.555 -3.232 1.00 90.25 354 GLN A N 1
ATOM 2783 C CA . GLN A 1 354 ? 14.459 10.185 -1.854 1.00 90.25 354 GLN A CA 1
ATOM 2784 C C . GLN A 1 354 ? 14.241 11.425 -0.977 1.00 90.25 354 GLN A C 1
ATOM 2786 O O . GLN A 1 354 ? 15.020 12.379 -0.990 1.00 90.25 354 GLN A O 1
ATOM 2791 N N . PHE A 1 355 ? 13.176 11.381 -0.183 1.00 90.25 355 PHE A N 1
ATOM 2792 C CA . PHE A 1 355 ? 12.873 12.333 0.877 1.00 90.25 355 PHE A CA 1
ATOM 2793 C C . PHE A 1 355 ? 12.304 11.575 2.074 1.00 90.25 355 PHE A C 1
ATOM 2795 O O . PHE A 1 355 ? 11.886 10.426 1.967 1.00 90.25 355 PHE A O 1
ATOM 2802 N N . LYS A 1 356 ? 12.239 12.234 3.231 1.00 91.38 356 LYS A N 1
ATOM 2803 C CA . LYS A 1 356 ? 11.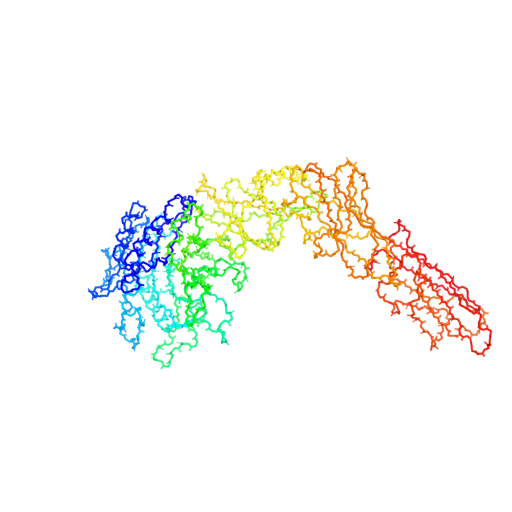574 11.654 4.400 1.00 91.38 356 LYS A CA 1
ATOM 2804 C C . LYS A 1 356 ? 10.128 11.272 4.043 1.00 91.38 356 LYS A C 1
ATOM 2806 O O . LYS A 1 356 ? 9.409 12.078 3.449 1.00 91.38 356 LYS A O 1
ATOM 2811 N N . TYR A 1 357 ? 9.737 10.052 4.405 1.00 94.88 357 TYR A N 1
ATOM 2812 C CA . TYR A 1 357 ? 8.393 9.495 4.231 1.00 94.88 357 TYR A CA 1
ATOM 2813 C C . TYR A 1 357 ? 7.867 9.421 2.789 1.00 94.88 357 TYR A C 1
ATOM 2815 O O . TYR A 1 357 ? 6.661 9.293 2.604 1.00 94.88 357 TYR A O 1
ATOM 2823 N N . ASN A 1 358 ? 8.708 9.512 1.753 1.00 94.25 358 ASN A N 1
ATOM 2824 C CA . ASN A 1 358 ? 8.206 9.565 0.374 1.00 94.25 358 ASN A CA 1
ATOM 2825 C C . ASN A 1 358 ? 8.087 8.211 -0.338 1.00 94.25 358 ASN A C 1
ATOM 2827 O O . ASN A 1 358 ? 7.703 8.173 -1.505 1.00 94.25 358 ASN A O 1
ATOM 2831 N N . THR A 1 359 ? 8.324 7.113 0.374 1.00 94.94 359 THR A N 1
ATOM 2832 C CA . THR A 1 359 ? 8.080 5.735 -0.067 1.00 94.94 359 THR A CA 1
ATOM 2833 C C . THR A 1 359 ? 7.290 4.973 1.011 1.00 94.94 359 THR A C 1
ATOM 2835 O O . THR A 1 359 ? 7.401 5.315 2.192 1.00 94.94 359 THR A O 1
ATOM 2838 N N . PRO A 1 360 ? 6.514 3.929 0.658 1.00 95.69 360 PRO A N 1
ATOM 2839 C CA . PRO A 1 360 ? 5.789 3.110 1.636 1.00 95.69 360 PRO A CA 1
ATOM 2840 C C . PRO A 1 360 ? 6.691 2.477 2.712 1.00 95.69 360 PRO A C 1
ATOM 2842 O O . PRO A 1 360 ? 6.373 2.560 3.897 1.00 95.69 360 PRO A O 1
ATOM 2845 N N . ASN A 1 361 ? 7.866 1.955 2.345 1.00 93.19 361 ASN A N 1
ATOM 2846 C CA . ASN A 1 361 ? 8.827 1.372 3.300 1.00 93.19 361 ASN A CA 1
ATOM 2847 C C . ASN A 1 361 ? 9.443 2.380 4.283 1.00 93.19 361 ASN A C 1
ATOM 2849 O O . ASN A 1 361 ? 10.031 1.989 5.290 1.00 93.19 361 ASN A O 1
ATOM 2853 N N . GLN A 1 362 ? 9.323 3.675 3.996 1.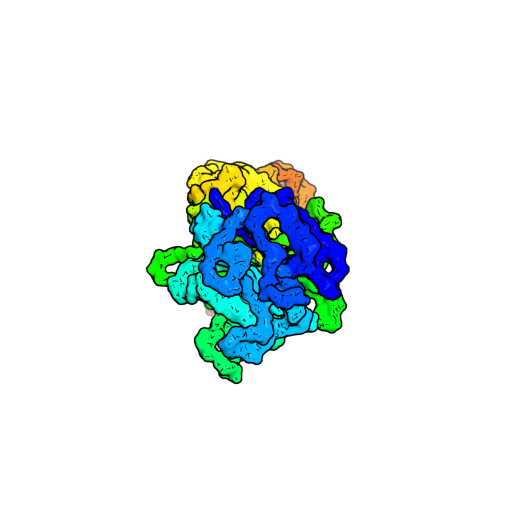00 93.62 362 GLN A N 1
ATOM 2854 C CA . GLN A 1 362 ? 9.749 4.756 4.874 1.00 93.62 362 GLN A CA 1
ATOM 2855 C C . GLN A 1 362 ? 8.555 5.547 5.394 1.00 93.62 362 GLN A C 1
ATOM 2857 O O . GLN A 1 362 ? 8.770 6.640 5.893 1.00 93.62 362 GLN A O 1
ATOM 2862 N N . ALA A 1 363 ? 7.321 5.052 5.269 1.00 96.56 363 ALA A N 1
ATOM 2863 C CA . ALA A 1 363 ? 6.117 5.766 5.676 1.00 96.56 363 ALA A CA 1
ATOM 2864 C C . ALA A 1 363 ? 6.154 6.194 7.153 1.00 96.56 363 ALA A C 1
ATOM 2866 O O . ALA A 1 363 ? 6.713 5.504 8.008 1.00 96.56 363 ALA A O 1
ATOM 2867 N N . LYS A 1 364 ? 5.501 7.317 7.469 1.00 96.81 364 LYS A N 1
ATOM 2868 C CA . LYS A 1 364 ? 5.301 7.747 8.856 1.00 96.81 364 LYS A CA 1
ATOM 2869 C C . LYS A 1 364 ? 4.410 6.734 9.578 1.00 96.81 364 LYS A C 1
ATOM 2871 O O . LYS A 1 364 ? 3.313 6.429 9.107 1.00 96.81 364 LYS A O 1
ATOM 2876 N N . LEU A 1 365 ? 4.862 6.240 10.727 1.00 96.06 365 LEU A N 1
ATOM 2877 C CA . LEU A 1 365 ? 4.126 5.249 11.504 1.00 96.06 365 LEU A CA 1
ATOM 2878 C C . LEU A 1 365 ? 3.033 5.905 12.343 1.00 96.06 365 LEU A C 1
ATOM 2880 O O . LEU A 1 365 ? 3.232 6.978 12.909 1.00 96.06 365 LEU A O 1
ATOM 2884 N N . GLN A 1 366 ? 1.899 5.216 12.484 1.00 93.25 366 GLN A N 1
ATOM 2885 C CA . GLN A 1 366 ? 0.783 5.613 13.352 1.00 93.25 366 GLN A CA 1
ATOM 2886 C C . GLN A 1 366 ? 1.219 6.007 14.778 1.00 93.25 366 GLN A C 1
ATOM 2888 O O . GLN A 1 366 ? 0.655 6.935 15.351 1.00 93.25 366 GLN A O 1
ATOM 2893 N N . GLY A 1 367 ? 2.218 5.320 15.346 1.00 90.12 367 GLY A N 1
ATOM 2894 C CA . GLY A 1 367 ? 2.728 5.585 16.697 1.00 90.12 367 GLY A CA 1
ATOM 2895 C C . GLY A 1 367 ? 3.510 6.897 16.849 1.00 90.12 367 GLY A C 1
ATOM 2896 O O . GLY A 1 367 ? 3.678 7.366 17.968 1.00 90.12 367 GLY A O 1
ATOM 2897 N N . ASP A 1 368 ? 3.938 7.520 15.746 1.00 93.38 368 ASP A N 1
ATOM 2898 C CA . ASP A 1 368 ? 4.730 8.762 15.749 1.00 93.38 368 ASP A CA 1
ATOM 2899 C C . ASP A 1 368 ? 3.856 10.030 15.677 1.00 93.38 368 ASP A C 1
ATOM 2901 O O . ASP A 1 368 ? 4.337 11.122 15.343 1.00 93.38 368 ASP A O 1
ATOM 2905 N N . PHE A 1 369 ? 2.548 9.884 15.880 1.00 95.88 369 PHE A N 1
ATOM 2906 C CA . PHE A 1 369 ? 1.578 10.970 15.818 1.00 95.88 369 PHE A CA 1
ATOM 2907 C C . PHE A 1 369 ? 1.425 11.637 17.183 1.00 95.88 369 PHE A C 1
ATOM 2909 O O . PHE A 1 369 ? 1.478 10.989 18.224 1.00 95.88 369 PHE A O 1
ATOM 2916 N N . VAL A 1 370 ? 1.178 12.946 17.183 1.00 95.62 370 VAL A N 1
ATOM 2917 C CA . VAL A 1 370 ? 0.831 13.668 18.409 1.00 95.62 370 VAL A CA 1
ATOM 2918 C C . VAL A 1 370 ? -0.646 13.428 18.707 1.00 95.62 370 VAL A C 1
ATOM 2920 O O . VAL A 1 370 ? -1.499 13.620 17.839 1.00 95.62 370 VAL A O 1
ATOM 2923 N N . HIS A 1 371 ? -0.954 13.001 19.930 1.00 93.75 371 HIS A N 1
ATOM 2924 C CA . HIS A 1 371 ? -2.313 12.662 20.345 1.00 93.75 371 HIS A CA 1
ATOM 2925 C C . HIS A 1 371 ? -2.950 13.802 21.141 1.00 93.75 371 HIS A C 1
ATOM 2927 O O . HIS A 1 371 ? -2.418 14.220 22.169 1.00 93.75 371 HIS A O 1
ATOM 2933 N N . PHE A 1 372 ? -4.131 14.240 20.712 1.00 92.25 372 PHE A N 1
ATOM 2934 C CA . PHE A 1 372 ? -4.955 15.221 21.410 1.00 92.25 372 PHE A CA 1
ATOM 2935 C C . PHE A 1 372 ? -6.239 14.545 21.895 1.00 92.25 372 PHE A C 1
ATOM 2937 O O . PHE A 1 372 ? -7.026 14.029 21.098 1.00 92.25 372 PHE A O 1
ATOM 2944 N N . GLN A 1 373 ? -6.436 14.511 23.213 1.00 89.12 373 GLN A N 1
ATOM 2945 C CA . GLN A 1 373 ? -7.623 13.924 23.834 1.00 89.12 373 GLN A CA 1
ATOM 2946 C C . GLN A 1 373 ? -8.767 14.940 23.817 1.00 89.12 373 GLN A C 1
ATOM 2948 O O . GLN A 1 373 ? -8.599 16.047 24.328 1.00 89.12 373 GLN A O 1
ATOM 2953 N N . ALA A 1 374 ? -9.919 14.565 23.259 1.00 81.69 374 ALA A N 1
ATOM 2954 C CA . ALA A 1 374 ? -11.087 15.439 23.284 1.00 81.69 374 ALA A CA 1
ATOM 2955 C C . ALA A 1 374 ? -11.622 15.609 24.726 1.00 81.69 374 ALA A C 1
ATOM 2957 O O . ALA A 1 374 ? -11.627 14.629 25.483 1.00 81.69 374 ALA A O 1
ATOM 2958 N N . PRO A 1 375 ? -12.093 16.811 25.118 1.00 80.81 375 PRO A N 1
ATOM 2959 C CA . PRO A 1 375 ? -12.682 17.050 26.434 1.00 80.81 375 PRO A CA 1
ATOM 2960 C C . PRO A 1 375 ? -13.810 16.063 26.758 1.00 80.81 375 PRO A C 1
ATOM 2962 O O . PRO A 1 375 ? -14.646 15.742 25.908 1.00 80.81 375 PRO A O 1
ATOM 2965 N N . ASP A 1 376 ? -13.782 15.539 27.985 1.00 72.50 376 ASP A N 1
ATOM 2966 C CA . ASP A 1 376 ? -14.732 14.557 28.526 1.00 72.50 376 ASP A CA 1
ATOM 2967 C C . ASP A 1 376 ? -14.885 13.263 27.695 1.00 72.50 376 ASP A C 1
ATOM 2969 O O . ASP A 1 376 ? -15.818 12.485 27.906 1.00 72.50 376 ASP A O 1
ATOM 2973 N N . SER A 1 377 ? -13.981 13.019 26.736 1.00 67.94 377 SER A N 1
ATOM 2974 C CA . SER A 1 377 ? -14.057 11.968 25.714 1.00 67.94 377 SER A CA 1
ATOM 2975 C C . SER A 1 377 ? -12.945 10.949 25.831 1.00 67.94 377 SER A C 1
ATOM 2977 O O . SER A 1 377 ? -11.851 11.278 26.274 1.00 67.94 377 SER A O 1
ATOM 2979 N N . LEU A 1 378 ? -13.184 9.739 25.319 1.00 69.25 378 LEU A N 1
ATOM 2980 C CA . LEU A 1 378 ? -12.132 8.756 25.036 1.00 69.25 378 LEU A CA 1
ATOM 2981 C C . LEU A 1 378 ? -11.566 8.882 23.610 1.00 69.25 378 LEU A C 1
ATOM 2983 O O . LEU A 1 378 ? -10.491 8.352 23.335 1.00 69.25 378 LEU A O 1
ATOM 2987 N N . VAL A 1 379 ? -12.223 9.641 22.729 1.00 76.44 379 VAL A N 1
ATOM 2988 C CA . VAL A 1 379 ? -11.789 9.856 21.341 1.00 76.44 379 VAL A CA 1
ATOM 2989 C C . VAL A 1 379 ? -10.520 10.709 21.288 1.00 76.44 379 VAL A C 1
ATOM 2991 O O . VAL A 1 379 ? -10.435 11.769 21.912 1.00 76.44 379 VAL A O 1
ATOM 2994 N N . LYS A 1 380 ? -9.546 10.249 20.497 1.00 86.75 380 LYS A N 1
ATOM 2995 C CA . LYS A 1 380 ? -8.270 10.929 20.252 1.00 86.75 380 LYS A CA 1
ATOM 2996 C C . LYS A 1 380 ? -8.204 11.431 18.816 1.00 86.75 380 LYS A C 1
ATOM 2998 O O . LYS A 1 380 ? -8.466 10.667 17.886 1.00 86.75 380 LYS A O 1
ATOM 3003 N N . VAL A 1 381 ? -7.782 12.681 18.649 1.00 90.56 381 VAL A N 1
ATOM 3004 C CA . VAL A 1 381 ? -7.365 13.234 17.357 1.00 90.56 381 VAL A CA 1
ATOM 3005 C C . VAL A 1 381 ? -5.852 13.063 17.254 1.00 90.56 381 VAL A C 1
ATOM 3007 O O . VAL A 1 381 ? -5.107 13.523 18.119 1.00 90.56 381 VAL A O 1
ATOM 3010 N N . ASN A 1 382 ? -5.396 12.359 16.224 1.00 94.81 382 ASN A N 1
ATOM 3011 C CA . ASN A 1 382 ? -3.988 12.026 16.022 1.00 94.81 382 ASN A CA 1
ATOM 3012 C C . ASN A 1 382 ? -3.456 12.895 14.892 1.00 94.81 382 ASN A C 1
ATOM 3014 O O . ASN A 1 382 ? -3.965 12.784 13.783 1.00 94.81 382 ASN A O 1
ATOM 3018 N N . ILE A 1 383 ? -2.453 13.735 15.146 1.00 96.00 383 ILE A N 1
ATOM 3019 C CA . ILE A 1 383 ? -1.955 14.721 14.178 1.00 96.00 383 ILE A CA 1
ATOM 3020 C C . ILE A 1 383 ? -0.485 14.456 13.847 1.00 96.00 383 ILE A C 1
ATOM 3022 O O . ILE A 1 383 ? 0.357 14.297 14.733 1.00 96.00 383 ILE A O 1
ATOM 3026 N N . ALA A 1 384 ? -0.175 14.453 12.553 1.00 95.31 384 ALA A N 1
ATOM 3027 C CA . ALA A 1 384 ? 1.175 14.535 12.020 1.00 95.31 384 ALA A CA 1
ATOM 3028 C C . ALA A 1 384 ? 1.456 15.973 11.567 1.00 95.31 384 ALA A C 1
ATOM 3030 O O . ALA A 1 384 ? 0.802 16.477 10.653 1.00 95.31 384 ALA A O 1
ATOM 3031 N N . ASN A 1 385 ? 2.439 16.617 12.196 1.00 85.00 385 ASN A N 1
ATOM 3032 C CA . ASN A 1 385 ? 2.843 18.001 11.921 1.00 85.00 385 ASN A CA 1
ATOM 3033 C C . ASN A 1 385 ? 4.278 18.126 11.366 1.00 85.00 385 ASN A C 1
ATOM 3035 O O . ASN A 1 385 ? 4.765 19.236 11.168 1.00 85.00 385 ASN A O 1
ATOM 3039 N N . ASP A 1 386 ? 4.959 17.004 11.115 1.00 90.06 386 ASP A N 1
ATOM 3040 C CA . ASP A 1 386 ? 6.319 16.944 10.565 1.00 90.06 386 ASP A CA 1
ATOM 3041 C C . ASP A 1 386 ? 6.361 16.516 9.086 1.00 90.06 386 ASP A C 1
ATOM 3043 O O . ASP A 1 386 ? 7.437 16.246 8.547 1.00 90.06 386 ASP A O 1
ATOM 3047 N N . LEU A 1 387 ? 5.199 16.444 8.430 1.00 94.62 387 LEU A N 1
ATOM 3048 C CA . LEU A 1 387 ? 5.072 16.091 7.018 1.00 94.62 387 LEU A CA 1
ATOM 3049 C C . LEU A 1 387 ? 5.324 17.308 6.118 1.00 94.62 387 LEU A C 1
ATOM 3051 O O . LEU A 1 387 ? 4.979 18.448 6.445 1.00 94.62 387 LEU A O 1
ATOM 3055 N N . LYS A 1 388 ? 5.916 17.069 4.943 1.00 94.38 388 LYS A N 1
ATOM 3056 C CA . LYS A 1 388 ? 6.271 18.137 4.000 1.00 94.38 388 LYS A CA 1
ATOM 3057 C C . LYS A 1 388 ? 6.236 17.650 2.556 1.00 94.38 388 LYS A C 1
ATOM 3059 O O . LYS A 1 388 ? 6.665 16.541 2.269 1.00 94.38 388 LYS A O 1
ATOM 3064 N N . ILE A 1 389 ? 5.835 18.527 1.639 1.00 93.44 389 ILE A N 1
ATOM 3065 C CA . ILE A 1 389 ? 6.068 18.391 0.195 1.00 93.44 389 ILE A CA 1
ATOM 3066 C C . ILE A 1 389 ? 7.296 19.253 -0.152 1.00 93.44 389 ILE A C 1
ATOM 3068 O O . ILE A 1 389 ? 7.166 20.471 -0.308 1.00 93.44 389 ILE A O 1
ATOM 3072 N N . PRO A 1 390 ? 8.522 18.688 -0.175 1.00 90.31 390 PRO A N 1
ATOM 3073 C CA . PRO A 1 390 ? 9.754 19.461 -0.354 1.00 90.31 390 PRO A CA 1
ATOM 3074 C C . PRO A 1 390 ? 9.972 19.926 -1.797 1.00 90.31 390 PRO A C 1
ATOM 3076 O O . PRO A 1 390 ? 10.732 20.863 -2.024 1.00 90.31 390 PRO A O 1
ATOM 3079 N N . SER A 1 391 ? 9.331 19.264 -2.757 1.00 89.00 391 SER A N 1
ATOM 3080 C CA . SER A 1 391 ? 9.383 19.572 -4.181 1.00 89.00 391 SER A CA 1
ATOM 3081 C C . SER A 1 391 ? 8.056 19.151 -4.830 1.00 89.00 391 SER A C 1
ATOM 3083 O O . SER A 1 391 ? 7.431 18.204 -4.338 1.00 89.00 391 SER A O 1
ATOM 3085 N N . PRO A 1 392 ? 7.600 19.837 -5.893 1.00 88.31 392 PRO A N 1
ATOM 3086 C CA . PRO A 1 392 ? 6.382 19.463 -6.600 1.00 88.31 392 PRO A CA 1
ATOM 3087 C C . PRO A 1 392 ? 6.408 18.004 -7.092 1.00 88.31 392 PRO A C 1
ATOM 3089 O O . PRO A 1 392 ? 7.434 17.523 -7.567 1.00 88.31 392 PRO A O 1
ATOM 3092 N N . GLY A 1 393 ? 5.276 17.306 -6.985 1.00 87.56 393 GLY A N 1
ATOM 3093 C CA . GLY A 1 393 ? 5.140 15.890 -7.357 1.00 87.56 393 GLY A CA 1
ATOM 3094 C C . GLY A 1 393 ? 5.489 14.892 -6.247 1.00 87.56 393 GLY A C 1
ATOM 3095 O O . GLY A 1 393 ? 5.016 13.760 -6.299 1.00 87.56 393 GLY A O 1
ATOM 3096 N N . VAL A 1 394 ? 6.228 15.302 -5.210 1.00 91.56 394 VAL A N 1
ATOM 3097 C CA . VAL A 1 394 ? 6.614 14.406 -4.109 1.00 91.56 394 VAL A CA 1
ATOM 3098 C C . VAL A 1 394 ? 5.395 13.899 -3.339 1.00 91.56 394 VAL A C 1
ATOM 3100 O O . VAL A 1 394 ? 4.533 14.675 -2.935 1.00 91.56 394 VAL A O 1
ATOM 3103 N N . PHE A 1 395 ? 5.361 12.594 -3.091 1.00 94.81 395 PHE A N 1
ATOM 3104 C CA . PHE A 1 395 ? 4.389 11.929 -2.236 1.00 94.81 395 PHE A CA 1
ATOM 3105 C C . PHE A 1 395 ? 4.863 11.889 -0.783 1.00 94.81 395 PHE A C 1
ATOM 3107 O O . PHE A 1 395 ? 6.058 11.948 -0.483 1.00 94.81 395 PHE A O 1
ATOM 3114 N N . GLN A 1 396 ? 3.910 11.767 0.132 1.00 96.62 396 GLN A N 1
ATOM 3115 C CA . GLN A 1 396 ? 4.145 11.436 1.533 1.00 96.62 396 GLN A CA 1
ATOM 3116 C C . GLN A 1 396 ? 3.305 10.215 1.886 1.00 96.62 396 GLN A C 1
ATOM 3118 O O . GLN A 1 396 ? 2.136 10.140 1.512 1.00 96.62 396 GLN A O 1
ATOM 3123 N N . TRP A 1 397 ? 3.895 9.265 2.597 1.00 98.00 397 TRP A N 1
ATOM 3124 C CA . TRP A 1 397 ? 3.255 8.018 2.977 1.00 98.00 397 TRP A CA 1
ATOM 3125 C C . TRP A 1 397 ? 3.089 7.922 4.481 1.00 98.00 397 TRP A C 1
ATOM 3127 O O . TRP A 1 397 ? 3.977 8.280 5.257 1.00 98.00 397 TRP A O 1
ATOM 3137 N N . ILE A 1 398 ? 1.940 7.395 4.877 1.00 98.12 398 ILE A N 1
ATOM 3138 C CA . ILE A 1 398 ? 1.587 7.079 6.256 1.00 98.12 398 ILE A CA 1
ATOM 3139 C C . ILE A 1 398 ? 1.188 5.608 6.297 1.00 98.12 398 ILE A C 1
ATOM 3141 O O . ILE A 1 398 ? 0.504 5.128 5.393 1.00 98.12 398 ILE A O 1
ATOM 3145 N N . TYR A 1 399 ? 1.607 4.908 7.346 1.00 97.06 399 TYR A N 1
ATOM 3146 C CA . TYR A 1 399 ? 1.248 3.519 7.593 1.00 97.06 399 TYR A CA 1
ATOM 3147 C C . TYR A 1 399 ? 0.435 3.402 8.885 1.00 97.06 399 TYR A C 1
ATOM 3149 O O . TYR A 1 399 ? 0.904 3.761 9.971 1.00 97.06 399 TYR A O 1
ATOM 3157 N N . ILE A 1 400 ? -0.794 2.899 8.753 1.00 94.88 400 ILE A N 1
ATOM 3158 C CA . ILE A 1 400 ? -1.714 2.627 9.858 1.00 94.88 400 ILE A CA 1
ATOM 3159 C C . ILE A 1 400 ? -1.787 1.112 10.033 1.00 94.88 400 ILE A C 1
ATOM 3161 O O . ILE A 1 400 ? -2.367 0.408 9.208 1.00 94.88 400 ILE A O 1
ATOM 3165 N N . HIS A 1 401 ? -1.155 0.615 11.097 1.00 91.38 401 HIS A N 1
ATOM 3166 C CA . HIS A 1 401 ? -1.065 -0.818 11.381 1.00 91.38 401 HIS A CA 1
ATOM 3167 C C . HIS A 1 401 ? -2.317 -1.382 12.062 1.00 91.38 401 HIS A C 1
ATOM 3169 O O . HIS A 1 401 ? -2.588 -2.577 11.978 1.00 91.38 401 HIS A O 1
ATOM 3175 N N . GLU A 1 402 ? -3.081 -0.540 12.755 1.00 88.44 402 GLU A N 1
ATOM 3176 C CA . GLU A 1 402 ? -4.293 -0.987 13.423 1.00 88.44 402 GLU A CA 1
ATOM 3177 C C . GLU A 1 402 ? -5.468 -1.062 12.439 1.00 88.44 402 GLU A C 1
ATOM 3179 O O . GLU A 1 402 ? -5.707 -0.108 11.699 1.00 88.44 402 GLU A O 1
ATOM 3184 N N . PRO A 1 403 ? -6.255 -2.149 12.455 1.00 83.81 403 PRO A N 1
ATOM 3185 C CA . PRO A 1 403 ? -7.531 -2.172 11.760 1.00 83.81 403 PRO A CA 1
ATOM 3186 C C . PRO A 1 403 ? -8.548 -1.250 12.455 1.00 83.81 403 PRO A C 1
ATOM 3188 O O . PRO A 1 403 ? -8.531 -1.084 13.684 1.00 83.81 403 PRO A O 1
ATOM 3191 N N . GLY A 1 404 ? -9.459 -0.685 11.663 1.00 82.44 404 GLY A N 1
ATOM 3192 C CA . GLY A 1 404 ? -10.547 0.170 12.125 1.00 82.44 404 GLY A CA 1
ATOM 3193 C C . GLY A 1 404 ? -11.245 0.971 11.041 1.00 82.44 404 GLY A C 1
ATOM 3194 O O . GLY A 1 404 ? -10.828 1.009 9.883 1.00 82.44 404 GLY A O 1
ATOM 3195 N N . THR A 1 405 ? -12.321 1.626 11.455 1.00 83.38 405 THR A N 1
ATOM 3196 C CA . THR A 1 405 ? -12.919 2.748 10.751 1.00 83.38 405 THR A CA 1
ATOM 3197 C C . THR A 1 405 ? -12.258 4.030 11.225 1.00 83.38 405 THR A C 1
ATOM 3199 O O . THR A 1 405 ? -12.136 4.307 12.421 1.00 83.38 405 THR A O 1
ATOM 3202 N N . TYR A 1 406 ? -11.856 4.845 10.261 1.00 88.62 406 TYR A N 1
ATOM 3203 C CA . TYR A 1 406 ? -11.152 6.091 10.500 1.00 88.62 406 TYR A CA 1
ATOM 3204 C C . TYR A 1 406 ? -11.843 7.232 9.770 1.00 88.62 406 TYR A C 1
ATOM 3206 O O . TYR A 1 406 ? -12.311 7.050 8.649 1.00 88.62 406 TYR A O 1
ATOM 3214 N N . THR A 1 407 ? -11.858 8.416 10.382 1.00 90.00 407 THR A N 1
ATOM 3215 C CA . THR A 1 407 ? -12.000 9.674 9.639 1.00 90.00 407 THR A CA 1
ATOM 3216 C C . THR A 1 407 ? -10.615 10.276 9.469 1.00 90.00 407 THR A C 1
ATOM 3218 O O . THR A 1 407 ? -9.944 10.556 10.463 1.00 90.00 407 THR A O 1
ATOM 3221 N N . PHE A 1 408 ? -10.207 10.497 8.225 1.00 94.38 408 PHE A N 1
ATOM 3222 C CA . PHE A 1 408 ? -8.950 11.133 7.857 1.00 94.38 408 PHE A CA 1
ATOM 3223 C C . PHE A 1 408 ? -9.189 12.555 7.389 1.00 94.38 408 PHE A C 1
ATOM 3225 O O . PHE A 1 408 ? -10.054 12.804 6.558 1.00 94.38 408 PHE A O 1
ATOM 3232 N N . THR A 1 409 ? -8.391 13.490 7.876 1.00 94.12 409 THR A N 1
ATOM 3233 C CA . THR A 1 409 ? -8.433 14.884 7.440 1.00 94.12 409 THR A CA 1
ATOM 3234 C C . THR A 1 409 ? -7.023 15.376 7.185 1.00 94.12 409 THR A C 1
ATOM 3236 O O . THR A 1 409 ? -6.061 14.945 7.814 1.00 94.12 409 THR A O 1
ATOM 3239 N N . TYR A 1 410 ? -6.865 16.270 6.224 1.00 95.38 410 TYR A N 1
ATOM 3240 C CA . TYR A 1 410 ? -5.551 16.695 5.760 1.00 95.38 410 TYR A CA 1
ATOM 3241 C C . TYR A 1 410 ? -5.621 18.108 5.198 1.00 95.38 410 TYR A C 1
ATOM 3243 O O . TYR A 1 410 ? -6.709 18.661 5.028 1.00 95.38 410 TYR A O 1
ATOM 3251 N N . SER A 1 411 ? -4.468 18.732 4.965 1.00 94.25 411 SER A N 1
ATOM 3252 C CA . SER A 1 411 ? -4.416 20.081 4.397 1.00 94.25 411 SER A CA 1
ATOM 3253 C C . SER A 1 411 ? -5.194 20.170 3.066 1.00 94.25 411 SER A C 1
ATOM 3255 O O . SER A 1 411 ? -5.084 19.267 2.238 1.00 94.25 411 SER A O 1
ATOM 3257 N N . PRO A 1 412 ? -5.937 21.264 2.805 1.00 90.88 412 PRO A N 1
ATOM 3258 C CA . PRO A 1 412 ? -6.896 21.369 1.689 1.00 90.88 412 PRO A CA 1
ATOM 3259 C C . PRO A 1 412 ? -6.277 21.392 0.278 1.00 90.88 412 PRO A C 1
ATOM 3261 O O . PRO A 1 412 ? -7.000 21.315 -0.717 1.00 90.88 412 PRO A O 1
ATOM 3264 N N . ASN A 1 413 ? -4.951 21.503 0.182 1.00 91.00 413 ASN A N 1
ATOM 3265 C CA . ASN A 1 413 ? -4.203 21.486 -1.081 1.00 91.00 413 ASN A CA 1
ATOM 3266 C C . ASN A 1 413 ? -3.724 20.072 -1.447 1.00 91.00 413 ASN A C 1
ATOM 3268 O O . ASN A 1 413 ? -2.861 19.918 -2.311 1.00 91.00 413 ASN A O 1
ATOM 3272 N N . LEU A 1 414 ? -4.209 19.048 -0.740 1.00 93.12 414 LEU A N 1
ATOM 3273 C CA . LEU A 1 414 ? -3.781 17.667 -0.902 1.00 93.12 414 LEU A CA 1
ATOM 3274 C C . LEU A 1 414 ? -4.911 16.765 -1.376 1.00 93.12 414 LEU A C 1
ATOM 3276 O O . LEU A 1 414 ? -6.087 17.029 -1.149 1.00 93.12 414 LEU A O 1
ATOM 3280 N N . GLU A 1 415 ? -4.501 15.654 -1.970 1.00 92.62 415 GLU A N 1
ATOM 3281 C CA . GLU A 1 415 ? -5.326 14.484 -2.237 1.00 92.62 415 GLU A CA 1
ATOM 3282 C C . GLU A 1 415 ? -4.745 13.288 -1.478 1.00 92.62 415 GLU A C 1
ATOM 3284 O O . GLU A 1 415 ? -3.529 13.049 -1.516 1.00 92.62 415 GLU A O 1
ATOM 3289 N N . ALA A 1 416 ? -5.618 12.521 -0.824 1.00 95.25 416 ALA A N 1
ATOM 3290 C CA . ALA A 1 416 ? -5.273 11.250 -0.204 1.00 95.25 416 ALA A CA 1
ATOM 3291 C C . ALA A 1 416 ? -5.699 10.067 -1.088 1.00 95.25 416 ALA A C 1
ATOM 3293 O O . ALA A 1 416 ? -6.713 10.112 -1.780 1.00 95.25 416 ALA A O 1
ATOM 3294 N N . ALA A 1 417 ? -4.921 8.989 -1.060 1.00 95.00 417 ALA A N 1
ATOM 3295 C CA . ALA A 1 417 ? -5.309 7.693 -1.606 1.00 95.00 417 ALA A CA 1
ATOM 3296 C C . ALA A 1 417 ? -4.951 6.590 -0.609 1.00 95.00 417 ALA A C 1
ATOM 3298 O O . ALA A 1 417 ? -3.881 6.630 -0.001 1.00 95.00 417 ALA A O 1
ATOM 3299 N N . PHE A 1 418 ? -5.834 5.607 -0.467 1.00 96.19 418 PHE A N 1
ATOM 3300 C CA . PHE A 1 418 ? -5.750 4.561 0.550 1.00 96.19 418 PHE A CA 1
ATOM 3301 C C . PHE A 1 418 ? -5.470 3.213 -0.112 1.00 96.19 418 PHE A C 1
ATOM 3303 O O . PHE A 1 418 ? -6.025 2.928 -1.171 1.00 96.19 418 PHE A O 1
ATOM 3310 N N . TYR A 1 419 ? -4.623 2.385 0.493 1.00 94.88 419 TYR A N 1
ATOM 3311 C CA . TYR A 1 419 ? -4.220 1.085 -0.051 1.00 94.88 419 TYR A CA 1
ATOM 3312 C C . TYR A 1 419 ? -4.114 0.057 1.071 1.00 94.88 419 TYR A C 1
ATOM 3314 O O . TYR A 1 419 ? -3.681 0.389 2.173 1.00 94.88 419 TYR A O 1
ATOM 3322 N N . TYR A 1 420 ? -4.468 -1.198 0.802 1.00 92.50 420 TYR A N 1
ATOM 3323 C CA . TYR A 1 420 ? -4.171 -2.279 1.744 1.00 92.50 420 TYR A CA 1
ATOM 3324 C C . TYR A 1 420 ? -2.678 -2.614 1.695 1.00 92.50 420 TYR A C 1
ATOM 3326 O O . TYR A 1 420 ? -2.070 -2.527 0.629 1.00 92.50 420 TYR A O 1
ATOM 3334 N N . GLU A 1 421 ? -2.102 -3.063 2.816 1.00 90.38 421 GLU A N 1
ATOM 3335 C CA . GLU A 1 421 ? -0.676 -3.442 2.874 1.00 90.38 421 GLU A CA 1
ATOM 3336 C C . GLU A 1 421 ? -0.269 -4.503 1.839 1.00 90.38 421 GLU A C 1
ATOM 3338 O O . GLU A 1 421 ? 0.876 -4.537 1.403 1.00 90.38 421 GLU A O 1
ATOM 3343 N N . ASN A 1 422 ? -1.220 -5.353 1.440 1.00 88.69 422 ASN A N 1
ATOM 3344 C CA . ASN A 1 422 ? -1.023 -6.463 0.518 1.00 88.69 422 ASN A CA 1
ATOM 3345 C C . ASN A 1 422 ? -1.617 -6.214 -0.878 1.00 88.69 422 ASN A C 1
ATOM 3347 O O . ASN A 1 422 ? -1.764 -7.155 -1.658 1.00 88.69 422 ASN A O 1
ATOM 3351 N N . ALA A 1 423 ? -2.030 -4.977 -1.170 1.00 89.56 423 ALA A N 1
ATOM 3352 C CA . ALA A 1 423 ? -2.591 -4.593 -2.461 1.00 89.56 423 ALA A CA 1
ATOM 3353 C C . ALA A 1 423 ? -2.297 -3.115 -2.773 1.00 89.56 423 ALA A C 1
ATOM 3355 O O . ALA A 1 423 ? -3.195 -2.270 -2.799 1.00 89.56 423 ALA A O 1
ATOM 3356 N N . MET A 1 424 ? -1.037 -2.808 -3.082 1.00 89.12 424 MET A N 1
ATOM 3357 C CA . MET A 1 424 ? -0.553 -1.447 -3.373 1.00 89.12 424 MET A CA 1
ATOM 3358 C C . MET A 1 424 ? -0.980 -0.917 -4.749 1.00 89.12 424 MET A C 1
ATOM 3360 O O . MET A 1 424 ? -0.805 0.263 -5.064 1.00 89.12 424 MET A O 1
ATOM 3364 N N . SER A 1 425 ? -1.573 -1.785 -5.571 1.00 87.69 425 SER A N 1
ATOM 3365 C CA . SER A 1 425 ? -2.050 -1.454 -6.916 1.00 87.69 425 SER A CA 1
ATOM 3366 C C . SER A 1 425 ? -3.507 -0.980 -6.963 1.00 87.69 425 SER A C 1
ATOM 3368 O O . SER A 1 425 ? -3.899 -0.332 -7.933 1.00 87.69 425 SER A O 1
ATOM 3370 N N . THR A 1 426 ? -4.310 -1.284 -5.935 1.00 86.44 426 THR A N 1
ATOM 3371 C CA . THR A 1 426 ? -5.759 -1.014 -5.920 1.00 86.44 426 THR A CA 1
ATOM 3372 C C . THR A 1 426 ? -6.102 -0.036 -4.805 1.00 86.44 426 THR A C 1
ATOM 3374 O O . THR A 1 426 ? -5.828 -0.308 -3.638 1.00 86.44 426 THR A O 1
ATOM 3377 N N . LYS A 1 427 ? -6.706 1.100 -5.169 1.00 90.12 427 LYS A N 1
ATOM 3378 C CA . LYS A 1 427 ? -7.156 2.105 -4.202 1.00 90.12 427 LYS A CA 1
ATOM 3379 C C . LYS A 1 427 ? -8.368 1.586 -3.424 1.00 90.12 427 LYS A C 1
ATOM 3381 O O . LYS A 1 427 ? -9.219 0.895 -3.980 1.00 90.12 427 LYS A O 1
ATOM 3386 N N . ILE A 1 428 ? -8.435 1.939 -2.149 1.00 91.75 428 ILE A N 1
ATOM 3387 C CA . ILE A 1 428 ? -9.622 1.802 -1.311 1.00 91.75 428 ILE A CA 1
ATOM 3388 C C . ILE A 1 428 ? -10.372 3.127 -1.401 1.00 91.75 428 ILE A C 1
ATOM 3390 O O . ILE A 1 428 ? -9.823 4.174 -1.048 1.00 91.75 428 ILE A O 1
ATOM 3394 N N . ASP A 1 429 ? -11.615 3.079 -1.864 1.00 90.94 429 ASP A N 1
ATOM 3395 C CA . ASP A 1 429 ? -12.460 4.265 -1.910 1.00 90.94 429 ASP A CA 1
ATOM 3396 C C . ASP A 1 429 ? -13.025 4.568 -0.514 1.00 90.94 429 ASP A C 1
ATOM 3398 O O . ASP A 1 429 ? -13.536 3.657 0.154 1.00 90.94 429 ASP A O 1
ATOM 3402 N N . PRO A 1 430 ? -12.970 5.832 -0.057 1.00 92.44 430 PRO A N 1
ATOM 3403 C CA . PRO A 1 430 ? -13.723 6.265 1.110 1.00 92.44 430 PRO A CA 1
ATOM 3404 C C . PRO A 1 430 ? -15.208 5.947 0.941 1.00 92.44 430 PRO A C 1
ATOM 3406 O O . PRO A 1 430 ? -15.792 6.180 -0.118 1.00 92.44 430 PRO A O 1
ATOM 3409 N N . PHE A 1 431 ? -15.844 5.436 1.993 1.00 87.56 431 PHE A N 1
ATOM 3410 C CA . PHE A 1 431 ? -17.273 5.118 1.939 1.00 87.56 431 PHE A CA 1
ATOM 3411 C C . PHE A 1 431 ? -18.157 6.332 2.250 1.00 87.56 431 PHE A C 1
ATOM 3413 O O . PHE A 1 431 ? -19.366 6.278 2.018 1.00 87.56 431 PHE A O 1
ATOM 3420 N N . ASN A 1 432 ? -17.579 7.401 2.809 1.00 86.19 432 ASN A N 1
ATOM 3421 C CA . ASN A 1 432 ? -18.284 8.627 3.163 1.00 86.19 432 ASN A CA 1
ATOM 3422 C C . ASN A 1 432 ? -17.314 9.817 3.308 1.00 86.19 432 ASN A C 1
ATOM 3424 O O . ASN A 1 432 ? -16.110 9.627 3.484 1.00 86.19 432 ASN A O 1
ATOM 3428 N N . GLN A 1 433 ? -17.854 11.037 3.280 1.00 88.81 433 GLN A N 1
ATOM 3429 C CA . GLN A 1 433 ? -17.145 12.277 3.598 1.00 88.81 433 GLN A CA 1
ATOM 3430 C C . GLN A 1 433 ? -17.876 13.038 4.702 1.00 88.81 433 GLN A C 1
ATOM 3432 O O . GLN A 1 433 ? -19.103 13.111 4.718 1.00 88.81 433 GLN A O 1
ATOM 3437 N N . VAL A 1 434 ? -17.113 13.598 5.636 1.00 81.06 434 VAL A N 1
ATOM 3438 C CA . VAL A 1 434 ? -17.622 14.076 6.924 1.00 81.06 434 VAL A CA 1
ATOM 3439 C C . VAL A 1 434 ? -17.070 15.445 7.250 1.00 81.06 434 VAL A C 1
ATOM 3441 O O . VAL A 1 434 ? -15.857 15.641 7.218 1.00 81.06 434 VAL A O 1
ATOM 3444 N N . LYS A 1 435 ? -17.942 16.385 7.626 1.00 83.69 435 LYS A N 1
ATOM 3445 C CA . LYS A 1 435 ? -17.476 17.670 8.147 1.00 83.69 435 LYS A CA 1
ATOM 3446 C C . LYS A 1 435 ? -16.918 17.519 9.553 1.00 83.69 435 LYS A C 1
ATOM 3448 O O . LYS A 1 435 ? -17.498 16.840 10.395 1.00 83.69 435 LYS A O 1
ATOM 3453 N N . TRP A 1 436 ? -15.841 18.237 9.828 1.00 74.94 436 TRP A N 1
ATOM 3454 C CA . TRP A 1 436 ? -15.140 18.221 11.106 1.00 74.94 436 TRP A CA 1
ATOM 3455 C C . TRP A 1 436 ? -16.069 18.526 12.291 1.00 74.94 436 TRP A C 1
ATOM 3457 O O . TRP A 1 436 ? -16.036 17.835 13.305 1.00 74.94 436 TRP A O 1
ATOM 3467 N N . GLY A 1 437 ? -16.960 19.511 12.147 1.00 70.38 437 GLY A N 1
ATOM 3468 C CA . GLY A 1 437 ? -17.928 19.875 13.187 1.00 70.38 437 GLY A CA 1
ATOM 3469 C C . GLY A 1 437 ? -19.069 18.873 13.403 1.00 70.38 437 GLY A C 1
ATOM 3470 O O . GLY A 1 437 ? -19.814 19.000 14.367 1.00 70.38 437 GLY A O 1
ATOM 3471 N N . GLU A 1 438 ? -19.214 17.870 12.536 1.00 75.31 438 GLU A N 1
ATOM 3472 C CA . GLU A 1 438 ? -20.257 16.838 12.632 1.00 75.31 438 GLU A CA 1
ATOM 3473 C C . GLU A 1 438 ? -19.759 15.566 13.346 1.00 75.31 438 GLU A C 1
ATOM 3475 O O . GLU A 1 438 ? -20.496 14.596 13.495 1.00 75.31 438 GLU A O 1
ATOM 3480 N N . LEU A 1 439 ? -18.518 15.569 13.845 1.00 71.88 439 LEU A N 1
ATOM 3481 C CA . LEU A 1 439 ? -17.905 14.433 14.543 1.00 71.88 439 LEU A CA 1
ATOM 3482 C C . LEU A 1 439 ? -18.434 14.205 15.972 1.00 71.88 439 LEU A C 1
ATOM 3484 O O . LEU A 1 439 ? -17.967 13.294 16.651 1.00 71.88 439 LEU A O 1
ATOM 3488 N N . GLY A 1 440 ? -19.377 15.023 16.453 1.00 68.38 440 GLY A N 1
ATOM 3489 C CA . GLY A 1 440 ? -19.966 14.875 17.792 1.00 68.38 440 GLY A CA 1
ATOM 3490 C C . GLY A 1 440 ? -18.992 15.150 18.949 1.00 68.38 440 GLY A C 1
ATOM 3491 O O . GLY A 1 440 ? -19.204 14.672 20.062 1.00 68.38 440 GLY A O 1
ATOM 3492 N N . LEU A 1 441 ? -17.909 15.892 18.697 1.00 76.06 441 LEU A N 1
ATOM 3493 C CA . LEU A 1 441 ? -16.961 16.352 19.719 1.00 76.06 441 LEU A CA 1
ATOM 3494 C C . LEU A 1 441 ? -17.146 17.854 19.977 1.00 76.06 441 LEU A C 1
ATOM 3496 O O . LEU A 1 441 ? -17.858 18.532 19.237 1.00 76.06 441 LEU A O 1
ATOM 3500 N N . ASP A 1 442 ? -16.493 18.369 21.023 1.00 83.12 442 ASP A N 1
ATOM 3501 C CA . ASP A 1 442 ? -16.512 19.799 21.344 1.00 83.12 442 ASP A CA 1
ATOM 3502 C C . ASP A 1 442 ? -16.044 20.637 20.142 1.00 83.12 442 ASP A C 1
ATOM 3504 O O . ASP A 1 442 ? -14.919 20.488 19.655 1.00 83.12 442 ASP A O 1
ATOM 3508 N N . LEU A 1 443 ? -16.946 21.479 19.635 1.00 83.44 443 LEU A N 1
ATOM 3509 C CA . LEU A 1 443 ? -16.767 22.164 18.359 1.00 83.44 443 LEU A CA 1
ATOM 3510 C C . LEU A 1 443 ? -15.672 23.234 18.431 1.00 83.44 443 LEU A C 1
ATOM 3512 O O . LEU A 1 443 ? -14.894 23.369 17.490 1.00 83.44 443 LEU A O 1
ATOM 3516 N N . ASP A 1 444 ? -15.583 23.968 19.540 1.00 88.94 444 ASP A N 1
ATOM 3517 C CA . ASP A 1 444 ? -14.582 25.023 19.720 1.00 88.94 444 ASP A CA 1
ATOM 3518 C C . ASP A 1 444 ? -13.179 24.424 19.830 1.00 88.94 444 ASP A C 1
ATOM 3520 O O . ASP A 1 444 ? -12.237 24.898 19.188 1.00 88.94 444 ASP A O 1
ATOM 3524 N N . TRP A 1 445 ? -13.045 23.326 20.575 1.00 89.50 445 TRP A N 1
ATOM 3525 C CA . TRP A 1 445 ? -11.807 22.568 20.670 1.00 89.50 445 TRP A CA 1
ATOM 3526 C C . TRP A 1 445 ? -11.384 22.009 19.308 1.00 89.50 445 TRP A C 1
ATOM 3528 O O . TRP A 1 445 ? -10.239 22.205 18.894 1.00 89.50 445 TRP A O 1
ATOM 3538 N N . LEU A 1 446 ? -12.306 21.381 18.571 1.00 86.69 446 LEU A N 1
ATOM 3539 C CA . LEU A 1 446 ? -12.039 20.838 17.239 1.00 86.69 446 LEU A CA 1
ATOM 3540 C C . LEU A 1 446 ? -11.613 21.924 16.243 1.00 86.69 446 LEU A C 1
ATOM 3542 O O . LEU A 1 446 ? -10.619 21.750 15.537 1.00 86.69 446 LEU A O 1
ATOM 3546 N N . ASN A 1 447 ? -12.333 23.047 16.215 1.00 89.50 447 ASN A N 1
ATOM 3547 C CA . ASN A 1 447 ? -12.019 24.185 15.355 1.00 89.50 447 ASN A CA 1
ATOM 3548 C C . ASN A 1 447 ? -10.657 24.797 15.712 1.00 89.50 447 ASN A C 1
ATOM 3550 O O . ASN A 1 447 ? -9.940 25.246 14.817 1.00 89.50 447 ASN A O 1
ATOM 3554 N N . SER A 1 448 ? -10.267 24.788 16.996 1.00 91.50 448 SER A N 1
ATOM 3555 C CA . SER A 1 448 ? -8.943 25.265 17.411 1.00 91.50 448 SER A CA 1
ATOM 3556 C C . SER A 1 448 ? -7.818 24.420 16.804 1.00 91.50 448 SER A C 1
ATOM 3558 O O . SER A 1 448 ? -6.910 24.984 16.196 1.00 91.50 448 SER A O 1
ATOM 3560 N N . LEU A 1 449 ? -7.933 23.085 16.844 1.00 92.38 449 LEU A N 1
ATOM 3561 C CA . LEU A 1 449 ? -6.974 22.172 16.212 1.00 92.38 449 LEU A CA 1
ATOM 3562 C C . LEU A 1 449 ? -6.971 22.329 14.690 1.00 92.38 449 LEU A C 1
ATOM 3564 O O . LEU A 1 449 ? -5.915 22.407 14.063 1.00 92.38 449 LEU A O 1
ATOM 3568 N N . GLN A 1 450 ? -8.154 22.403 14.084 1.00 91.75 450 GLN A N 1
ATOM 3569 C CA . GLN A 1 450 ? -8.278 22.582 12.645 1.00 91.75 450 GLN A CA 1
ATOM 3570 C C . GLN A 1 450 ? -7.564 23.858 12.172 1.00 91.75 450 GLN A C 1
ATOM 3572 O O . GLN A 1 450 ? -6.829 23.822 11.183 1.00 91.75 450 GLN A O 1
ATOM 3577 N N . HIS A 1 451 ? -7.753 24.970 12.889 1.00 92.06 451 HIS A N 1
ATOM 3578 C CA . HIS A 1 451 ? -7.122 26.249 12.579 1.00 92.06 451 HIS A CA 1
ATOM 3579 C C . HIS A 1 451 ? -5.612 26.234 12.842 1.00 92.06 451 HIS A C 1
ATOM 3581 O O . HIS A 1 451 ? -4.849 26.696 11.996 1.00 92.06 451 HIS A O 1
ATOM 3587 N N . GLU A 1 452 ? -5.176 25.679 13.977 1.00 94.25 452 GLU A N 1
ATOM 3588 C CA . GLU A 1 452 ? -3.761 25.583 14.356 1.00 94.25 452 GLU A CA 1
ATOM 3589 C C . GLU A 1 452 ? -2.940 24.804 13.320 1.00 94.25 452 GLU A C 1
ATOM 3591 O O . GLU A 1 452 ? -1.843 25.224 12.950 1.00 94.25 452 GLU A O 1
ATOM 3596 N N . PHE A 1 453 ? -3.487 23.695 12.815 1.00 93.25 453 PHE A N 1
ATOM 3597 C CA . PHE A 1 453 ? -2.785 22.795 11.897 1.00 93.25 453 PHE A CA 1
ATOM 3598 C C . PHE A 1 453 ? -3.178 22.974 10.422 1.00 93.25 453 PHE A C 1
ATOM 3600 O O . PHE A 1 453 ? -2.599 22.322 9.554 1.00 93.25 453 PHE A O 1
ATOM 3607 N N . GLY A 1 454 ? -4.131 23.857 10.107 1.00 92.25 454 GLY A N 1
ATOM 3608 C CA . GLY A 1 454 ? -4.560 24.134 8.732 1.00 92.25 454 GLY A CA 1
ATOM 3609 C C . GLY A 1 454 ? -5.174 22.918 8.031 1.00 92.25 454 GLY A C 1
ATOM 3610 O O . GLY A 1 454 ? -4.819 22.606 6.889 1.00 92.25 454 GLY A O 1
ATOM 3611 N N . LEU A 1 455 ? -6.056 22.198 8.726 1.00 93.19 455 LEU A N 1
ATOM 3612 C CA . LEU A 1 455 ? -6.692 20.981 8.220 1.00 93.19 455 LEU A CA 1
ATOM 3613 C C . LEU A 1 455 ? -8.022 21.287 7.499 1.00 93.19 455 LEU A C 1
ATOM 3615 O O . LEU A 1 455 ? -8.726 22.241 7.832 1.00 93.19 455 LEU A O 1
ATOM 3619 N N . SER A 1 456 ? -8.370 20.479 6.494 1.00 91.88 456 SER A N 1
ATOM 3620 C CA . SER A 1 456 ? -9.629 20.592 5.737 1.00 91.88 456 SER A CA 1
ATOM 3621 C C . SER A 1 456 ? -10.858 20.482 6.640 1.00 91.88 456 SER A C 1
ATOM 3623 O O . SER A 1 456 ? -10.858 19.700 7.582 1.00 91.88 456 SER A O 1
ATOM 3625 N N . GLU A 1 457 ? -11.930 21.213 6.319 1.00 88.12 457 GLU A N 1
ATOM 3626 C CA . GLU A 1 457 ? -13.230 21.109 7.007 1.00 88.12 457 GLU A CA 1
ATOM 3627 C C . GLU A 1 457 ? -13.928 19.770 6.768 1.00 88.12 457 GLU A C 1
ATOM 3629 O O . GLU A 1 457 ? -14.827 19.418 7.524 1.00 88.12 457 GLU A O 1
ATOM 3634 N N . VAL A 1 458 ? -13.540 19.040 5.721 1.00 90.50 458 VAL A N 1
ATOM 3635 C CA . VAL A 1 458 ? -14.114 17.746 5.343 1.00 90.50 458 VAL A CA 1
ATOM 3636 C C . VAL A 1 458 ? -13.029 16.677 5.388 1.00 90.50 458 VAL A C 1
ATOM 3638 O O . VAL A 1 458 ? -11.925 16.898 4.883 1.00 90.50 458 VAL A O 1
ATOM 3641 N N . GLY A 1 459 ? -13.356 15.532 5.981 1.00 91.06 459 GLY A N 1
ATOM 3642 C CA . GLY A 1 459 ? -12.520 14.341 6.038 1.00 91.06 459 GLY A CA 1
ATOM 3643 C C . GLY A 1 459 ? -13.137 13.136 5.340 1.00 91.06 459 GLY A C 1
ATOM 3644 O O . GLY A 1 459 ? -14.357 13.024 5.232 1.00 91.06 459 GLY A O 1
ATOM 3645 N N . ASP A 1 460 ? -12.279 12.222 4.909 1.00 93.56 460 ASP A N 1
ATOM 3646 C CA . ASP A 1 460 ? -12.650 10.961 4.276 1.00 93.56 460 ASP A CA 1
ATOM 3647 C C . ASP A 1 460 ? -12.820 9.867 5.331 1.00 93.56 460 ASP A C 1
ATOM 3649 O O . ASP A 1 460 ? -11.933 9.648 6.161 1.00 93.56 460 ASP A O 1
ATOM 3653 N N . GLN A 1 461 ? -13.948 9.158 5.292 1.00 89.69 461 GLN A N 1
ATOM 3654 C CA . GLN A 1 461 ? -14.167 7.976 6.117 1.00 89.69 461 GLN A CA 1
ATOM 3655 C C . GLN A 1 461 ? -13.801 6.706 5.361 1.00 89.69 461 GLN A C 1
ATOM 3657 O O . GLN A 1 461 ? -14.326 6.432 4.279 1.00 89.69 461 GLN A O 1
ATOM 3662 N N . VAL A 1 462 ? -12.928 5.905 5.964 1.00 90.00 462 VAL A N 1
ATOM 3663 C CA . VAL A 1 462 ? -12.453 4.645 5.389 1.00 90.00 462 VAL A CA 1
ATOM 3664 C C . VAL A 1 462 ? -12.579 3.549 6.438 1.00 90.00 462 VAL A C 1
ATOM 3666 O O . VAL A 1 462 ? -12.200 3.742 7.592 1.00 90.00 462 VAL A O 1
ATOM 3669 N N . ASP A 1 463 ? -13.129 2.408 6.033 1.00 85.00 463 ASP A N 1
ATOM 3670 C CA . ASP A 1 463 ? -13.293 1.221 6.871 1.00 85.00 463 ASP A CA 1
ATOM 3671 C C . ASP A 1 463 ? -12.322 0.136 6.403 1.00 85.00 463 ASP A C 1
ATOM 3673 O O . ASP A 1 463 ? -12.400 -0.345 5.266 1.00 85.00 463 ASP A O 1
ATOM 3677 N N . VAL A 1 464 ? -11.354 -0.201 7.254 1.00 81.19 464 VAL A N 1
ATOM 3678 C CA . VAL A 1 464 ? -10.243 -1.081 6.896 1.00 81.19 464 VAL A CA 1
ATOM 3679 C C . VAL A 1 464 ? -9.990 -2.075 8.023 1.00 81.19 464 VAL A C 1
ATOM 3681 O O . VAL A 1 464 ? -9.419 -1.756 9.060 1.00 81.19 464 VAL A O 1
ATOM 3684 N N . HIS A 1 465 ? -10.364 -3.334 7.806 1.00 80.50 465 HIS A N 1
ATOM 3685 C CA . HIS A 1 465 ? -10.189 -4.413 8.790 1.00 80.50 465 HIS A CA 1
ATOM 3686 C C . HIS A 1 465 ? -8.789 -5.059 8.781 1.00 80.50 465 HIS A C 1
ATOM 3688 O O . HIS A 1 465 ? -8.620 -6.188 9.232 1.00 80.50 465 HIS A O 1
ATOM 3694 N N . ARG A 1 466 ? -7.786 -4.369 8.236 1.00 86.88 466 ARG A N 1
ATOM 3695 C CA . ARG A 1 466 ? -6.383 -4.809 8.145 1.00 86.88 466 ARG A CA 1
ATOM 3696 C C . ARG A 1 466 ? -5.465 -3.582 8.040 1.00 86.88 466 ARG A C 1
ATOM 3698 O O . ARG A 1 466 ? -5.995 -2.493 7.830 1.00 86.88 466 ARG A O 1
ATOM 3705 N N . PRO A 1 467 ? -4.136 -3.721 8.163 1.00 91.81 467 PRO A N 1
ATOM 3706 C CA . PRO A 1 467 ? -3.235 -2.589 7.986 1.00 91.81 467 PRO A CA 1
ATOM 3707 C C . PRO A 1 467 ? -3.375 -1.921 6.610 1.00 91.81 467 PRO A C 1
ATOM 3709 O O . PRO A 1 467 ? -3.692 -2.570 5.603 1.00 91.81 467 PRO A O 1
ATOM 3712 N N . MET A 1 468 ? -3.119 -0.614 6.567 1.00 95.19 468 MET A N 1
ATOM 3713 C CA . MET A 1 468 ? -3.216 0.194 5.351 1.00 95.19 468 MET A CA 1
ATOM 3714 C C . MET A 1 468 ? -2.090 1.210 5.213 1.00 95.19 468 MET A C 1
ATOM 3716 O O . MET A 1 468 ? -1.506 1.686 6.188 1.00 95.19 468 MET A O 1
ATOM 3720 N N . PHE A 1 469 ? -1.882 1.618 3.968 1.00 97.00 469 PHE A N 1
ATOM 3721 C CA . PHE A 1 469 ? -1.107 2.785 3.599 1.00 97.00 469 PHE A CA 1
ATOM 3722 C C . PHE A 1 469 ? -2.000 3.927 3.141 1.00 97.00 469 PHE A C 1
ATOM 3724 O O . PHE A 1 469 ? -3.039 3.725 2.509 1.00 97.00 469 PHE A O 1
ATOM 3731 N N . ILE A 1 470 ? -1.530 5.140 3.397 1.00 97.94 470 ILE A N 1
ATOM 3732 C CA . ILE A 1 470 ? -2.157 6.378 2.955 1.00 97.94 470 ILE A CA 1
ATOM 3733 C C . ILE A 1 470 ? -1.099 7.178 2.217 1.00 97.94 470 ILE A C 1
ATOM 3735 O O . ILE A 1 470 ? -0.059 7.519 2.782 1.00 97.94 470 ILE A O 1
ATOM 3739 N N . ARG A 1 471 ? -1.364 7.470 0.948 1.00 96.88 471 ARG A N 1
ATOM 3740 C CA . ARG A 1 471 ? -0.536 8.332 0.111 1.00 96.88 471 ARG A CA 1
ATOM 3741 C C . ARG A 1 471 ? -1.140 9.722 0.082 1.00 96.88 471 ARG A C 1
ATOM 3743 O O . ARG A 1 471 ? -2.274 9.877 -0.359 1.00 96.88 471 ARG A O 1
ATOM 3750 N N . LEU A 1 472 ? -0.353 10.721 0.442 1.00 96.19 472 LEU A N 1
ATOM 3751 C CA . LEU A 1 472 ? -0.667 12.132 0.272 1.00 96.19 472 LEU A CA 1
ATOM 3752 C C . LEU A 1 472 ? 0.141 12.694 -0.893 1.00 96.19 472 LEU A C 1
ATOM 3754 O O . LEU A 1 472 ? 1.344 12.446 -1.002 1.00 96.19 472 LEU A O 1
ATOM 3758 N N . LYS A 1 473 ? -0.511 13.479 -1.743 1.00 92.94 473 LYS A N 1
ATOM 3759 C CA . LYS A 1 473 ? 0.136 14.276 -2.792 1.00 92.94 473 LYS A CA 1
ATOM 3760 C C . LYS A 1 473 ? -0.541 15.637 -2.900 1.00 92.94 473 LYS A C 1
ATOM 3762 O O . LYS A 1 473 ? -1.662 15.801 -2.427 1.00 92.94 473 LYS A O 1
ATOM 3767 N N . ALA A 1 474 ? 0.123 16.594 -3.542 1.00 92.12 474 ALA A N 1
ATOM 3768 C CA . ALA A 1 474 ? -0.526 17.839 -3.938 1.00 92.12 474 ALA A CA 1
ATOM 3769 C C . ALA A 1 474 ? -1.724 17.557 -4.863 1.00 92.12 474 ALA A C 1
ATOM 3771 O O . ALA A 1 474 ? -1.642 16.682 -5.732 1.00 92.12 474 ALA A O 1
ATOM 3772 N N . ALA A 1 475 ? -2.819 18.287 -4.660 1.00 89.75 475 ALA A N 1
ATOM 3773 C CA . ALA A 1 475 ? -4.004 18.203 -5.503 1.00 89.75 475 ALA A CA 1
ATOM 3774 C C . ALA A 1 475 ? -3.699 18.674 -6.932 1.00 89.75 475 ALA A C 1
ATOM 3776 O O . ALA A 1 475 ? -2.808 19.497 -7.134 1.00 89.75 475 ALA A O 1
ATOM 3777 N N . GLU A 1 476 ? -4.450 18.202 -7.931 1.00 82.38 476 GLU A N 1
ATOM 3778 C CA . GLU A 1 476 ? -4.182 18.528 -9.344 1.00 82.38 476 GLU A CA 1
ATOM 3779 C C . GLU A 1 476 ? -4.140 20.041 -9.622 1.00 82.38 476 GLU A C 1
ATOM 3781 O O . GLU A 1 476 ? -3.236 20.534 -10.297 1.00 82.38 476 GLU A O 1
ATOM 3786 N N . ARG A 1 477 ? -5.089 20.795 -9.056 1.00 83.06 477 ARG A N 1
ATOM 3787 C CA . ARG A 1 477 ? -5.150 22.264 -9.188 1.00 83.06 477 ARG A CA 1
ATOM 3788 C C . ARG A 1 477 ? -3.953 22.983 -8.547 1.00 83.06 477 ARG A C 1
ATOM 3790 O O . ARG A 1 477 ? -3.705 24.144 -8.852 1.00 83.06 477 ARG A O 1
ATOM 3797 N N . ASP A 1 478 ? -3.240 22.282 -7.670 1.00 84.25 478 ASP A N 1
ATOM 3798 C CA . ASP A 1 478 ? -2.139 22.756 -6.841 1.00 84.25 478 ASP A CA 1
ATOM 3799 C C . ASP A 1 478 ? -0.859 21.942 -7.122 1.00 84.25 478 ASP A C 1
ATOM 3801 O O . ASP A 1 478 ? -0.007 21.795 -6.253 1.00 84.25 478 ASP A O 1
ATOM 3805 N N . ASP A 1 479 ? -0.677 21.405 -8.335 1.00 80.50 479 ASP A N 1
ATOM 3806 C CA . ASP A 1 479 ? 0.414 20.470 -8.673 1.00 80.50 479 ASP A CA 1
ATOM 3807 C C . ASP A 1 479 ? 1.846 21.039 -8.518 1.00 80.50 479 ASP A C 1
ATOM 3809 O O . ASP A 1 479 ? 2.836 20.305 -8.592 1.00 80.50 479 ASP A O 1
ATOM 3813 N N . GLN A 1 480 ? 1.971 22.353 -8.315 1.00 87.56 480 GLN A N 1
ATOM 3814 C CA . GLN A 1 480 ? 3.218 23.057 -7.996 1.00 87.56 480 GLN A CA 1
ATOM 3815 C C . GLN A 1 480 ? 3.429 23.275 -6.492 1.00 87.56 480 GLN A C 1
ATOM 3817 O O . GLN A 1 480 ? 4.420 23.894 -6.100 1.00 87.56 480 GLN A O 1
ATOM 3822 N N . PHE A 1 481 ? 2.499 22.830 -5.650 1.00 90.19 481 PHE A N 1
ATOM 3823 C CA . PHE A 1 481 ? 2.535 23.080 -4.220 1.00 90.19 481 PHE A CA 1
ATOM 3824 C C . PHE A 1 481 ? 3.789 22.478 -3.581 1.00 90.19 481 PHE A C 1
ATOM 3826 O O . PHE A 1 481 ? 4.190 21.344 -3.850 1.00 90.19 481 PHE A O 1
ATOM 3833 N N . THR A 1 482 ? 4.390 23.267 -2.695 1.00 92.06 482 THR A N 1
ATOM 3834 C CA . THR A 1 482 ? 5.466 22.855 -1.797 1.00 92.06 482 THR A CA 1
ATOM 3835 C C . THR A 1 482 ? 5.237 23.508 -0.446 1.00 92.06 482 THR A C 1
ATOM 3837 O O . THR A 1 482 ? 4.721 24.623 -0.368 1.00 92.06 482 THR A O 1
ATOM 3840 N N . GLY A 1 483 ? 5.631 22.833 0.627 1.00 93.50 483 GLY A N 1
ATOM 3841 C CA . GLY A 1 483 ? 5.443 23.360 1.972 1.00 93.50 483 GLY A CA 1
ATOM 3842 C C . GLY A 1 483 ? 5.175 22.282 3.002 1.00 93.50 483 GLY A C 1
ATOM 3843 O O . GLY A 1 483 ? 5.130 21.090 2.690 1.00 93.50 483 GLY A O 1
ATOM 3844 N N . ASN A 1 484 ? 5.035 22.727 4.246 1.00 94.56 484 ASN A N 1
ATOM 3845 C CA . ASN A 1 484 ? 4.598 21.869 5.337 1.00 94.56 484 ASN A CA 1
ATOM 3846 C C . ASN A 1 484 ? 3.135 21.497 5.118 1.00 94.56 484 ASN A C 1
ATOM 3848 O O . ASN A 1 484 ? 2.352 22.305 4.615 1.00 94.56 484 ASN A O 1
ATOM 3852 N N . ILE A 1 485 ? 2.791 20.278 5.504 1.00 95.00 485 ILE A N 1
ATOM 3853 C CA . ILE A 1 485 ? 1.429 19.771 5.428 1.00 95.00 485 ILE A CA 1
ATOM 3854 C C . ILE A 1 485 ? 1.048 19.149 6.759 1.00 95.00 485 ILE A C 1
ATOM 3856 O O . ILE A 1 485 ? 1.905 18.662 7.496 1.00 95.00 485 ILE A O 1
ATOM 3860 N N . ALA A 1 486 ? -0.246 19.143 7.036 1.00 94.31 486 ALA A N 1
ATOM 3861 C CA . ALA A 1 486 ? -0.803 18.454 8.176 1.00 94.31 486 ALA A CA 1
ATOM 3862 C C . ALA A 1 486 ? -1.705 17.317 7.706 1.00 94.31 486 ALA A C 1
ATOM 3864 O O . ALA A 1 486 ? -2.394 17.401 6.684 1.00 94.31 486 ALA A O 1
ATOM 3865 N N . PHE A 1 487 ? -1.691 16.253 8.491 1.00 96.38 487 PHE A N 1
ATOM 3866 C CA . PHE A 1 487 ? -2.589 15.125 8.349 1.00 96.38 487 PHE A CA 1
ATOM 3867 C C . PHE A 1 487 ? -3.064 14.735 9.737 1.00 96.38 487 PHE A C 1
ATOM 3869 O O . PHE A 1 487 ? -2.284 14.742 10.691 1.00 96.38 487 PHE A O 1
ATOM 3876 N N . SER A 1 488 ? -4.330 14.371 9.850 1.00 95.44 488 SER A N 1
ATOM 3877 C CA . SER A 1 488 ? -4.874 13.835 11.075 1.00 95.44 488 SER A CA 1
ATOM 3878 C C . SER A 1 488 ? -5.825 12.684 10.831 1.00 95.44 488 SER A C 1
ATOM 3880 O O . SER A 1 488 ? -6.389 12.525 9.747 1.00 95.44 488 SER A O 1
ATOM 3882 N N . PHE A 1 489 ? -6.002 11.879 11.869 1.00 93.62 489 PHE A N 1
ATOM 3883 C CA . PHE A 1 489 ? -7.018 10.850 11.871 1.00 93.62 489 PHE A CA 1
ATOM 3884 C C . PHE A 1 489 ? -7.685 10.705 13.230 1.00 93.62 489 PHE A C 1
ATOM 3886 O O . PHE A 1 489 ? -7.073 10.893 14.288 1.00 93.62 489 PHE A O 1
ATOM 3893 N N . ILE A 1 490 ? -8.943 10.290 13.175 1.00 88.81 490 ILE A N 1
ATOM 3894 C CA . ILE A 1 490 ? -9.739 9.857 14.316 1.00 88.81 490 ILE A CA 1
ATOM 3895 C C . ILE A 1 490 ? -10.111 8.407 14.063 1.00 88.81 490 ILE A C 1
ATOM 3897 O O . ILE A 1 490 ? -10.655 8.087 13.008 1.00 88.81 490 ILE A O 1
ATOM 3901 N N . LYS A 1 491 ? -9.801 7.538 15.024 1.00 86.94 491 LYS A N 1
ATOM 3902 C CA . LYS A 1 491 ? -10.254 6.149 15.018 1.00 86.94 491 LYS A CA 1
ATOM 3903 C C . LYS A 1 491 ? -11.621 6.086 15.692 1.00 86.94 491 LYS A C 1
ATOM 3905 O O . LYS A 1 491 ? -11.753 6.541 16.829 1.00 86.94 491 LYS A O 1
ATOM 3910 N N . HIS A 1 492 ? -12.608 5.544 14.991 1.00 79.44 492 HIS A N 1
ATOM 3911 C CA . HIS A 1 492 ? -13.925 5.253 15.557 1.00 79.44 492 HIS A CA 1
ATOM 3912 C C . HIS A 1 492 ? -13.864 3.957 16.371 1.00 79.44 492 HIS A C 1
ATOM 3914 O O . HIS A 1 492 ? -12.912 3.185 16.253 1.00 79.44 492 HIS A O 1
ATOM 3920 N N . THR A 1 493 ? -14.833 3.752 17.259 1.00 78.75 493 THR A N 1
ATOM 3921 C CA . THR A 1 493 ? -14.877 2.569 18.129 1.00 78.75 493 THR A CA 1
ATOM 3922 C C . THR A 1 493 ? -16.246 1.912 18.087 1.00 78.75 493 THR A C 1
ATOM 3924 O O . THR A 1 493 ? -17.267 2.591 17.974 1.00 78.75 493 THR A O 1
ATOM 3927 N N . GLY A 1 494 ? -16.283 0.591 18.252 1.00 82.31 494 GLY A N 1
ATOM 3928 C CA . GLY A 1 494 ? -17.520 -0.181 18.276 1.00 82.31 494 GLY A CA 1
ATOM 3929 C C . GLY A 1 494 ? -18.167 -0.376 16.905 1.00 82.31 494 GLY A C 1
ATOM 3930 O O . GLY A 1 494 ? -19.228 -0.955 16.822 1.00 82.31 494 GLY A O 1
ATOM 3931 N N . GLU A 1 495 ? -17.582 0.044 15.799 1.00 81.50 495 GLU A N 1
ATOM 3932 C CA . GLU A 1 495 ? -18.175 -0.099 14.463 1.00 81.50 495 GLU A CA 1
ATOM 3933 C C . GLU A 1 495 ? -18.317 -1.557 13.984 1.00 81.50 495 GLU A C 1
ATOM 3935 O O . GLU A 1 495 ? -19.067 -1.846 13.056 1.00 81.50 495 GLU A O 1
ATOM 3940 N N . ASN A 1 496 ? -17.577 -2.485 14.597 1.00 80.38 496 ASN A N 1
ATOM 3941 C CA . ASN A 1 496 ? -17.653 -3.917 14.332 1.00 80.38 496 ASN A CA 1
ATOM 3942 C C . ASN A 1 496 ? -17.266 -4.727 15.581 1.00 80.38 496 ASN A C 1
ATOM 3944 O O . ASN A 1 496 ? -16.700 -4.204 16.543 1.00 80.38 496 ASN A O 1
ATOM 3948 N N . ARG A 1 497 ? -17.521 -6.039 15.538 1.00 81.25 497 ARG A N 1
ATOM 3949 C CA . ARG A 1 497 ? -17.261 -6.969 16.652 1.00 81.25 497 ARG A CA 1
ATOM 3950 C C . ARG A 1 497 ? -15.806 -7.010 17.123 1.00 81.25 497 ARG A C 1
ATOM 3952 O O . ARG A 1 497 ? -15.572 -7.193 18.314 1.00 81.25 497 ARG A O 1
ATOM 3959 N N . PHE A 1 498 ? -14.829 -6.857 16.228 1.00 78.12 498 PHE A N 1
ATOM 3960 C CA . PHE A 1 498 ? -13.405 -6.887 16.591 1.00 78.12 498 PHE A CA 1
ATOM 3961 C C . PHE A 1 498 ? -12.973 -5.630 17.353 1.00 78.12 498 PHE A C 1
ATOM 3963 O O . PHE A 1 498 ? -12.020 -5.680 18.127 1.00 78.12 498 PHE A O 1
ATOM 3970 N N . LEU A 1 499 ? -13.687 -4.521 17.158 1.00 78.88 499 LEU A N 1
ATOM 3971 C CA . LEU A 1 499 ? -13.414 -3.216 17.765 1.00 78.88 499 LEU A CA 1
ATOM 3972 C C . LEU A 1 499 ? -14.464 -2.836 18.805 1.00 78.88 499 LEU A C 1
ATOM 3974 O O . LEU A 1 499 ? -14.646 -1.662 19.130 1.00 78.88 499 LEU A O 1
ATOM 3978 N N . ALA A 1 500 ? -15.153 -3.848 19.327 1.00 87.75 500 ALA A N 1
ATOM 3979 C CA . ALA A 1 500 ? -16.203 -3.685 20.303 1.00 87.75 500 ALA A CA 1
ATOM 3980 C C . ALA A 1 500 ? -15.695 -2.968 21.564 1.00 87.75 500 ALA A C 1
ATOM 3982 O O . ALA A 1 500 ? -14.632 -3.280 22.108 1.00 87.75 500 ALA A O 1
ATOM 3983 N N . ILE A 1 501 ? -16.488 -2.020 22.052 1.00 89.44 501 ILE A N 1
ATOM 3984 C CA . ILE A 1 501 ? -16.177 -1.228 23.240 1.00 89.44 501 ILE A CA 1
ATOM 3985 C C . ILE A 1 501 ? -16.267 -2.129 24.475 1.00 89.44 501 ILE A C 1
ATOM 3987 O O . ILE A 1 501 ? -17.306 -2.732 24.745 1.00 89.44 501 ILE A O 1
ATOM 3991 N N . GLY A 1 502 ? -15.179 -2.221 25.240 1.00 89.69 502 GLY A N 1
ATOM 3992 C CA . GLY A 1 502 ? -15.131 -3.035 26.453 1.00 89.69 502 GLY A CA 1
ATOM 3993 C C . GLY A 1 502 ? -16.045 -2.494 27.556 1.00 89.69 502 GLY A C 1
ATOM 3994 O O . GLY A 1 502 ? -15.894 -1.353 27.997 1.00 89.69 502 GLY A O 1
ATOM 3995 N N . LEU A 1 503 ? -16.959 -3.333 28.038 1.00 90.19 503 LEU A N 1
ATOM 3996 C CA . LEU A 1 503 ? -17.790 -3.080 29.210 1.00 90.19 503 LEU A CA 1
ATOM 3997 C C . LEU A 1 503 ? -17.280 -3.912 30.378 1.00 90.19 503 LEU A C 1
ATOM 3999 O O . LEU A 1 503 ? -17.075 -5.112 30.241 1.00 90.19 503 LEU A O 1
ATOM 4003 N N . LEU A 1 504 ? -17.115 -3.289 31.542 1.00 85.50 504 LEU A N 1
ATOM 4004 C CA . LEU A 1 504 ? -16.814 -4.003 32.778 1.00 85.50 504 LEU A CA 1
ATOM 4005 C C . LEU A 1 504 ? -18.091 -4.163 33.613 1.00 85.50 504 LEU A C 1
ATOM 4007 O O . LEU A 1 504 ? -18.926 -3.252 33.633 1.00 85.50 504 LEU A O 1
ATOM 4011 N N . PRO A 1 505 ? -18.260 -5.300 34.308 1.00 81.31 505 PRO A N 1
ATOM 4012 C CA . PRO A 1 505 ? -19.445 -5.535 35.116 1.00 81.31 505 PRO A CA 1
ATOM 4013 C C . PRO A 1 505 ? -19.566 -4.519 36.255 1.00 81.31 505 PRO A C 1
ATOM 4015 O O . PRO A 1 505 ? -18.608 -4.284 36.993 1.00 81.31 505 PRO A O 1
ATOM 4018 N N . ASN A 1 506 ? -20.767 -3.962 36.430 1.00 79.81 506 ASN A N 1
ATOM 4019 C CA . ASN A 1 506 ? -21.105 -2.959 37.450 1.00 79.81 506 ASN A CA 1
ATOM 4020 C C . ASN A 1 506 ? -20.251 -1.672 37.395 1.00 79.81 506 ASN A C 1
ATOM 4022 O O . ASN A 1 506 ? -20.259 -0.892 38.348 1.00 79.81 506 ASN A O 1
ATOM 4026 N N . ASP A 1 507 ? -19.530 -1.429 36.297 1.00 83.50 507 ASP A N 1
ATOM 4027 C CA . ASP A 1 507 ? -18.766 -0.198 36.085 1.00 83.50 507 ASP A CA 1
ATOM 4028 C C . ASP A 1 507 ? -19.671 0.947 35.591 1.00 83.50 507 ASP A C 1
ATOM 4030 O O . ASP A 1 507 ? -20.846 0.758 35.252 1.00 83.50 507 ASP A O 1
ATOM 4034 N N . ILE A 1 508 ? -19.116 2.158 35.546 1.00 85.12 508 ILE A N 1
ATOM 4035 C CA . ILE A 1 508 ? -19.778 3.320 34.952 1.00 85.12 508 ILE A CA 1
ATOM 4036 C C . ILE A 1 508 ? -20.104 3.002 33.479 1.00 85.12 508 ILE A C 1
ATOM 4038 O O . ILE A 1 508 ? -19.187 2.627 32.735 1.00 85.12 508 ILE A O 1
ATOM 4042 N N . PRO A 1 509 ? -21.373 3.174 33.047 1.00 89.12 509 PRO A N 1
ATOM 4043 C CA . PRO A 1 509 ? -21.776 2.991 31.658 1.00 89.12 509 PRO A CA 1
ATOM 4044 C C . PRO A 1 509 ? -20.890 3.765 30.683 1.00 89.12 509 PRO A C 1
ATOM 4046 O O . PRO A 1 509 ? -20.490 4.894 30.967 1.00 89.12 509 PRO A O 1
ATOM 4049 N N . LYS A 1 510 ? -20.596 3.163 29.534 1.00 88.75 510 LYS A N 1
ATOM 4050 C CA . LYS A 1 510 ? -19.760 3.753 28.491 1.00 88.75 510 LYS A CA 1
ATOM 4051 C C . LYS A 1 510 ? -20.628 4.448 27.453 1.00 88.75 510 LYS A C 1
ATOM 4053 O O . LYS A 1 510 ? -21.586 3.865 26.950 1.00 88.75 510 LYS A O 1
ATOM 4058 N N . ASP A 1 511 ? -20.259 5.677 27.127 1.00 85.50 511 ASP A N 1
ATOM 4059 C CA . ASP A 1 511 ? -20.786 6.392 25.970 1.00 85.50 511 ASP A CA 1
ATOM 4060 C C . ASP A 1 511 ? -19.997 5.958 24.723 1.00 85.50 511 ASP A C 1
ATOM 4062 O O . ASP A 1 511 ? -18.777 6.160 24.695 1.00 85.50 511 ASP A O 1
ATOM 4066 N N . PRO A 1 512 ? -20.636 5.351 23.705 1.00 79.94 512 PRO A N 1
ATOM 4067 C CA . PRO A 1 512 ? -19.969 5.018 22.454 1.00 79.94 512 PRO A CA 1
ATOM 4068 C C . PRO A 1 512 ? -19.635 6.243 21.597 1.00 79.94 512 PRO A C 1
ATOM 4070 O O . PRO A 1 512 ? -18.893 6.099 20.631 1.00 79.94 512 PRO A O 1
ATOM 4073 N N . ARG A 1 513 ? -20.176 7.428 21.924 1.00 75.50 513 ARG A N 1
ATOM 4074 C CA . ARG A 1 513 ? -19.979 8.693 21.202 1.00 75.50 513 ARG A CA 1
ATOM 4075 C C . ARG A 1 513 ? -20.223 8.557 19.701 1.00 75.50 513 ARG A C 1
ATOM 4077 O O . ARG A 1 513 ? -19.403 8.966 18.883 1.00 75.50 513 ARG A O 1
ATOM 4084 N N . LEU A 1 514 ? -21.365 7.961 19.353 1.00 78.69 514 LEU A N 1
ATOM 4085 C CA . LEU A 1 514 ? -21.750 7.764 17.958 1.00 78.69 514 LEU A CA 1
ATOM 4086 C C . LEU A 1 514 ? -21.777 9.103 17.208 1.00 78.69 514 LEU A C 1
ATOM 4088 O O . LEU A 1 514 ? -22.317 10.081 17.736 1.00 78.69 514 LEU A O 1
ATOM 4092 N N . PRO A 1 515 ? -21.253 9.152 15.971 1.00 71.94 515 PRO A N 1
ATOM 4093 C CA . PRO A 1 515 ? -21.227 10.382 15.197 1.00 71.94 515 PRO A CA 1
ATOM 4094 C C . PRO A 1 515 ? -22.658 10.809 14.845 1.00 71.94 515 PRO A C 1
ATOM 4096 O O . PRO A 1 515 ? -23.498 9.986 14.458 1.00 71.94 515 PRO A O 1
ATOM 4099 N N . VAL A 1 516 ? -22.955 12.099 15.010 1.00 76.62 516 VAL A N 1
ATOM 4100 C CA . VAL A 1 516 ? -24.305 12.651 14.833 1.00 76.62 516 VAL A CA 1
ATOM 4101 C C . VAL A 1 516 ? -24.561 12.936 13.358 1.00 76.62 516 VAL A C 1
ATOM 4103 O O . VAL A 1 516 ? -23.798 13.634 12.702 1.00 76.62 516 VAL A O 1
ATOM 4106 N N . GLY A 1 517 ? -25.656 12.399 12.823 1.00 76.00 517 GLY A N 1
ATOM 4107 C CA . GLY A 1 517 ? -26.043 12.551 11.418 1.00 76.00 517 GLY A CA 1
ATOM 4108 C C . GLY A 1 517 ? -25.272 11.651 10.446 1.00 76.00 517 GLY A C 1
ATOM 4109 O O . GLY A 1 517 ? -25.611 11.609 9.265 1.00 76.00 517 GLY A O 1
ATOM 4110 N N . GLN A 1 518 ? -24.306 10.865 10.921 1.00 72.00 518 GLN A N 1
ATOM 4111 C CA . GLN A 1 518 ? -23.435 10.014 10.099 1.00 72.00 518 GLN A CA 1
ATOM 4112 C C . GLN A 1 518 ? -23.446 8.575 10.582 1.00 72.00 518 GLN A C 1
ATOM 4114 O O . GLN A 1 518 ? -23.876 8.333 11.695 1.00 72.00 518 GLN A O 1
ATOM 4119 N N . LYS A 1 519 ? -22.962 7.623 9.782 1.00 80.81 519 LYS A N 1
ATOM 4120 C CA . LYS A 1 519 ? -22.880 6.216 10.196 1.00 80.81 519 LYS A CA 1
ATOM 4121 C C . LYS A 1 519 ? -21.660 5.945 11.087 1.00 80.81 519 LYS A C 1
ATOM 4123 O O . LYS A 1 519 ? -20.589 6.492 10.832 1.00 80.81 519 LYS A O 1
ATOM 4128 N N . ASN A 1 520 ? -21.798 5.062 12.077 1.00 78.88 520 ASN A N 1
ATOM 4129 C CA . ASN A 1 520 ? -20.669 4.435 12.768 1.00 78.88 520 ASN A CA 1
ATOM 4130 C C . ASN A 1 520 ? -20.161 3.234 11.953 1.00 78.88 520 ASN A C 1
ATOM 4132 O O . ASN A 1 520 ? -20.790 2.174 11.921 1.00 78.88 520 ASN A O 1
ATOM 4136 N N . GLY A 1 521 ? -19.059 3.419 11.225 1.00 76.56 521 GLY A N 1
ATOM 4137 C CA . GLY A 1 521 ? -18.610 2.453 10.219 1.00 76.56 521 GLY A CA 1
ATOM 4138 C C . GLY A 1 521 ? -19.570 2.315 9.038 1.00 76.56 521 GLY A C 1
ATOM 4139 O O . GLY A 1 521 ? -20.518 3.085 8.864 1.00 76.56 521 GLY A O 1
ATOM 4140 N N . LYS A 1 522 ? -19.332 1.306 8.198 1.00 79.81 522 LYS A N 1
ATOM 4141 C CA . LYS A 1 522 ? -20.103 1.097 6.963 1.00 79.81 522 LYS A CA 1
ATOM 4142 C C . LYS A 1 522 ? -21.585 0.775 7.211 1.00 79.81 522 LYS A C 1
ATOM 4144 O O . LYS A 1 522 ? -22.455 1.207 6.441 1.00 79.81 522 LYS A O 1
ATOM 4149 N N . ASN A 1 523 ? -21.865 0.038 8.285 1.00 84.31 523 ASN A N 1
ATOM 4150 C CA . ASN A 1 523 ? -23.195 -0.489 8.599 1.00 84.31 523 ASN A CA 1
ATOM 4151 C C . ASN A 1 523 ? -23.975 0.340 9.632 1.00 84.31 523 ASN A C 1
ATOM 4153 O O . ASN A 1 523 ? -25.145 0.049 9.845 1.00 84.31 523 ASN A O 1
ATOM 4157 N N . ASP A 1 524 ? -23.376 1.383 10.218 1.00 87.50 524 ASP A N 1
ATOM 4158 C CA . ASP A 1 524 ? -23.949 2.130 11.352 1.00 87.50 524 ASP A CA 1
ATOM 4159 C C . ASP A 1 524 ? -24.223 1.265 12.595 1.00 87.50 524 ASP A C 1
ATOM 4161 O O . ASP A 1 524 ? -25.249 1.387 13.262 1.00 87.50 524 ASP A O 1
ATOM 4165 N N . GLU A 1 525 ? -23.293 0.363 12.895 1.00 89.50 525 GLU A N 1
ATOM 4166 C CA . GLU A 1 525 ? -23.392 -0.578 14.010 1.00 89.50 525 GLU A CA 1
ATOM 4167 C C . GLU A 1 525 ? -22.567 -0.087 15.204 1.00 89.50 525 GLU A C 1
ATOM 4169 O O . GLU A 1 525 ? -21.530 0.553 15.029 1.00 89.50 525 GLU A O 1
ATOM 4174 N N . CYS A 1 526 ? -22.998 -0.401 16.428 1.00 91.19 526 CYS A N 1
ATOM 4175 C CA . CYS A 1 526 ? -22.217 -0.151 17.636 1.00 91.19 526 CYS A CA 1
ATOM 4176 C C . CYS A 1 526 ? -22.126 -1.396 18.522 1.00 91.19 526 CYS A C 1
ATOM 4178 O O . CYS A 1 526 ? -23.095 -1.826 19.140 1.00 91.19 526 CYS A O 1
ATOM 4180 N N . TRP A 1 527 ? -20.938 -1.970 18.589 1.00 92.44 527 TRP A N 1
ATOM 4181 C CA . TRP A 1 527 ? -20.601 -3.201 19.262 1.00 92.44 527 TRP A CA 1
ATOM 4182 C C . TRP A 1 527 ? -19.936 -2.913 20.601 1.00 92.44 527 TRP A C 1
ATOM 4184 O O . TRP A 1 527 ? -19.002 -2.115 20.704 1.00 92.44 527 TRP A O 1
ATOM 4194 N N . PHE A 1 528 ? -20.366 -3.646 21.615 1.00 93.62 528 PHE A N 1
ATOM 4195 C CA . PHE A 1 528 ? -19.757 -3.692 22.933 1.00 93.62 528 PHE A CA 1
ATOM 4196 C C . PHE A 1 528 ? -19.359 -5.126 23.252 1.00 93.62 528 PHE A C 1
ATOM 4198 O O . PHE A 1 528 ? -20.051 -6.064 22.863 1.00 93.62 528 PHE A O 1
ATOM 4205 N N . ARG A 1 529 ? -18.250 -5.299 23.966 1.00 93.00 529 ARG A N 1
ATOM 4206 C CA . ARG A 1 529 ? -17.793 -6.593 24.472 1.00 93.00 529 ARG A CA 1
ATOM 4207 C C . ARG A 1 529 ? -17.907 -6.578 25.982 1.00 93.00 529 ARG A C 1
ATOM 4209 O O . ARG A 1 529 ? -17.280 -5.748 26.636 1.00 93.00 529 ARG A O 1
ATOM 4216 N N . ALA A 1 530 ? -18.668 -7.510 26.525 1.00 90.56 530 ALA A N 1
ATOM 4217 C CA . ALA A 1 530 ? -18.776 -7.722 27.952 1.00 90.56 530 ALA A CA 1
ATOM 4218 C C . ALA A 1 530 ? -18.179 -9.094 28.302 1.00 90.56 530 ALA A C 1
ATOM 4220 O O . ALA A 1 530 ? -18.745 -10.115 27.900 1.00 90.56 530 ALA A O 1
ATOM 4221 N N . PRO A 1 531 ? -17.058 -9.142 29.043 1.00 86.88 531 PRO A N 1
ATOM 4222 C CA . PRO A 1 531 ? -16.558 -10.392 29.576 1.00 86.88 531 PRO A CA 1
ATOM 4223 C C . PRO A 1 531 ? -17.540 -10.886 30.638 1.00 86.88 531 PRO A C 1
ATOM 4225 O O . PRO A 1 531 ? -17.941 -10.143 31.543 1.00 86.88 531 PRO A O 1
ATOM 4228 N N . LEU A 1 532 ? -17.945 -12.143 30.525 1.00 81.12 532 LEU A N 1
ATOM 4229 C CA . LEU A 1 532 ? -18.667 -12.815 31.592 1.00 81.12 532 LEU A CA 1
ATOM 4230 C C . LEU A 1 532 ? -17.673 -13.191 32.697 1.00 81.12 532 LEU A C 1
ATOM 4232 O O . LEU A 1 532 ? -16.477 -13.345 32.455 1.00 81.12 532 LEU A O 1
ATOM 4236 N N . ALA A 1 533 ? -18.159 -13.307 33.932 1.00 71.31 533 ALA A N 1
ATOM 4237 C CA . ALA A 1 533 ? -17.340 -13.813 35.030 1.00 71.31 533 ALA A CA 1
ATOM 4238 C C . ALA A 1 533 ? -16.835 -15.237 34.755 1.00 71.31 533 ALA A C 1
ATOM 4240 O O . ALA A 1 533 ? -17.282 -15.909 33.835 1.00 71.31 533 ALA A O 1
ATOM 4241 N N . GLU A 1 534 ? -15.925 -15.737 35.584 1.00 70.19 534 GLU A N 1
ATOM 4242 C CA . GLU A 1 534 ? -15.628 -17.174 35.668 1.00 70.19 534 GLU A CA 1
ATOM 4243 C C . GLU A 1 534 ? -16.841 -17.941 36.223 1.00 70.19 534 GLU A C 1
ATOM 4245 O O . GLU A 1 534 ? -17.773 -17.329 36.750 1.00 70.19 534 GLU A O 1
ATOM 4250 N N . GLN A 1 535 ? -16.923 -19.253 35.982 1.00 74.00 535 GLN A N 1
ATOM 4251 C CA . GLN A 1 535 ? -18.065 -20.068 36.422 1.00 74.00 535 GLN A CA 1
ATOM 4252 C C . GLN A 1 535 ? -18.242 -19.935 37.945 1.00 74.00 535 GLN A C 1
ATOM 4254 O O . GLN A 1 535 ? -17.247 -19.871 38.668 1.00 74.00 535 GLN A O 1
ATOM 4259 N N . LEU A 1 536 ? -19.488 -19.853 38.432 1.00 77.88 536 LEU A N 1
ATOM 4260 C CA . LEU A 1 536 ? -19.731 -19.837 39.878 1.00 77.88 536 LEU A CA 1
ATOM 4261 C C . LEU A 1 536 ? -19.148 -21.094 40.517 1.00 77.88 536 LEU A C 1
ATOM 4263 O O . LEU A 1 536 ? -19.138 -22.153 39.891 1.00 77.88 536 LEU A O 1
ATOM 4267 N N . LEU A 1 537 ? -18.754 -20.998 41.786 1.00 76.25 537 LEU A N 1
ATOM 4268 C CA . LEU A 1 537 ? -18.303 -22.153 42.561 1.00 76.25 537 LEU A CA 1
ATOM 4269 C C . LEU A 1 537 ? -19.375 -23.256 42.604 1.00 76.25 537 LEU A C 1
ATOM 4271 O O . LEU A 1 537 ? -19.052 -24.436 42.538 1.00 76.25 537 LEU A O 1
ATOM 4275 N N . SER A 1 538 ? -20.651 -22.868 42.646 1.00 74.06 538 SER A N 1
ATOM 4276 C CA . SER A 1 538 ? -21.796 -23.781 42.574 1.00 74.06 538 SER A CA 1
ATOM 4277 C C . SER A 1 538 ? -21.970 -24.444 41.203 1.00 74.06 538 SER A C 1
ATOM 4279 O O . SER A 1 538 ? -22.697 -25.418 41.076 1.00 74.06 538 SER A O 1
ATOM 4281 N N . GLY A 1 539 ? -21.357 -23.913 40.144 1.00 75.06 539 GLY A N 1
ATOM 4282 C CA . GLY A 1 539 ? -21.620 -24.320 38.765 1.00 75.06 539 GLY A CA 1
ATOM 4283 C C . GLY A 1 539 ? -22.964 -23.835 38.206 1.00 75.06 539 GLY A C 1
ATOM 4284 O O . GLY A 1 539 ? -23.209 -24.030 37.014 1.00 75.06 539 GLY A O 1
ATOM 4285 N N . ASN A 1 540 ? -23.802 -23.183 39.022 1.00 76.56 540 ASN A N 1
ATOM 4286 C CA . ASN A 1 540 ? -25.114 -22.689 38.615 1.00 76.56 540 ASN A CA 1
ATOM 4287 C C . ASN A 1 540 ? -25.007 -21.519 37.617 1.00 76.56 540 ASN A C 1
ATOM 4289 O O . ASN A 1 540 ? -24.055 -20.730 37.675 1.00 76.56 540 ASN A O 1
ATOM 4293 N N . PRO A 1 541 ? -25.991 -21.371 36.710 1.00 77.00 541 PRO A N 1
ATOM 4294 C CA . PRO A 1 541 ? -26.130 -20.160 35.912 1.00 77.00 541 PRO A CA 1
ATOM 4295 C C . PRO A 1 541 ? -26.482 -18.970 36.817 1.00 77.00 541 PRO A C 1
ATOM 4297 O O . PRO A 1 541 ? -27.125 -19.135 37.853 1.00 77.00 541 PRO A O 1
ATOM 4300 N N . TYR A 1 542 ? -26.099 -17.764 36.400 1.00 80.31 542 TYR A N 1
ATOM 4301 C CA . TYR A 1 542 ? -26.518 -16.515 37.042 1.00 80.31 542 TYR A CA 1
ATOM 4302 C C . TYR A 1 542 ? -27.059 -15.526 36.010 1.00 80.31 542 TYR A C 1
ATOM 4304 O O . TYR A 1 542 ? -26.617 -15.546 34.851 1.00 80.31 542 TYR A O 1
ATOM 4312 N N . PRO A 1 543 ? -27.946 -14.612 36.439 1.00 82.50 543 PRO A N 1
ATOM 4313 C CA . PRO A 1 543 ? -28.472 -13.574 35.574 1.00 82.50 543 PRO A CA 1
ATOM 4314 C C . PRO A 1 543 ? -27.457 -12.439 35.376 1.00 82.50 543 PRO A C 1
ATOM 4316 O O . PRO A 1 543 ? -26.944 -11.816 36.312 1.00 82.50 543 PRO A O 1
ATOM 4319 N N . ALA A 1 544 ? -27.210 -12.126 34.114 1.00 86.50 544 ALA A N 1
ATOM 4320 C CA . ALA A 1 544 ? -26.521 -10.944 33.630 1.00 86.50 544 ALA A CA 1
ATOM 4321 C C . ALA A 1 544 ? -27.538 -9.997 32.982 1.00 86.50 544 ALA A C 1
ATOM 4323 O O . ALA A 1 544 ? -28.431 -10.424 32.256 1.00 86.50 544 ALA A O 1
ATOM 4324 N N . GLN A 1 545 ? -27.391 -8.694 33.222 1.00 89.25 545 GLN A N 1
ATOM 4325 C CA . GLN A 1 545 ? -28.217 -7.668 32.593 1.00 89.25 545 GLN A CA 1
ATOM 4326 C C . GLN A 1 545 ? -27.347 -6.736 31.762 1.00 89.25 545 GLN A C 1
ATOM 4328 O O . GLN A 1 545 ? -26.479 -6.028 32.287 1.00 89.25 545 GLN A O 1
ATOM 4333 N N . PHE A 1 546 ? -27.642 -6.693 30.472 1.00 91.69 546 PHE A N 1
ATOM 4334 C CA . PHE A 1 546 ? -27.047 -5.770 29.516 1.00 91.69 546 PHE A CA 1
ATOM 4335 C C . PHE A 1 546 ? -28.034 -4.654 29.237 1.00 91.69 546 PHE A C 1
ATOM 4337 O O . PHE A 1 546 ? -29.224 -4.920 29.069 1.00 91.69 546 PHE A O 1
ATOM 4344 N N . TYR A 1 547 ? -27.575 -3.405 29.223 1.00 91.81 547 TYR A N 1
ATOM 4345 C CA . TYR A 1 547 ? -28.493 -2.286 29.075 1.00 91.81 547 TYR A CA 1
ATOM 4346 C C . TYR A 1 547 ? -27.924 -1.102 28.307 1.00 91.81 547 TYR A C 1
ATOM 4348 O O . TYR A 1 547 ? -26.729 -0.821 28.359 1.00 91.81 547 TYR A O 1
ATOM 4356 N N . ILE A 1 548 ? -28.832 -0.369 27.665 1.00 94.19 548 ILE A N 1
ATOM 4357 C CA . ILE A 1 548 ? -28.599 0.953 27.086 1.00 94.19 548 ILE A CA 1
ATOM 4358 C C . ILE A 1 548 ? -29.482 1.956 27.830 1.00 94.19 548 ILE A C 1
ATOM 4360 O O . ILE A 1 548 ? -30.704 1.793 27.875 1.00 94.19 548 ILE A O 1
ATOM 4364 N N . LYS A 1 549 ? -28.877 2.993 28.415 1.00 93.38 549 LYS A N 1
ATOM 4365 C CA . LYS A 1 549 ? -29.603 4.200 28.823 1.00 93.38 549 LYS A CA 1
ATOM 4366 C C . LYS A 1 549 ? -29.787 5.082 27.596 1.00 93.38 549 LYS A C 1
ATOM 4368 O O . LYS A 1 549 ? -28.826 5.355 26.880 1.00 93.38 549 LYS A O 1
ATOM 4373 N N . ASN A 1 550 ? -31.022 5.490 27.380 1.00 90.06 550 ASN A N 1
ATOM 4374 C CA . ASN A 1 550 ? -31.505 6.205 26.214 1.00 90.06 550 ASN A CA 1
ATOM 4375 C C . ASN A 1 550 ? -32.410 7.336 26.711 1.00 90.06 550 ASN A C 1
ATOM 4377 O O . ASN A 1 550 ? -33.631 7.276 26.592 1.00 90.06 550 ASN A O 1
ATOM 4381 N N . ASP A 1 551 ? -31.816 8.348 27.341 1.00 85.94 551 ASP A N 1
ATOM 4382 C CA . ASP A 1 551 ? -32.556 9.382 28.083 1.00 85.94 551 ASP A CA 1
ATOM 4383 C C . ASP A 1 551 ? -33.534 10.194 27.206 1.00 85.94 551 ASP A C 1
ATOM 4385 O O . ASP A 1 551 ? -34.425 10.866 27.728 1.00 85.94 551 ASP A O 1
ATOM 4389 N N . PHE A 1 552 ? -33.397 10.084 25.882 1.00 86.31 552 PHE A N 1
ATOM 4390 C CA . PHE A 1 552 ? -34.218 10.744 24.868 1.00 86.31 552 PHE A CA 1
ATOM 4391 C C . PHE A 1 552 ? -35.247 9.832 24.192 1.00 86.31 552 PHE A C 1
ATOM 4393 O O . PHE A 1 552 ? -35.889 10.277 23.244 1.00 86.31 552 PHE A O 1
ATOM 4400 N N . GLU A 1 553 ? -35.399 8.583 24.645 1.00 89.19 553 GLU A N 1
ATOM 4401 C CA . GLU A 1 553 ? -36.422 7.650 24.146 1.00 89.19 553 GLU A CA 1
ATOM 4402 C C . GLU A 1 553 ? -36.328 7.430 22.617 1.00 89.19 553 GLU A C 1
ATOM 4404 O O . GLU A 1 553 ? -37.316 7.297 21.899 1.00 89.19 553 GLU A O 1
ATOM 4409 N N . ARG A 1 554 ? -35.095 7.420 22.087 1.00 90.25 554 ARG A N 1
ATOM 4410 C CA . ARG A 1 554 ? -34.802 7.214 20.660 1.00 90.25 554 ARG A CA 1
ATOM 4411 C C . ARG A 1 554 ? -35.029 5.756 20.270 1.00 90.25 554 ARG A C 1
ATOM 4413 O O . ARG A 1 554 ? -34.768 4.850 21.058 1.00 90.25 554 ARG A O 1
ATOM 4420 N N . LYS A 1 555 ? -35.464 5.498 19.039 1.00 91.94 555 LYS A N 1
ATOM 4421 C CA . LYS A 1 555 ? -35.716 4.127 18.594 1.00 91.94 555 LYS A CA 1
ATOM 4422 C C . LYS A 1 555 ? -34.405 3.383 18.363 1.00 91.94 555 LYS A C 1
ATOM 4424 O O . LYS A 1 555 ? -33.591 3.775 17.525 1.00 91.94 555 LYS A O 1
ATOM 4429 N N . ILE A 1 556 ? -34.242 2.271 19.072 1.00 92.81 556 ILE A N 1
ATOM 4430 C CA . ILE A 1 556 ? -33.055 1.424 18.983 1.00 92.81 556 ILE A CA 1
ATOM 4431 C C . ILE A 1 556 ? -33.425 -0.048 18.838 1.00 92.81 556 ILE A C 1
ATOM 4433 O O . ILE A 1 556 ? -34.520 -0.491 19.194 1.00 92.81 556 ILE A O 1
ATOM 4437 N N . ARG A 1 557 ? -32.469 -0.820 18.337 1.00 92.81 557 ARG A N 1
ATOM 4438 C CA . ARG A 1 557 ? -32.457 -2.274 18.388 1.00 92.81 557 ARG A CA 1
ATOM 4439 C C . ARG A 1 557 ? -31.193 -2.710 19.114 1.00 92.81 557 ARG A C 1
ATOM 4441 O O . ARG A 1 557 ? -30.096 -2.276 18.779 1.00 92.81 557 ARG A O 1
ATOM 4448 N N . LEU A 1 558 ? -31.370 -3.558 20.117 1.00 93.38 558 LEU A N 1
ATOM 4449 C CA . LEU A 1 558 ? -30.285 -4.154 20.881 1.00 93.38 558 LEU A CA 1
ATOM 4450 C C . LEU A 1 558 ? -30.278 -5.655 20.615 1.00 93.38 558 LEU A C 1
ATOM 4452 O O . LEU A 1 558 ? -31.323 -6.293 20.741 1.00 93.38 558 LEU A O 1
ATOM 4456 N N . SER A 1 559 ? -29.126 -6.210 20.259 1.00 93.12 559 SER A N 1
ATOM 4457 C CA . SER A 1 559 ? -28.955 -7.634 19.958 1.00 93.12 559 SER A CA 1
ATOM 4458 C C . SER A 1 559 ? -27.767 -8.205 20.740 1.00 93.12 559 SER A C 1
ATOM 4460 O O . SER A 1 559 ? -26.741 -7.538 20.850 1.00 93.12 559 SER A O 1
ATOM 4462 N N . LEU A 1 560 ? -27.877 -9.427 21.269 1.00 91.50 560 LEU A N 1
ATOM 4463 C CA . LEU A 1 560 ? -26.787 -10.123 21.969 1.00 91.50 560 LEU A CA 1
ATOM 4464 C C . LEU A 1 560 ? -26.256 -11.316 21.168 1.00 91.50 560 LEU A C 1
ATOM 4466 O O . LEU A 1 560 ? -27.031 -12.040 20.540 1.00 91.50 560 LEU A O 1
ATOM 4470 N N . PHE A 1 561 ? -24.942 -11.537 21.236 1.00 90.69 561 PHE A N 1
ATOM 4471 C CA . PHE A 1 561 ? -24.217 -12.618 20.562 1.00 90.69 561 PHE A CA 1
ATOM 4472 C C . PHE A 1 561 ? -23.239 -13.308 21.524 1.00 90.69 561 PHE A C 1
ATOM 4474 O O . PHE A 1 561 ? -22.572 -12.635 22.312 1.00 90.69 561 PHE A O 1
ATOM 4481 N N . GLU A 1 562 ? -23.155 -14.638 21.473 1.00 86.62 562 GLU A N 1
ATOM 4482 C CA . GLU A 1 562 ? -22.220 -15.426 22.288 1.00 86.62 562 GLU A CA 1
ATOM 4483 C C . GLU A 1 562 ? -20.892 -15.568 21.546 1.00 86.62 562 GLU A C 1
ATOM 4485 O O . GLU A 1 562 ? -20.818 -16.161 20.466 1.00 86.62 562 GLU A O 1
ATOM 4490 N N . GLY A 1 563 ? -19.827 -15.005 22.114 1.00 78.06 563 GLY A N 1
ATOM 4491 C CA . GLY A 1 563 ? -18.511 -15.005 21.490 1.00 78.06 563 GLY A CA 1
ATOM 4492 C C . GLY A 1 563 ? -18.456 -14.285 20.135 1.00 78.06 563 GLY A C 1
ATOM 4493 O O . GLY A 1 563 ? -19.416 -13.697 19.636 1.00 78.06 563 GLY A O 1
ATOM 4494 N N . ILE A 1 564 ? -17.273 -14.315 19.520 1.00 69.56 564 ILE A N 1
ATOM 4495 C CA . ILE A 1 564 ? -17.012 -13.546 18.295 1.00 69.56 564 ILE A CA 1
ATOM 4496 C C . ILE A 1 564 ? -17.557 -14.228 17.026 1.00 69.56 564 ILE A C 1
ATOM 4498 O O . ILE A 1 564 ? -17.833 -13.557 16.030 1.00 69.56 564 ILE A O 1
ATOM 4502 N N . ALA A 1 565 ? -17.742 -15.553 17.063 1.00 69.69 565 ALA A N 1
ATOM 4503 C CA . ALA A 1 565 ? -18.070 -16.377 15.898 1.00 69.69 565 ALA A CA 1
ATOM 4504 C C . ALA A 1 565 ? -19.578 -16.532 15.623 1.00 69.69 565 ALA A C 1
ATOM 4506 O O . ALA A 1 565 ? -19.938 -17.004 14.546 1.00 69.69 565 ALA A O 1
ATOM 4507 N N . ALA A 1 566 ? -20.465 -16.150 16.550 1.00 74.12 566 ALA A N 1
ATOM 4508 C CA . ALA A 1 566 ? -21.902 -16.388 16.405 1.00 74.12 566 ALA A CA 1
ATOM 4509 C C . ALA A 1 566 ? -22.508 -15.556 15.254 1.00 74.12 566 ALA A C 1
ATOM 4511 O O . ALA A 1 566 ? -22.564 -14.329 15.346 1.00 74.12 566 ALA A O 1
ATOM 4512 N N . PRO A 1 567 ? -22.994 -16.165 14.158 1.00 74.38 567 PRO A N 1
ATOM 4513 C CA . PRO A 1 567 ? -23.459 -15.411 12.993 1.00 74.38 567 PRO A CA 1
ATOM 4514 C C . PRO A 1 567 ? -24.797 -14.690 13.232 1.00 74.38 567 PRO A C 1
ATOM 4516 O O . PRO A 1 567 ? -25.073 -13.699 12.561 1.00 74.38 567 PRO A O 1
ATOM 4519 N N . ALA A 1 568 ? -25.603 -15.145 14.196 1.00 83.81 568 ALA A N 1
ATOM 4520 C CA . ALA A 1 568 ? -26.929 -14.613 14.504 1.00 83.81 568 ALA A CA 1
ATOM 4521 C C . ALA A 1 568 ? -27.066 -14.273 15.999 1.00 83.81 568 ALA A C 1
ATOM 4523 O O . ALA A 1 568 ? -26.419 -14.928 16.822 1.00 83.81 568 ALA A O 1
ATOM 4524 N N . PRO A 1 569 ? -27.893 -13.272 16.354 1.00 84.94 569 PRO A N 1
ATOM 4525 C CA . PRO A 1 569 ? -28.134 -12.940 17.747 1.00 84.94 569 PRO A CA 1
ATOM 4526 C C . PRO A 1 569 ? -29.018 -13.995 18.409 1.00 84.94 569 PRO A C 1
ATOM 4528 O O . PRO A 1 569 ? -29.950 -14.509 17.789 1.00 84.94 569 PRO A O 1
ATOM 4531 N N . PHE A 1 570 ? -28.751 -14.287 19.678 1.00 86.31 570 PHE A N 1
ATOM 4532 C CA . PHE A 1 570 ? -29.562 -15.215 20.474 1.00 86.31 570 PHE A CA 1
ATOM 4533 C C . PHE A 1 570 ? -30.667 -14.495 21.261 1.00 86.31 570 PHE A C 1
ATOM 4535 O O . PHE A 1 570 ? -31.671 -15.104 21.621 1.00 86.31 570 PHE A O 1
ATOM 4542 N N . ALA A 1 571 ? -30.509 -13.191 21.498 1.00 86.88 571 ALA A N 1
ATOM 4543 C CA . ALA A 1 571 ? -31.513 -12.342 22.124 1.00 86.88 571 ALA A CA 1
ATOM 4544 C C . ALA A 1 571 ? -31.556 -10.975 21.442 1.00 86.88 571 ALA A C 1
ATOM 4546 O O . ALA A 1 571 ? -30.530 -10.455 20.997 1.00 86.88 571 ALA A O 1
ATOM 4547 N N . GLN A 1 572 ? -32.749 -10.388 21.363 1.00 90.31 572 GLN A N 1
ATOM 4548 C CA . GLN A 1 572 ? -32.953 -9.086 20.747 1.00 90.31 572 GLN A CA 1
ATOM 4549 C C . GLN A 1 572 ? -34.141 -8.358 21.375 1.00 90.31 572 GLN A C 1
ATOM 4551 O O . GLN A 1 572 ? -35.192 -8.956 21.602 1.00 90.31 572 GLN A O 1
ATOM 4556 N N . VAL A 1 573 ? -33.997 -7.048 21.571 1.00 90.94 573 VAL A N 1
ATOM 4557 C CA . VAL A 1 573 ? -35.077 -6.140 21.975 1.00 90.94 573 VAL A CA 1
ATOM 4558 C C . VAL A 1 573 ? -35.119 -4.937 21.028 1.00 90.94 573 VAL A C 1
ATOM 4560 O O . VAL A 1 573 ? -34.112 -4.532 20.446 1.00 90.94 573 VAL A O 1
ATOM 4563 N N . THR A 1 574 ? -36.310 -4.387 20.801 1.00 88.69 574 THR A N 1
ATOM 4564 C CA . THR A 1 574 ? -36.520 -3.176 19.995 1.00 88.69 574 THR A CA 1
ATOM 4565 C C . THR A 1 574 ? -37.607 -2.343 20.655 1.00 88.69 574 THR A C 1
ATOM 4567 O O . THR A 1 574 ? -38.738 -2.806 20.788 1.00 88.69 574 THR A O 1
ATOM 4570 N N . ASN A 1 575 ? -37.256 -1.142 21.098 1.00 86.94 575 ASN A N 1
ATOM 4571 C CA . ASN A 1 575 ? -38.112 -0.253 21.880 1.00 86.94 575 ASN A CA 1
ATOM 4572 C C . ASN A 1 575 ? -37.531 1.177 21.884 1.00 86.94 575 ASN A C 1
ATOM 4574 O O . ASN A 1 575 ? -36.507 1.466 21.261 1.00 86.94 575 ASN A O 1
ATOM 4578 N N . GLU A 1 576 ? -38.241 2.068 22.566 1.00 87.75 576 GLU A N 1
ATOM 4579 C CA . GLU A 1 576 ? -37.930 3.494 22.735 1.00 87.75 576 GLU A CA 1
ATOM 4580 C C . GLU A 1 576 ? -37.790 3.834 24.233 1.00 87.75 576 GLU A C 1
ATOM 4582 O O . GLU A 1 576 ? -37.875 4.984 24.636 1.00 87.75 576 GLU A O 1
ATOM 4587 N N . ASP A 1 577 ? -37.587 2.836 25.098 1.00 86.19 577 ASP A N 1
ATOM 4588 C CA . ASP A 1 577 ? -37.572 3.052 26.545 1.00 86.19 577 ASP A CA 1
ATOM 4589 C C . ASP A 1 577 ? -36.299 3.775 27.003 1.00 86.19 577 ASP A C 1
ATOM 4591 O O . ASP A 1 577 ? -35.199 3.512 26.505 1.00 86.19 577 ASP A O 1
ATOM 4595 N N . ARG A 1 578 ? -36.427 4.598 28.056 1.00 85.38 578 ARG A N 1
ATOM 4596 C CA . ARG A 1 578 ? -35.284 5.268 28.710 1.00 85.38 578 ARG A CA 1
ATOM 4597 C C . ARG A 1 578 ? -34.180 4.319 29.157 1.00 85.38 578 ARG A C 1
ATOM 4599 O O . ARG A 1 578 ? -33.016 4.704 29.238 1.00 85.38 578 ARG A O 1
ATOM 4606 N N . LEU A 1 579 ? -34.548 3.087 29.492 1.00 87.38 579 LEU A N 1
ATOM 4607 C CA . LEU A 1 579 ? -33.621 2.021 29.827 1.00 87.38 579 LEU A CA 1
ATOM 4608 C C . LEU A 1 579 ? -34.064 0.756 29.102 1.00 87.38 579 LEU A C 1
ATOM 4610 O O . LEU A 1 579 ? -35.060 0.140 29.472 1.00 87.38 579 LEU A O 1
ATOM 4614 N N . THR A 1 580 ? -33.290 0.355 28.105 1.00 84.56 580 THR A N 1
ATOM 4615 C CA . THR A 1 580 ? -33.496 -0.906 27.391 1.00 84.56 580 THR A CA 1
ATOM 4616 C C . THR A 1 580 ? -32.603 -1.965 28.008 1.00 84.56 580 THR A C 1
ATOM 4618 O O . THR A 1 580 ? -31.406 -1.723 28.152 1.00 84.56 580 THR A O 1
ATOM 4621 N N . VAL A 1 581 ? -33.170 -3.109 28.399 1.00 86.31 581 VAL A N 1
ATOM 4622 C CA . VAL A 1 581 ? -32.461 -4.190 29.100 1.00 86.31 581 VAL A CA 1
ATOM 4623 C C . VAL A 1 581 ? -32.670 -5.506 28.361 1.00 86.31 581 VAL A C 1
ATOM 4625 O O . VAL A 1 581 ? -33.779 -5.789 27.912 1.00 86.31 581 VAL A O 1
ATOM 4628 N N . ILE A 1 582 ? -31.614 -6.310 28.265 1.00 87.25 582 ILE A N 1
ATOM 4629 C CA . ILE A 1 582 ? -31.700 -7.725 27.907 1.00 87.25 582 ILE A CA 1
ATOM 4630 C C . ILE A 1 582 ? -31.127 -8.526 29.072 1.00 87.25 582 ILE A C 1
ATOM 4632 O O . ILE A 1 582 ? -29.969 -8.333 29.458 1.00 87.25 582 ILE A O 1
ATOM 4636 N N . ASP A 1 583 ? -31.966 -9.389 29.636 1.00 84.94 583 ASP A N 1
ATOM 4637 C CA . ASP A 1 583 ? -31.565 -10.379 30.627 1.00 84.94 583 ASP A CA 1
ATOM 4638 C C . ASP A 1 583 ? -30.946 -11.589 29.922 1.00 84.94 583 ASP A C 1
ATOM 4640 O O . ASP A 1 583 ? -31.381 -11.993 28.840 1.00 84.94 583 ASP A O 1
ATOM 4644 N N . TYR A 1 584 ? -29.912 -12.153 30.531 1.00 81.44 584 TYR A N 1
ATOM 4645 C CA . TYR A 1 584 ? -29.198 -13.310 30.019 1.00 81.44 584 TYR A CA 1
ATOM 4646 C C . TYR A 1 584 ? -28.773 -14.212 31.172 1.00 81.44 584 TYR A C 1
ATOM 4648 O O . TYR A 1 584 ? -28.011 -13.787 32.039 1.00 81.44 584 TYR A O 1
ATOM 4656 N N . ASP A 1 585 ? -29.230 -15.458 31.158 1.00 78.50 585 ASP A N 1
ATOM 4657 C CA . ASP A 1 585 ? -28.772 -16.478 32.095 1.00 78.50 585 ASP A CA 1
ATOM 4658 C C . ASP A 1 585 ? -27.543 -17.169 31.508 1.00 78.50 585 ASP A C 1
ATOM 4660 O O . ASP A 1 585 ? -27.602 -17.768 30.433 1.00 78.50 585 ASP A O 1
ATOM 4664 N N . ARG A 1 586 ? -26.401 -17.065 32.192 1.00 72.12 586 ARG A N 1
ATOM 4665 C CA . ARG A 1 586 ? -25.142 -17.578 31.648 1.00 72.12 586 ARG A CA 1
ATOM 4666 C C . ARG A 1 586 ? -25.121 -19.107 31.517 1.00 72.12 586 ARG A C 1
ATOM 4668 O O . ARG A 1 586 ? -25.273 -19.804 32.515 1.00 72.12 586 ARG A O 1
ATOM 4675 N N . ALA A 1 587 ? -24.727 -19.601 30.338 1.00 63.34 587 ALA A N 1
ATOM 4676 C CA . ALA A 1 587 ? -24.243 -20.972 30.131 1.00 63.34 587 ALA A CA 1
ATOM 4677 C C . ALA A 1 587 ? -22.724 -21.126 30.408 1.00 63.34 587 ALA A C 1
ATOM 4679 O O . ALA A 1 587 ? -21.950 -20.170 30.311 1.00 63.34 587 ALA A O 1
ATOM 4680 N N . ALA A 1 588 ? -22.289 -22.332 30.795 1.00 61.25 588 ALA A N 1
ATOM 4681 C CA . ALA A 1 588 ? -20.964 -22.592 31.379 1.00 61.25 588 ALA A CA 1
ATOM 4682 C C . ALA A 1 588 ? -19.757 -22.365 30.437 1.00 61.25 588 ALA A C 1
ATOM 4684 O O . ALA A 1 588 ? -18.638 -22.194 30.916 1.00 61.25 588 ALA A O 1
ATOM 4685 N N . ASP A 1 589 ? -19.954 -22.338 29.121 1.00 70.06 589 ASP A N 1
ATOM 4686 C CA . ASP A 1 589 ? -18.903 -22.380 28.094 1.00 70.06 589 ASP A CA 1
ATOM 4687 C C . ASP A 1 589 ? -18.589 -21.029 27.425 1.00 70.06 589 ASP A C 1
ATOM 4689 O O . ASP A 1 589 ? -17.644 -20.926 26.640 1.00 70.06 589 ASP A O 1
ATOM 4693 N N . ILE A 1 590 ? -19.326 -19.968 27.758 1.00 71.75 590 ILE A N 1
ATOM 4694 C CA . ILE A 1 590 ? -19.189 -18.663 27.097 1.00 71.75 590 ILE A CA 1
ATOM 4695 C C . ILE A 1 590 ? -18.359 -17.713 27.956 1.00 71.75 590 ILE A C 1
ATOM 4697 O O . ILE A 1 590 ? -18.687 -17.440 29.112 1.00 71.75 590 ILE A O 1
ATOM 4701 N N . GLN A 1 591 ? -17.284 -17.184 27.367 1.00 79.75 591 GLN A N 1
ATOM 4702 C CA . GLN A 1 591 ? -16.388 -16.223 28.022 1.00 79.75 591 GLN A CA 1
ATOM 4703 C C . GLN A 1 591 ? -16.805 -14.769 27.787 1.00 79.75 591 GLN A C 1
ATOM 4705 O O . GLN A 1 591 ? -16.693 -13.939 28.683 1.00 79.75 591 GLN A O 1
ATOM 4710 N N . ASP A 1 592 ? -17.309 -14.457 26.594 1.00 86.88 592 ASP A N 1
ATOM 4711 C CA . ASP A 1 592 ? -17.648 -13.098 26.182 1.00 86.88 592 ASP A CA 1
ATOM 4712 C C . ASP A 1 592 ? -19.045 -13.047 25.571 1.00 86.88 592 ASP A C 1
ATOM 4714 O O . ASP A 1 592 ? -19.408 -13.889 24.745 1.00 86.88 592 ASP A O 1
ATOM 4718 N N . VAL A 1 593 ? -19.791 -12.001 25.919 1.00 90.12 593 VAL A N 1
ATOM 4719 C CA . VAL A 1 593 ? -21.026 -11.617 25.233 1.00 90.12 593 VAL A CA 1
ATOM 4720 C C . VAL A 1 593 ? -20.781 -10.319 24.486 1.00 90.12 593 VAL A C 1
ATOM 4722 O O . VAL A 1 593 ? -20.213 -9.363 25.021 1.00 90.12 593 VAL A O 1
ATOM 4725 N N . TYR A 1 594 ? -21.230 -10.282 23.239 1.00 93.25 594 TYR A N 1
ATOM 4726 C CA . TYR A 1 594 ? -21.204 -9.085 22.419 1.00 93.25 594 TYR A CA 1
ATOM 4727 C C . TYR A 1 594 ? -22.596 -8.478 22.343 1.00 93.25 594 TYR A C 1
ATOM 4729 O O . TYR A 1 594 ? -23.580 -9.177 22.108 1.00 93.25 594 TYR A O 1
ATOM 4737 N N . ILE A 1 595 ? -22.662 -7.166 22.522 1.00 93.75 595 ILE A N 1
ATOM 4738 C CA . ILE A 1 595 ? -23.886 -6.380 22.431 1.00 93.75 595 ILE A CA 1
ATOM 4739 C C . ILE A 1 595 ? -23.791 -5.544 21.164 1.00 93.75 595 ILE A C 1
ATOM 4741 O O . ILE A 1 595 ? -22.830 -4.799 21.008 1.00 93.75 595 ILE A O 1
ATOM 4745 N N . LEU A 1 596 ? -24.779 -5.636 20.286 1.00 94.19 596 LEU A N 1
ATOM 4746 C CA . LEU A 1 596 ? -24.941 -4.757 19.136 1.00 94.19 596 LEU A CA 1
ATOM 4747 C C . LEU A 1 596 ? -26.083 -3.783 19.405 1.00 94.19 596 LEU A C 1
ATOM 4749 O O . LEU A 1 596 ? -27.228 -4.199 19.573 1.00 94.19 596 LEU A O 1
ATOM 4753 N N . LEU A 1 597 ? -25.763 -2.497 19.404 1.00 93.94 597 LEU A N 1
ATOM 4754 C CA . LEU A 1 597 ? -26.692 -1.385 19.331 1.00 93.94 597 LEU A CA 1
ATOM 4755 C C . LEU A 1 597 ? -26.807 -0.927 17.870 1.00 93.94 597 LEU A C 1
ATOM 4757 O O . LEU A 1 597 ? -25.834 -0.478 17.267 1.00 93.94 597 LEU A O 1
ATOM 4761 N N . GLU A 1 598 ? -28.017 -1.003 17.331 1.00 93.50 598 GLU A N 1
ATOM 4762 C CA . GLU A 1 598 ? -28.419 -0.427 16.050 1.00 93.50 598 GLU A CA 1
ATOM 4763 C C . GLU A 1 598 ? -29.389 0.727 16.334 1.00 93.50 598 GLU A C 1
ATOM 4765 O O . GLU A 1 598 ? -30.434 0.541 16.966 1.00 93.50 598 GLU A O 1
ATOM 4770 N N . ARG A 1 599 ? -29.059 1.930 15.870 1.00 92.00 599 ARG A N 1
ATOM 4771 C CA . ARG A 1 599 ? -29.961 3.085 15.958 1.00 92.00 599 ARG A CA 1
ATOM 4772 C C . ARG A 1 599 ? -30.871 3.167 14.737 1.00 92.00 599 ARG A C 1
ATOM 4774 O O . ARG A 1 599 ? -30.528 2.682 13.663 1.00 92.00 599 ARG A O 1
ATOM 4781 N N . SER A 1 600 ? -32.042 3.782 14.889 1.00 90.56 600 SER A N 1
ATOM 4782 C CA . SER A 1 600 ? -33.017 3.867 13.794 1.00 90.56 600 SER A CA 1
ATOM 4783 C C . SER A 1 600 ? -32.633 4.860 12.693 1.00 90.56 600 SER A C 1
ATOM 4785 O O . SER A 1 600 ? -32.985 4.667 11.529 1.00 90.56 600 SER A O 1
ATOM 4787 N N . GLN A 1 601 ? -31.913 5.917 13.063 1.00 90.06 601 GLN A N 1
ATOM 4788 C CA . GLN A 1 601 ? -31.439 6.981 12.184 1.00 90.06 601 GLN A CA 1
ATOM 4789 C C . GLN A 1 601 ? -30.121 7.535 12.724 1.00 90.06 601 GLN A C 1
ATOM 4791 O O . GLN A 1 601 ? -29.879 7.543 13.930 1.00 90.06 601 GLN A O 1
ATOM 4796 N N . THR A 1 602 ? -29.280 8.066 11.841 1.00 85.00 602 THR A N 1
ATOM 4797 C CA . THR A 1 602 ? -27.937 8.546 12.199 1.00 85.00 602 THR A CA 1
ATOM 4798 C C . THR A 1 602 ? -27.942 9.772 13.118 1.00 85.00 602 THR A C 1
ATOM 4800 O O . THR A 1 602 ? -26.925 10.109 13.716 1.00 85.00 602 THR A O 1
ATOM 4803 N N . THR A 1 603 ? -29.078 10.453 13.267 1.00 85.56 603 THR A N 1
ATOM 4804 C CA . THR A 1 603 ? -29.268 11.566 14.211 1.00 85.56 603 THR A CA 1
ATOM 4805 C C . THR A 1 603 ? -29.620 11.114 15.628 1.00 85.56 603 THR A C 1
ATOM 4807 O O . THR A 1 603 ? -29.800 11.965 16.493 1.00 85.56 603 THR A O 1
ATOM 4810 N N . ASP A 1 604 ? -29.736 9.810 15.884 1.00 87.88 604 ASP A N 1
ATOM 4811 C CA . ASP A 1 604 ? -29.917 9.269 17.229 1.00 87.88 604 ASP A CA 1
ATOM 4812 C C . ASP A 1 604 ? -28.529 9.023 17.868 1.00 87.88 604 ASP A C 1
ATOM 4814 O O . ASP A 1 604 ? -27.718 8.267 17.328 1.00 87.88 604 ASP A O 1
ATOM 4818 N N . TYR A 1 605 ? -28.219 9.674 18.994 1.00 82.56 605 TYR A N 1
ATOM 4819 C CA . TYR A 1 605 ? -26.916 9.581 19.689 1.00 82.56 605 TYR A CA 1
ATOM 4820 C C . TYR A 1 605 ? -27.095 9.561 21.229 1.00 82.56 605 TYR A C 1
ATOM 4822 O O . TYR A 1 605 ? -28.169 9.182 21.688 1.00 82.56 605 TYR A O 1
ATOM 4830 N N . GLU A 1 606 ? -26.088 9.917 22.041 1.00 83.00 606 GLU A N 1
ATOM 4831 C CA . GLU A 1 606 ? -26.167 9.989 23.529 1.00 83.00 606 GLU A CA 1
ATOM 4832 C C . GLU A 1 606 ? -26.725 8.725 24.208 1.00 83.00 606 GLU A C 1
ATOM 4834 O O . GLU A 1 606 ? -27.634 8.771 25.039 1.00 83.00 606 GLU A O 1
ATOM 4839 N N . PHE A 1 607 ? -26.170 7.572 23.854 1.00 89.81 607 PHE A N 1
ATOM 4840 C CA . PHE A 1 607 ? -26.489 6.309 24.509 1.00 89.81 607 PHE A CA 1
ATOM 4841 C C . PHE A 1 607 ? -25.454 6.007 25.589 1.00 89.81 607 PHE A C 1
ATOM 4843 O O . PHE A 1 607 ? -24.275 6.279 25.402 1.00 89.81 607 PHE A O 1
ATOM 4850 N N . LEU A 1 608 ? -25.852 5.389 26.700 1.00 91.81 608 LEU A N 1
ATOM 4851 C CA . LEU A 1 608 ? -24.888 4.858 27.669 1.00 91.81 608 LEU A CA 1
ATOM 4852 C C . LEU A 1 608 ? -25.070 3.354 27.822 1.00 91.81 608 LEU A C 1
ATOM 4854 O O . LEU A 1 608 ? -26.084 2.899 28.351 1.00 91.81 608 LEU A O 1
ATOM 4858 N N . ALA A 1 609 ? -24.072 2.586 27.400 1.00 93.38 609 ALA A N 1
ATOM 4859 C CA . ALA A 1 609 ? -24.083 1.137 27.493 1.00 93.38 609 ALA A CA 1
ATOM 4860 C C . ALA A 1 609 ? -23.484 0.659 28.810 1.00 93.38 609 ALA A C 1
ATOM 4862 O O . ALA A 1 609 ? -22.421 1.111 29.231 1.00 93.38 609 ALA A O 1
ATOM 4863 N N . GLY A 1 610 ? -24.146 -0.283 29.464 1.00 92.62 610 GLY A N 1
ATOM 4864 C CA . GLY A 1 610 ? -23.651 -0.878 30.691 1.00 92.62 610 GLY A CA 1
ATOM 4865 C C . GLY A 1 610 ? -23.977 -2.356 30.792 1.00 92.62 610 GLY A C 1
ATOM 4866 O O . GLY A 1 610 ? -24.847 -2.892 30.107 1.00 92.62 610 GLY A O 1
ATOM 4867 N N . TYR A 1 611 ? -23.252 -3.007 31.689 1.00 90.06 611 TYR A N 1
ATOM 4868 C CA . TYR A 1 611 ? -23.395 -4.418 32.005 1.00 90.06 611 TYR A CA 1
ATOM 4869 C C . TYR A 1 611 ? -23.352 -4.578 33.525 1.00 90.06 611 TYR A C 1
ATOM 4871 O O . TYR A 1 611 ? -22.525 -3.959 34.198 1.00 90.06 611 TYR A O 1
ATOM 4879 N N . ARG A 1 612 ? -24.277 -5.358 34.086 1.00 86.75 612 ARG A N 1
ATOM 4880 C CA . ARG A 1 612 ? -24.357 -5.642 35.523 1.00 86.75 612 ARG A CA 1
ATOM 4881 C C . ARG A 1 612 ? -24.781 -7.079 35.793 1.00 86.75 612 ARG A C 1
ATOM 4883 O O . ARG A 1 612 ? -25.451 -7.700 34.978 1.00 86.75 612 ARG A O 1
ATOM 4890 N N . TYR A 1 613 ? -24.436 -7.557 36.975 1.00 84.62 613 TYR A N 1
ATOM 4891 C CA . TYR A 1 613 ? -24.709 -8.907 37.472 1.00 84.62 613 TYR A CA 1
ATOM 4892 C C . TYR A 1 613 ? -24.688 -8.926 39.009 1.00 84.62 613 TYR A C 1
ATOM 4894 O O . TYR A 1 613 ? -24.215 -7.969 39.640 1.00 84.62 613 TYR A O 1
ATOM 4902 N N . SER A 1 614 ? -25.219 -9.989 39.611 1.00 80.06 614 SER A N 1
ATOM 4903 C CA . SER A 1 614 ? -25.369 -10.147 41.067 1.00 80.06 614 SER A CA 1
ATOM 4904 C C . SER A 1 614 ? -24.250 -10.936 41.753 1.00 80.06 614 SER A C 1
ATOM 4906 O O . SER A 1 614 ? -24.224 -10.983 42.983 1.00 80.06 614 SER A O 1
ATOM 4908 N N . ILE A 1 615 ? -23.242 -11.391 41.009 1.00 85.44 615 ILE A N 1
ATOM 4909 C CA . ILE A 1 615 ? -22.140 -12.198 41.547 1.00 85.44 615 ILE A CA 1
ATOM 4910 C C . ILE A 1 615 ? -21.228 -11.413 42.491 1.00 85.44 615 ILE A C 1
ATOM 4912 O O . ILE A 1 615 ? -20.902 -10.242 42.255 1.00 85.44 615 ILE A O 1
ATOM 4916 N N . SER A 1 616 ? -20.773 -12.092 43.539 1.00 87.38 616 SER A N 1
ATOM 4917 C CA . SER A 1 616 ? -19.737 -11.645 44.467 1.00 87.38 616 SER A CA 1
ATOM 4918 C C . SER A 1 616 ? -18.523 -12.564 44.405 1.00 87.38 616 SER A C 1
ATOM 4920 O O . SER A 1 616 ? -18.665 -13.781 44.330 1.00 87.38 616 SER A O 1
ATOM 4922 N N . TYR A 1 617 ? -17.336 -11.971 44.468 1.00 86.81 617 TYR A N 1
ATOM 4923 C CA . TYR A 1 617 ? -16.063 -12.670 44.571 1.00 86.81 617 TYR A CA 1
ATOM 4924 C C . TYR A 1 617 ? -15.570 -12.648 46.010 1.00 86.81 617 TYR A C 1
ATOM 4926 O O . TYR A 1 617 ? -15.496 -11.574 46.612 1.00 86.81 617 TYR A O 1
ATOM 4934 N N . LEU A 1 618 ? -15.219 -13.814 46.546 1.00 86.12 618 LEU A N 1
ATOM 4935 C CA . LEU A 1 618 ? -14.525 -13.940 47.821 1.00 86.12 618 LEU A CA 1
ATOM 4936 C C . LEU A 1 618 ? -13.024 -13.717 47.607 1.00 86.12 618 LEU A C 1
ATOM 4938 O O . LEU A 1 618 ? -12.318 -14.576 47.079 1.00 86.12 618 LEU A O 1
ATOM 4942 N N . ASN A 1 619 ? -12.531 -12.560 48.044 1.00 84.06 619 ASN A N 1
ATOM 4943 C CA . ASN A 1 619 ? -11.131 -12.165 47.864 1.00 84.06 619 ASN A CA 1
ATOM 4944 C C . ASN A 1 619 ? -10.286 -12.416 49.119 1.00 84.06 619 ASN A C 1
ATOM 4946 O O . ASN A 1 619 ? -9.058 -12.487 49.044 1.00 84.06 619 ASN A O 1
ATOM 4950 N N . HIS A 1 620 ? -10.933 -12.551 50.273 1.00 85.62 620 HIS A N 1
ATOM 4951 C CA . HIS A 1 620 ? -10.288 -12.785 51.557 1.00 85.62 620 HIS A CA 1
ATOM 4952 C C . HIS A 1 620 ? -11.225 -13.571 52.464 1.00 85.62 620 HIS A C 1
ATOM 4954 O O . HIS A 1 620 ? -12.404 -13.212 52.556 1.00 85.62 620 HIS A O 1
ATOM 4960 N N . LEU A 1 621 ? -10.685 -14.589 53.125 1.00 85.06 621 LEU A N 1
ATOM 4961 C CA . LEU A 1 621 ? -11.343 -15.331 54.188 1.00 85.06 621 LEU A CA 1
ATOM 4962 C C . LEU A 1 621 ? -10.292 -15.694 55.245 1.00 85.06 621 LEU A C 1
ATOM 4964 O O . LEU A 1 621 ? -9.286 -16.332 54.933 1.00 85.06 621 LEU A O 1
ATOM 4968 N N . GLU A 1 622 ? -10.525 -15.270 56.477 1.00 85.50 622 GLU A N 1
ATOM 4969 C CA . GLU A 1 622 ? -9.680 -15.532 57.640 1.00 85.50 622 GLU A CA 1
ATOM 4970 C C . GLU A 1 622 ? -10.570 -16.058 58.765 1.00 85.50 622 GLU A C 1
ATOM 4972 O O . GLU A 1 622 ? -11.654 -15.518 58.987 1.00 85.50 622 GLU A O 1
ATOM 4977 N N . ILE A 1 623 ? -10.121 -17.099 59.461 1.00 80.19 623 ILE A N 1
ATOM 4978 C CA . ILE A 1 623 ? -10.779 -17.618 60.662 1.00 80.19 623 ILE A CA 1
ATOM 4979 C C . ILE A 1 623 ? -9.912 -17.337 61.892 1.00 80.19 623 ILE A C 1
ATOM 4981 O O . ILE A 1 623 ? -8.682 -17.422 61.827 1.00 80.19 623 ILE A O 1
ATOM 4985 N N . TYR A 1 624 ? -10.570 -16.966 62.985 1.00 78.06 624 TYR A N 1
ATOM 4986 C CA . TYR A 1 624 ? -9.990 -16.663 64.288 1.00 78.06 624 TYR A CA 1
ATOM 4987 C C . TYR A 1 624 ? -10.815 -17.354 65.379 1.00 78.06 624 TYR A C 1
ATOM 4989 O O . TYR A 1 624 ? -12.030 -17.151 65.417 1.00 78.06 624 TYR A O 1
ATOM 4997 N N . SER A 1 625 ? -10.175 -18.151 66.238 1.00 69.81 625 SER A N 1
ATOM 4998 C CA . SER A 1 625 ? -10.815 -18.687 67.451 1.00 69.81 625 SER A CA 1
ATOM 4999 C C . SER A 1 625 ? -10.928 -17.578 68.505 1.00 69.81 625 SER A C 1
ATOM 5001 O O . SER A 1 625 ? -9.956 -16.853 68.724 1.00 69.81 625 SER A O 1
ATOM 5003 N N . ILE A 1 626 ? -12.113 -17.386 69.093 1.00 61.84 626 ILE A N 1
ATOM 5004 C CA . ILE A 1 626 ? -12.419 -16.274 70.011 1.00 61.84 626 ILE A CA 1
ATOM 5005 C C . ILE A 1 626 ? -12.397 -16.719 71.480 1.00 61.84 626 ILE A C 1
ATOM 5007 O O . ILE A 1 626 ? -11.816 -16.011 72.300 1.00 61.84 626 ILE A O 1
ATOM 5011 N N . GLU A 1 627 ? -13.034 -17.842 71.818 1.00 60.06 627 GLU A N 1
ATOM 5012 C CA . GLU A 1 627 ? -13.091 -18.381 73.185 1.00 60.06 627 GLU A CA 1
ATOM 5013 C C . GLU A 1 627 ? -13.274 -19.906 73.149 1.00 60.06 627 GLU A C 1
ATOM 5015 O O . GLU A 1 627 ? -14.343 -20.358 72.746 1.00 60.06 627 GLU A O 1
ATOM 5020 N N . ASP A 1 628 ? -12.287 -20.680 73.617 1.00 55.00 628 ASP A N 1
ATOM 5021 C CA . ASP A 1 628 ? -12.484 -22.056 74.097 1.00 55.00 628 ASP A CA 1
ATOM 5022 C C . ASP A 1 628 ? -13.037 -22.032 75.540 1.00 55.00 628 ASP A C 1
ATOM 5024 O O . ASP A 1 628 ? -12.369 -21.636 76.502 1.00 55.00 628 ASP A O 1
ATOM 5028 N N . GLN A 1 629 ? -14.294 -22.444 75.715 1.00 48.94 629 GLN A N 1
ATOM 5029 C CA . GLN A 1 629 ? -14.964 -22.496 77.018 1.00 48.94 629 GLN A CA 1
ATOM 5030 C C . GLN A 1 629 ? -14.711 -23.804 77.785 1.00 48.94 629 GLN A C 1
ATOM 5032 O O . GLN A 1 629 ? -15.083 -23.899 78.963 1.00 48.94 629 GLN A O 1
ATOM 5037 N N . SER A 1 630 ? -14.073 -24.801 77.164 1.00 52.81 630 SER A N 1
ATOM 5038 C CA . SER A 1 630 ? -13.817 -26.118 77.760 1.00 52.81 630 SER A CA 1
ATOM 5039 C C . SER A 1 630 ? -12.507 -26.167 78.563 1.00 52.81 630 SER A C 1
ATOM 5041 O O . SER A 1 630 ? -12.403 -26.907 79.550 1.00 52.81 630 SER A O 1
ATOM 5043 N N . GLY A 1 631 ? -11.515 -25.350 78.184 1.00 48.28 631 GLY A N 1
ATOM 5044 C CA . GLY A 1 631 ? -10.150 -25.424 78.711 1.00 48.28 631 GLY A CA 1
ATOM 5045 C C . GLY A 1 631 ? -9.412 -26.712 78.320 1.00 48.28 631 GLY A C 1
ATOM 5046 O O . GLY A 1 631 ? -8.411 -27.047 78.966 1.00 48.28 631 GLY A O 1
ATOM 5047 N N . LEU A 1 632 ? -9.931 -27.441 77.327 1.00 48.47 632 LEU A N 1
ATOM 5048 C CA . LEU A 1 632 ? -9.366 -28.658 76.745 1.00 48.47 632 LEU A CA 1
ATOM 5049 C C . LEU A 1 632 ? -8.863 -28.453 75.304 1.00 48.47 632 LEU A C 1
ATOM 5051 O O . LEU A 1 632 ? -8.180 -29.350 74.820 1.00 48.47 632 LEU A O 1
ATOM 5055 N N . GLY A 1 633 ? -9.075 -27.274 74.704 1.00 50.50 633 GLY A N 1
ATOM 5056 C CA . GLY A 1 633 ? -8.834 -27.008 73.285 1.00 50.50 633 GLY A CA 1
ATOM 5057 C C . GLY A 1 633 ? -9.954 -27.610 72.437 1.00 50.50 633 GLY A C 1
ATOM 5058 O O . GLY A 1 633 ? -10.417 -28.704 72.736 1.00 50.50 633 GLY A O 1
ATOM 5059 N N . ALA A 1 634 ? -10.403 -26.905 71.398 1.00 53.56 634 ALA A N 1
ATOM 5060 C CA . ALA A 1 634 ? -11.168 -27.546 70.332 1.00 53.56 634 ALA A CA 1
ATOM 5061 C C . ALA A 1 634 ? -10.166 -28.350 69.489 1.00 53.56 634 ALA A C 1
ATOM 5063 O O . ALA A 1 634 ? -9.499 -27.777 68.616 1.00 53.56 634 ALA A O 1
ATOM 5064 N N . ASP A 1 635 ? -9.978 -29.637 69.792 1.00 56.19 635 ASP A N 1
ATOM 5065 C CA . ASP A 1 635 ? -9.102 -30.491 69.002 1.00 56.19 635 ASP A CA 1
ATOM 5066 C C . ASP A 1 635 ? -9.798 -30.861 67.680 1.00 56.19 635 ASP A C 1
ATOM 5068 O O . ASP A 1 635 ? -10.882 -31.422 67.641 1.00 56.19 635 ASP A O 1
ATOM 5072 N N . GLU A 1 636 ? -9.161 -30.511 66.557 1.00 66.50 636 GLU A N 1
ATOM 5073 C CA . GLU A 1 636 ? -9.534 -30.956 65.204 1.00 66.50 636 GLU A CA 1
ATOM 5074 C C . GLU A 1 636 ? -10.868 -30.390 64.647 1.00 66.50 636 GLU A C 1
ATOM 5076 O O . GLU A 1 636 ? -11.903 -31.051 64.591 1.00 66.50 636 GLU A O 1
ATOM 5081 N N . ILE A 1 637 ? -10.834 -29.173 64.079 1.00 68.00 637 ILE A N 1
ATOM 5082 C CA . ILE A 1 637 ? -11.968 -28.652 63.291 1.00 68.00 637 ILE A CA 1
ATOM 5083 C C . ILE A 1 637 ? -11.916 -29.060 61.813 1.00 68.00 637 ILE A C 1
ATOM 5085 O O . ILE A 1 637 ? -10.899 -28.931 61.131 1.00 68.00 637 ILE A O 1
ATOM 5089 N N . HIS A 1 638 ? -13.060 -29.443 61.251 1.00 72.75 638 HIS A N 1
ATOM 5090 C CA . HIS A 1 638 ? -13.252 -29.618 59.815 1.00 72.75 638 HIS A CA 1
ATOM 5091 C C . HIS A 1 638 ? -14.131 -28.499 59.242 1.00 72.75 638 HIS A C 1
ATOM 5093 O O . HIS A 1 638 ? -15.248 -28.245 59.691 1.00 72.75 638 HIS A O 1
ATOM 5099 N N . LEU A 1 639 ? -13.631 -27.803 58.217 1.00 75.12 639 LEU A N 1
ATOM 5100 C CA . LEU A 1 639 ? -14.310 -26.667 57.600 1.00 75.12 639 LEU A CA 1
ATOM 5101 C C . LEU A 1 639 ? -14.843 -27.039 56.218 1.00 75.12 639 LEU A C 1
ATOM 5103 O O . LEU A 1 639 ? -14.140 -27.540 55.338 1.00 75.12 639 LEU A O 1
ATOM 5107 N N . THR A 1 640 ? -16.103 -26.706 55.969 1.00 78.06 640 THR A N 1
ATOM 5108 C CA . THR A 1 640 ? -16.732 -26.927 54.666 1.00 78.06 640 THR A CA 1
ATOM 5109 C C . THR A 1 640 ? -17.334 -25.637 54.154 1.00 78.06 640 THR A C 1
ATOM 5111 O O . THR A 1 640 ? -17.897 -24.847 54.909 1.00 78.06 640 THR A O 1
ATOM 5114 N N . MET A 1 641 ? -17.186 -25.391 52.856 1.00 79.50 641 MET A N 1
ATOM 5115 C CA . MET A 1 641 ? -17.706 -24.193 52.219 1.00 79.50 641 MET A CA 1
ATOM 5116 C C . MET A 1 641 ? -18.699 -24.599 51.136 1.00 79.50 641 MET A C 1
ATOM 5118 O O . MET A 1 641 ? -18.383 -25.375 50.237 1.00 79.50 641 MET A O 1
ATOM 5122 N N . THR A 1 642 ? -19.921 -24.079 51.210 1.00 80.06 642 THR A N 1
ATOM 5123 C CA . THR A 1 642 ? -20.953 -24.332 50.198 1.00 80.06 642 THR A CA 1
ATOM 5124 C C . THR A 1 642 ? -21.408 -23.015 49.588 1.00 80.06 642 THR A C 1
ATOM 5126 O O . THR A 1 642 ? -21.721 -22.061 50.297 1.00 80.06 642 THR A O 1
ATOM 5129 N N . ALA A 1 643 ? -21.416 -22.930 48.260 1.00 82.50 643 ALA A N 1
ATOM 5130 C CA . ALA A 1 643 ? -21.886 -21.751 47.538 1.00 82.50 643 ALA A CA 1
ATOM 5131 C C . ALA A 1 643 ? -23.247 -22.056 46.922 1.00 82.50 643 ALA A C 1
ATOM 5133 O O . ALA A 1 643 ? -23.408 -23.081 46.264 1.00 82.50 643 ALA A O 1
ATOM 5134 N N . ASP A 1 644 ? -24.217 -21.165 47.124 1.00 80.44 644 ASP A N 1
ATOM 5135 C CA . ASP A 1 644 ? -25.555 -21.248 46.525 1.00 80.44 644 ASP A CA 1
ATOM 5136 C C . ASP A 1 644 ? -26.211 -22.635 46.679 1.00 80.44 644 ASP A C 1
ATOM 5138 O O . ASP A 1 644 ? -26.822 -23.161 45.751 1.00 80.44 644 ASP A O 1
ATOM 5142 N N . ASP A 1 645 ? -26.058 -23.224 47.871 1.00 73.81 645 ASP A N 1
ATOM 5143 C CA . ASP A 1 645 ? -26.613 -24.526 48.271 1.00 73.81 645 ASP A CA 1
ATOM 5144 C C . ASP A 1 645 ? -26.047 -25.744 47.510 1.00 73.81 645 ASP A C 1
ATOM 5146 O O . ASP A 1 645 ? -26.594 -26.845 47.594 1.00 73.81 645 ASP A O 1
ATOM 5150 N N . MET A 1 646 ? -24.911 -25.576 46.822 1.00 69.25 646 MET A N 1
ATOM 5151 C CA . MET A 1 646 ? -24.120 -26.667 46.251 1.00 69.25 646 MET A CA 1
ATOM 5152 C C . MET A 1 646 ? -22.777 -26.829 46.972 1.00 69.25 646 MET A C 1
ATOM 5154 O O . MET A 1 646 ? -22.066 -25.860 47.253 1.00 69.25 646 MET A O 1
ATOM 5158 N N . ALA A 1 647 ? -22.442 -28.081 47.290 1.00 57.62 647 ALA A N 1
ATOM 5159 C CA . ALA A 1 647 ? -21.241 -28.427 48.039 1.00 57.62 647 ALA A CA 1
ATOM 5160 C C . ALA A 1 647 ? -19.974 -28.280 47.184 1.00 57.62 647 ALA A C 1
ATOM 5162 O O . ALA A 1 647 ? -19.864 -28.896 46.123 1.00 57.62 647 ALA A O 1
ATOM 5163 N N . ALA A 1 648 ? -19.012 -27.496 47.674 1.00 57.31 648 ALA A N 1
ATOM 5164 C CA . ALA A 1 648 ? -17.666 -27.381 47.128 1.00 57.31 648 ALA A CA 1
ATOM 5165 C C . ALA A 1 648 ? -16.664 -27.810 48.219 1.00 57.31 648 ALA A C 1
ATOM 5167 O O . ALA A 1 648 ? -16.192 -27.008 49.015 1.00 57.31 648 ALA A O 1
ATOM 5168 N N . ASN A 1 649 ? -16.410 -29.113 48.303 1.00 57.25 649 ASN A N 1
ATOM 5169 C CA . ASN A 1 649 ? -15.518 -29.762 49.278 1.00 57.25 649 ASN A CA 1
ATOM 5170 C C . ASN A 1 649 ? -14.061 -29.244 49.210 1.00 57.25 649 ASN A C 1
ATOM 5172 O O . ASN A 1 649 ? -13.608 -28.933 48.109 1.00 57.25 649 ASN A O 1
ATOM 5176 N N . PHE A 1 650 ? -13.208 -29.251 50.248 1.00 59.41 650 PHE A N 1
ATOM 5177 C CA . PHE A 1 650 ? -13.321 -29.321 51.721 1.00 59.41 650 PHE A CA 1
ATOM 5178 C C . PHE A 1 650 ? -11.999 -28.765 52.292 1.00 59.41 650 PHE A C 1
ATOM 5180 O O . PHE A 1 650 ? -10.935 -28.997 51.716 1.00 59.41 650 PHE A O 1
ATOM 5187 N N . LEU A 1 651 ? -12.071 -28.026 53.393 1.00 56.88 651 LEU A N 1
ATOM 5188 C CA . LEU A 1 651 ? -10.940 -27.473 54.128 1.00 56.88 651 LEU A CA 1
ATOM 5189 C C . LEU A 1 651 ? -10.694 -28.386 55.340 1.00 56.88 651 LEU A C 1
ATOM 5191 O O . LEU A 1 651 ? -11.372 -28.254 56.354 1.00 56.88 651 LEU A O 1
ATOM 5195 N N . ASP A 1 652 ? -9.789 -29.356 55.200 1.00 56.09 652 ASP A N 1
ATOM 5196 C CA . ASP A 1 652 ? -9.550 -30.374 56.230 1.00 56.09 652 ASP A CA 1
ATOM 5197 C C . ASP A 1 652 ? -8.339 -30.001 57.099 1.00 56.09 652 ASP A C 1
ATOM 5199 O O . ASP A 1 652 ? -7.232 -29.868 56.570 1.00 56.09 652 ASP A O 1
ATOM 5203 N N . PHE A 1 653 ? -8.552 -29.800 58.405 1.00 58.75 653 PHE A N 1
ATOM 5204 C CA . PHE A 1 653 ? -7.512 -29.445 59.384 1.00 58.75 653 PHE A CA 1
ATOM 5205 C C . PHE A 1 653 ? -7.282 -30.554 60.426 1.00 58.75 653 PHE A C 1
ATOM 5207 O O . PHE A 1 653 ? -6.856 -30.266 61.538 1.00 58.75 653 PHE A O 1
ATOM 5214 N N . THR A 1 654 ? -7.507 -31.821 60.065 1.00 51.03 654 THR A N 1
ATOM 5215 C CA . THR A 1 654 ? -7.464 -32.984 60.983 1.00 51.03 654 THR A CA 1
ATOM 5216 C C . THR A 1 654 ? -6.132 -33.234 61.696 1.00 51.03 654 THR A C 1
ATOM 5218 O O . THR A 1 654 ? -6.076 -34.083 62.571 1.00 51.03 654 THR A O 1
ATOM 5221 N N . ASP A 1 655 ? -5.049 -32.548 61.321 1.00 48.81 655 ASP A N 1
ATOM 5222 C CA . ASP A 1 655 ? -3.702 -32.834 61.833 1.00 48.81 655 ASP A CA 1
ATOM 5223 C C . ASP A 1 655 ? -3.078 -31.645 62.603 1.00 48.81 655 ASP A C 1
ATOM 5225 O O . ASP A 1 655 ? -1.906 -31.715 62.988 1.00 48.81 655 ASP A O 1
ATOM 5229 N N . GLU A 1 656 ? -3.805 -30.535 62.807 1.00 55.12 656 GLU A N 1
ATOM 5230 C CA . GLU A 1 656 ? -3.260 -29.313 63.420 1.00 55.12 656 GLU A CA 1
ATOM 5231 C C . GLU A 1 656 ? -4.180 -28.731 64.505 1.00 55.12 656 GLU A C 1
ATOM 5233 O O . GLU A 1 656 ? -5.266 -28.250 64.192 1.00 55.12 656 GLU A O 1
ATOM 5238 N N . ASP A 1 657 ? -3.674 -28.687 65.742 1.00 59.34 657 ASP A N 1
ATOM 5239 C CA . ASP A 1 657 ? -4.276 -28.020 66.910 1.00 59.34 657 ASP A CA 1
ATOM 5240 C C . ASP A 1 657 ? -4.722 -26.587 66.553 1.00 59.34 657 ASP A C 1
ATOM 5242 O O . ASP A 1 657 ? -3.935 -25.845 65.954 1.00 59.34 657 ASP A O 1
ATOM 5246 N N . PHE A 1 658 ? -5.974 -26.209 66.834 1.00 62.78 658 PHE A N 1
ATOM 5247 C CA . PHE A 1 658 ? -6.530 -24.879 66.526 1.00 62.78 658 PHE A CA 1
ATOM 5248 C C . PHE A 1 658 ? -6.926 -24.164 67.829 1.00 62.78 658 PHE A C 1
ATOM 5250 O O . PHE A 1 658 ? -8.103 -23.970 68.126 1.00 62.78 658 PHE A O 1
ATOM 5257 N N . ASP A 1 659 ? -5.909 -23.780 68.602 1.00 60.16 659 ASP A N 1
ATOM 5258 C CA . ASP A 1 659 ? -6.042 -23.191 69.941 1.00 60.16 659 ASP A CA 1
ATOM 5259 C C . ASP A 1 659 ? -6.447 -21.697 69.958 1.00 60.16 659 ASP A C 1
ATOM 5261 O O . ASP A 1 659 ? -6.379 -20.973 68.954 1.00 60.16 659 ASP A O 1
ATOM 5265 N N . ASP A 1 660 ? -6.814 -21.214 71.155 1.00 56.34 660 ASP A N 1
ATOM 5266 C CA . ASP A 1 660 ? -7.048 -19.801 71.487 1.00 56.34 660 ASP A CA 1
ATOM 5267 C C . ASP A 1 660 ? -5.952 -18.874 70.908 1.00 56.34 660 ASP A C 1
ATOM 5269 O O . ASP A 1 660 ? -4.751 -19.106 71.058 1.00 56.34 660 ASP A O 1
ATOM 5273 N N . ASP A 1 661 ? -6.375 -17.766 70.290 1.00 60.75 661 ASP A N 1
ATOM 5274 C CA . ASP A 1 661 ? -5.556 -16.748 69.608 1.00 60.75 661 ASP A CA 1
ATOM 5275 C C . ASP A 1 661 ? -4.959 -17.104 68.223 1.00 60.75 661 ASP A C 1
ATOM 5277 O O . ASP A 1 661 ? -4.315 -16.243 67.599 1.00 60.75 661 ASP A O 1
ATOM 5281 N N . GLU A 1 662 ? -5.208 -18.295 67.662 1.00 64.50 662 GLU A N 1
ATOM 5282 C CA . GLU A 1 662 ? -4.752 -18.620 66.303 1.00 64.50 662 GLU A CA 1
ATOM 5283 C C . GLU A 1 662 ? -5.583 -17.939 65.198 1.00 64.50 662 GLU A C 1
ATOM 5285 O O . GLU A 1 662 ? -6.815 -17.950 65.176 1.00 64.50 662 GLU A O 1
ATOM 5290 N N . ARG A 1 663 ? -4.882 -17.348 64.218 1.00 73.62 663 ARG A N 1
ATOM 5291 C CA . ARG A 1 663 ? -5.469 -16.804 62.982 1.00 73.62 663 ARG A CA 1
ATOM 5292 C C . ARG A 1 663 ? -4.990 -17.598 61.788 1.00 73.62 663 ARG A C 1
ATOM 5294 O O . ARG A 1 663 ? -3.784 -17.648 61.529 1.00 73.62 663 ARG A O 1
ATOM 5301 N N . ARG A 1 664 ? -5.920 -18.131 60.996 1.00 75.94 664 ARG A N 1
ATOM 5302 C CA . ARG A 1 664 ? -5.585 -18.809 59.738 1.00 75.94 664 ARG A CA 1
ATOM 5303 C C . ARG A 1 664 ? -6.213 -18.117 58.541 1.00 75.94 664 ARG A C 1
ATOM 5305 O O . ARG A 1 664 ? -7.425 -17.945 58.430 1.00 75.94 664 ARG A O 1
ATOM 5312 N N . MET A 1 665 ? -5.342 -17.755 57.604 1.00 79.62 665 MET A N 1
ATOM 5313 C CA . MET A 1 665 ? -5.718 -17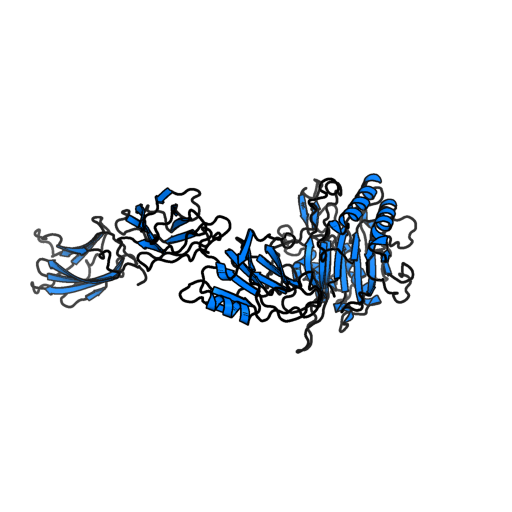.273 56.282 1.00 79.62 665 MET A CA 1
ATOM 5314 C C . MET A 1 665 ? -6.134 -18.458 55.417 1.00 79.62 665 MET A C 1
ATOM 5316 O O . MET A 1 665 ? -5.312 -19.311 55.089 1.00 79.62 665 MET A O 1
ATOM 5320 N N . LEU A 1 666 ? -7.392 -18.482 54.988 1.00 76.12 666 LEU A N 1
ATOM 5321 C CA . LEU A 1 666 ? -7.951 -19.605 54.234 1.00 76.12 666 LEU A CA 1
ATOM 5322 C C . LEU A 1 666 ? -7.759 -19.461 52.713 1.00 76.12 666 LEU A C 1
ATOM 5324 O O . LEU A 1 666 ? -8.082 -20.370 51.952 1.00 76.12 666 LEU A O 1
ATOM 5328 N N . ASN A 1 667 ? -7.185 -18.341 52.258 1.00 73.94 667 ASN A N 1
ATOM 5329 C CA . ASN A 1 667 ? -7.004 -17.987 50.844 1.00 73.94 667 ASN A CA 1
ATOM 5330 C C . ASN A 1 667 ? -6.280 -19.037 49.978 1.00 73.94 667 ASN A C 1
ATOM 5332 O O . ASN A 1 667 ? -6.466 -19.032 48.764 1.00 73.94 667 ASN A O 1
ATOM 5336 N N . SER A 1 668 ? -5.430 -19.893 50.553 1.00 70.25 668 SER A N 1
ATOM 5337 C CA . SER A 1 668 ? -4.707 -20.943 49.815 1.00 70.25 668 SER A CA 1
ATOM 5338 C C . SER A 1 668 ? -5.551 -22.175 49.500 1.00 70.25 668 SER A C 1
ATOM 5340 O O . SER A 1 668 ? -5.141 -22.992 48.679 1.00 70.25 668 SER A O 1
ATOM 5342 N N . TYR A 1 669 ? -6.702 -22.320 50.150 1.00 71.81 669 TYR A N 1
ATOM 5343 C CA . TYR A 1 669 ? -7.470 -23.560 50.150 1.00 71.81 669 TYR A CA 1
ATOM 5344 C C . TYR A 1 669 ? -8.736 -23.517 49.299 1.00 71.81 669 TYR A C 1
ATOM 5346 O O . TYR A 1 669 ? -9.383 -24.539 49.090 1.00 71.81 669 TYR A O 1
ATOM 5354 N N . TYR A 1 670 ? -9.084 -22.346 48.778 1.00 69.62 670 TYR A N 1
ATOM 5355 C CA . TYR A 1 670 ? -10.136 -22.198 47.786 1.00 69.62 670 TYR A CA 1
ATOM 5356 C C . TYR A 1 670 ? -9.560 -21.608 46.493 1.00 69.62 670 TYR A C 1
ATOM 5358 O O . TYR A 1 670 ? -8.550 -20.898 46.532 1.00 69.62 670 TYR A O 1
ATOM 5366 N N . PRO A 1 671 ? -10.170 -21.887 45.326 1.00 67.12 671 PRO A N 1
ATOM 5367 C CA . PRO A 1 671 ? -9.710 -21.331 44.062 1.00 67.12 671 PRO A CA 1
ATOM 5368 C C . PRO A 1 671 ? -9.644 -19.804 44.117 1.00 67.12 671 PRO A C 1
ATOM 5370 O O . PRO A 1 671 ? -10.557 -19.133 44.600 1.00 67.12 671 PRO A O 1
ATOM 5373 N N . LYS A 1 672 ? -8.571 -19.222 43.577 1.00 65.38 672 LYS A N 1
ATOM 5374 C CA . LYS A 1 672 ? -8.520 -17.773 43.376 1.00 65.38 672 LYS A CA 1
ATOM 5375 C C . LYS A 1 672 ? -9.745 -17.356 42.548 1.00 65.38 672 LYS A C 1
ATOM 5377 O O . LYS A 1 672 ? -10.026 -17.998 41.543 1.00 65.38 672 LYS A O 1
ATOM 5382 N N . ASN A 1 673 ? -10.432 -16.288 42.962 1.00 68.50 673 ASN A N 1
ATOM 5383 C CA . ASN A 1 673 ? -11.672 -15.787 42.352 1.00 68.50 673 ASN A CA 1
ATOM 5384 C C . ASN A 1 673 ? -12.939 -16.629 42.620 1.00 68.50 673 ASN A C 1
ATOM 5386 O O . ASN A 1 673 ? -13.837 -16.651 41.779 1.00 68.50 673 ASN A O 1
ATOM 5390 N N . THR A 1 674 ? -13.066 -17.274 43.785 1.00 78.25 674 THR A N 1
ATOM 5391 C CA . THR A 1 674 ? -14.317 -17.939 44.198 1.00 78.25 674 THR A CA 1
ATOM 5392 C C . THR A 1 674 ? -15.531 -17.013 44.052 1.00 78.25 674 THR A C 1
ATOM 5394 O O . THR A 1 674 ? -15.649 -16.015 44.765 1.00 78.25 674 THR A O 1
ATOM 5397 N N . ALA A 1 675 ? -16.432 -17.359 43.131 1.00 83.94 675 ALA A N 1
ATOM 5398 C CA . ALA A 1 675 ? -17.582 -16.553 42.735 1.00 83.94 675 ALA A CA 1
ATOM 5399 C C . ALA A 1 675 ? -18.906 -17.215 43.154 1.00 83.94 675 ALA A C 1
ATOM 5401 O O . ALA A 1 675 ? -19.082 -18.416 42.952 1.00 83.94 675 ALA A O 1
ATOM 5402 N N . PHE A 1 676 ? -19.845 -16.443 43.703 1.00 86.00 676 PHE A N 1
ATOM 5403 C CA . PHE A 1 676 ? -21.172 -16.919 44.128 1.00 86.00 676 PHE A CA 1
ATOM 5404 C C . PHE A 1 676 ? -22.242 -15.834 43.936 1.00 86.00 676 PHE A C 1
ATOM 5406 O O . PHE A 1 676 ? -21.921 -14.641 43.941 1.00 86.00 676 PHE A O 1
ATOM 5413 N N . ASP A 1 677 ? -23.504 -16.224 43.745 1.00 85.44 677 ASP A N 1
ATOM 5414 C CA . ASP A 1 677 ? -24.582 -15.291 43.372 1.00 85.44 677 ASP A CA 1
ATOM 5415 C C . ASP A 1 677 ? -25.466 -14.862 44.551 1.00 85.44 677 ASP A C 1
ATOM 5417 O O . ASP A 1 677 ? -25.845 -13.695 44.663 1.00 85.44 677 ASP A O 1
ATOM 5421 N N . ASN A 1 678 ? -25.762 -15.779 45.472 1.00 87.19 678 ASN A N 1
ATOM 5422 C CA . ASN A 1 678 ? -26.690 -15.545 46.573 1.00 87.19 678 ASN A CA 1
ATOM 5423 C C . ASN A 1 678 ? -25.983 -15.581 47.930 1.00 87.19 678 ASN A C 1
ATOM 5425 O O . ASN A 1 678 ? -26.000 -14.598 48.680 1.00 87.19 678 ASN A O 1
ATOM 5429 N N . ARG A 1 679 ? -25.346 -16.708 48.258 1.00 88.50 679 ARG A N 1
ATOM 5430 C CA . ARG A 1 679 ? -24.710 -16.900 49.565 1.00 88.50 679 ARG A CA 1
ATOM 5431 C C . ARG A 1 679 ? -23.569 -17.899 49.522 1.00 88.50 679 ARG A C 1
ATOM 5433 O O . ARG A 1 679 ? -23.565 -18.833 48.726 1.00 88.50 679 ARG A O 1
ATOM 5440 N N . LEU A 1 680 ? -22.655 -17.715 50.458 1.00 88.12 680 LEU A N 1
ATOM 5441 C CA . LEU A 1 680 ? -21.598 -18.650 50.783 1.00 88.12 680 LEU A CA 1
ATOM 5442 C C . LEU A 1 680 ? -21.802 -19.083 52.234 1.00 88.12 680 LEU A C 1
ATOM 5444 O O . LEU A 1 680 ? -21.800 -18.241 53.127 1.00 88.12 680 LEU A O 1
ATOM 5448 N N . ASN A 1 681 ? -22.022 -20.366 52.476 1.00 87.81 681 ASN A N 1
ATOM 5449 C CA . ASN A 1 681 ? -22.071 -20.908 53.825 1.00 87.81 681 ASN A CA 1
ATOM 5450 C C . ASN A 1 681 ? -20.702 -21.478 54.177 1.00 87.81 681 ASN A C 1
ATOM 5452 O O . ASN A 1 681 ? -20.106 -22.189 53.366 1.00 87.81 681 ASN A O 1
ATOM 5456 N N . VAL A 1 682 ? -20.237 -21.179 55.381 1.00 84.75 682 VAL A N 1
ATOM 5457 C CA . VAL A 1 682 ? -19.082 -21.827 55.990 1.00 84.75 682 VAL A CA 1
ATOM 5458 C C . VAL A 1 682 ? -19.601 -22.645 57.157 1.00 84.75 682 VAL A C 1
ATOM 5460 O O . VAL A 1 682 ? -20.290 -22.110 58.023 1.00 84.75 682 VAL A O 1
ATOM 5463 N N . THR A 1 683 ? -19.313 -23.936 57.140 1.00 83.50 683 THR A N 1
ATOM 5464 C CA . THR A 1 683 ? -19.752 -24.887 58.152 1.00 83.50 683 THR A CA 1
ATOM 5465 C C . THR A 1 683 ? -18.537 -25.441 58.871 1.00 83.50 683 THR A C 1
ATOM 5467 O O . THR A 1 683 ? -17.621 -25.934 58.215 1.00 83.50 683 THR A O 1
ATOM 5470 N N . VAL A 1 684 ? -18.553 -25.350 60.193 1.00 79.44 684 VAL A N 1
ATOM 5471 C CA . VAL A 1 684 ? -17.564 -25.921 61.103 1.00 79.44 684 VAL A CA 1
ATOM 5472 C C . VAL A 1 684 ? -18.113 -27.247 61.622 1.00 79.44 684 VAL A C 1
ATOM 5474 O O . VAL A 1 684 ? -19.288 -27.335 61.985 1.00 79.44 684 VAL A O 1
ATOM 5477 N N . PHE A 1 685 ? -17.270 -28.266 61.608 1.00 75.12 685 PHE A N 1
ATOM 5478 C CA . PHE A 1 685 ? -17.462 -29.547 62.267 1.00 75.12 685 PHE A CA 1
ATOM 5479 C C . PHE A 1 685 ? -16.367 -29.655 63.321 1.00 75.12 685 PHE A C 1
ATOM 5481 O O . PHE A 1 685 ? -15.203 -29.435 62.998 1.00 75.12 685 PHE A O 1
ATOM 5488 N N . GLU A 1 686 ? -16.744 -29.956 64.547 1.00 69.44 686 GLU A N 1
ATOM 5489 C CA . GLU A 1 686 ? -15.830 -30.223 65.654 1.00 69.44 686 GLU A CA 1
ATOM 5490 C C . GLU A 1 686 ? -15.714 -31.749 65.768 1.00 69.44 686 GLU A C 1
ATOM 5492 O O . GLU A 1 686 ? -16.732 -32.434 65.639 1.00 69.44 686 GLU A O 1
ATOM 5497 N N . LEU A 1 687 ? -14.491 -32.281 65.842 1.00 64.69 687 LEU A N 1
ATOM 5498 C CA . LEU A 1 687 ? -14.223 -33.722 65.860 1.00 64.69 687 LEU A CA 1
ATOM 5499 C C . LEU A 1 687 ? -13.603 -34.108 67.205 1.00 64.69 687 LEU A C 1
ATOM 5501 O O . LEU A 1 687 ? -12.430 -34.463 67.275 1.00 64.69 687 LEU A O 1
ATOM 5505 N N . ASP A 1 688 ? -14.400 -34.086 68.269 1.00 57.44 688 ASP A N 1
ATOM 5506 C CA . ASP A 1 688 ? -13.916 -34.526 69.573 1.00 57.44 688 ASP A CA 1
ATOM 5507 C C . ASP A 1 688 ? -13.741 -36.057 69.603 1.00 57.44 688 ASP A C 1
ATOM 5509 O O . ASP A 1 688 ? -14.491 -36.848 69.025 1.00 57.44 688 ASP A O 1
ATOM 5513 N N . ASN A 1 689 ? -12.696 -36.501 70.299 1.00 52.09 689 ASN A N 1
ATOM 5514 C CA . ASN A 1 689 ? -12.228 -37.885 70.351 1.00 52.09 689 ASN A CA 1
ATOM 5515 C C . ASN A 1 689 ? -13.279 -38.918 70.857 1.00 52.09 689 ASN A C 1
ATOM 5517 O O . ASN A 1 689 ? -13.239 -39.368 72.002 1.00 52.09 689 ASN A O 1
ATOM 5521 N N . GLY A 1 690 ? -14.122 -39.440 69.960 1.00 49.78 690 GLY A N 1
ATOM 5522 C CA . GLY A 1 690 ? -14.629 -40.821 69.990 1.00 49.78 690 GLY A CA 1
ATOM 5523 C C . GLY A 1 690 ? -15.797 -41.177 70.924 1.00 49.78 690 GLY A C 1
ATOM 5524 O O . GLY A 1 690 ? -16.020 -42.377 71.120 1.00 49.78 690 GLY A O 1
ATOM 5525 N N . ASP A 1 691 ? -16.547 -40.210 71.457 1.00 50.06 691 ASP A N 1
ATOM 5526 C CA . ASP A 1 691 ? -17.858 -40.460 72.080 1.00 50.06 691 ASP A CA 1
ATOM 5527 C C . ASP A 1 691 ? -18.992 -40.169 71.069 1.00 50.06 691 ASP A C 1
ATOM 5529 O O . ASP A 1 691 ? -18.922 -39.231 70.289 1.00 50.06 691 ASP A O 1
ATOM 5533 N N . ASP A 1 692 ? -20.041 -41.003 71.051 1.00 49.53 692 ASP A N 1
ATOM 5534 C CA . ASP A 1 692 ? -21.154 -40.994 70.070 1.00 49.53 692 ASP A CA 1
ATOM 5535 C C . ASP A 1 692 ? -22.073 -39.731 70.126 1.00 49.53 692 ASP A C 1
ATOM 5537 O O . ASP A 1 692 ? -23.178 -39.760 69.574 1.00 49.53 692 ASP A O 1
ATOM 5541 N N . ASP A 1 693 ? -21.639 -38.641 70.773 1.00 50.69 693 ASP A N 1
ATOM 5542 C CA . ASP A 1 693 ? -22.382 -37.385 70.993 1.00 50.69 693 ASP A CA 1
ATOM 5543 C C . ASP A 1 693 ? -21.777 -36.190 70.198 1.00 50.69 693 ASP A C 1
ATOM 5545 O O . ASP A 1 693 ? -21.834 -35.053 70.652 1.00 50.69 693 ASP A O 1
ATOM 5549 N N . ASP A 1 694 ? -21.220 -36.421 68.996 1.00 53.69 694 ASP A N 1
ATOM 5550 C CA . ASP A 1 694 ? -20.818 -35.344 68.063 1.00 53.69 694 ASP A CA 1
ATOM 5551 C C . ASP A 1 694 ? -22.046 -34.504 67.643 1.00 53.69 694 ASP A C 1
ATOM 5553 O O . ASP A 1 694 ? -22.814 -34.873 66.739 1.00 53.69 694 ASP A O 1
ATOM 5557 N N . ASP A 1 695 ? -22.233 -33.348 68.285 1.00 55.94 695 ASP A N 1
ATOM 5558 C CA . ASP A 1 695 ? -23.382 -32.452 68.121 1.00 55.94 695 ASP A CA 1
ATOM 5559 C C . ASP A 1 695 ? -23.295 -31.565 66.856 1.00 55.94 695 ASP A C 1
ATOM 5561 O O . ASP A 1 695 ? -23.508 -30.361 66.858 1.00 55.94 695 ASP A O 1
ATOM 5565 N N . GLY A 1 696 ? -23.102 -32.201 65.700 1.00 59.81 696 GLY A N 1
ATOM 5566 C CA . GLY A 1 696 ? -23.530 -31.696 64.392 1.00 59.81 696 GLY A CA 1
ATOM 5567 C C . GLY A 1 696 ? -22.843 -30.434 63.812 1.00 59.81 696 GLY A C 1
ATOM 5568 O O . GLY A 1 696 ? -22.045 -29.751 64.435 1.00 59.81 696 GLY A O 1
ATOM 5569 N N . PRO A 1 697 ? -23.129 -30.114 62.534 1.00 72.94 697 PRO A N 1
ATOM 5570 C CA . PRO A 1 697 ? -22.486 -29.009 61.815 1.00 72.94 697 PRO A CA 1
ATOM 5571 C C . PRO A 1 697 ? -23.004 -27.613 62.200 1.00 72.94 697 PRO A C 1
ATOM 5573 O O . PRO A 1 697 ? -24.186 -27.309 61.998 1.00 72.94 697 PRO A O 1
ATOM 5576 N N . PHE A 1 698 ? -22.106 -26.696 62.570 1.00 81.88 698 PHE A N 1
ATOM 5577 C CA . PHE A 1 698 ? -22.426 -25.285 62.829 1.00 81.88 698 PHE A CA 1
ATOM 5578 C C . PHE A 1 698 ? -22.157 -24.426 61.597 1.00 81.88 698 PHE A C 1
ATOM 5580 O O . PHE A 1 698 ? -21.057 -24.420 61.057 1.00 81.88 698 PHE A O 1
ATOM 5587 N N . THR A 1 699 ? -23.159 -23.690 61.109 1.00 84.94 699 THR A N 1
ATOM 5588 C CA . THR A 1 699 ? -23.061 -22.974 59.825 1.00 84.94 699 THR A CA 1
ATOM 5589 C C . THR A 1 699 ? -23.254 -21.472 59.967 1.00 84.94 699 THR A C 1
ATOM 5591 O O . THR A 1 699 ? -24.301 -21.006 60.411 1.00 84.94 699 THR A O 1
ATOM 5594 N N . GLY A 1 700 ? -22.285 -20.708 59.469 1.00 87.62 700 GLY A N 1
ATOM 5595 C CA . GLY A 1 700 ? -22.392 -19.272 59.263 1.00 87.62 700 GLY A CA 1
ATOM 5596 C C . GLY A 1 700 ? -22.590 -18.924 57.786 1.00 87.62 700 GLY A C 1
ATOM 5597 O O . GLY A 1 700 ? -21.984 -19.520 56.897 1.00 87.62 700 GLY A O 1
ATOM 5598 N N . THR A 1 701 ? -23.442 -17.938 57.499 1.00 90.25 701 THR A N 1
ATOM 5599 C CA . THR A 1 701 ? -23.771 -17.533 56.123 1.00 90.25 701 THR A CA 1
ATOM 5600 C C . THR A 1 701 ? -23.194 -16.158 55.799 1.00 90.25 701 THR A C 1
ATOM 5602 O O . THR A 1 701 ? -23.535 -15.158 56.430 1.00 90.25 701 THR A O 1
ATOM 5605 N N . ILE A 1 702 ? -22.393 -16.089 54.738 1.00 90.69 702 ILE A N 1
ATOM 5606 C CA . ILE A 1 702 ? -21.914 -14.859 54.108 1.00 90.69 702 ILE A CA 1
ATOM 5607 C C . ILE A 1 702 ? -22.853 -14.513 52.937 1.00 90.69 702 ILE A C 1
ATOM 5609 O O . ILE A 1 702 ? -22.831 -15.184 51.900 1.00 90.69 702 ILE A O 1
ATOM 5613 N N . PRO A 1 703 ? -23.695 -13.469 53.054 1.00 90.88 703 PRO A N 1
ATOM 5614 C CA . PRO A 1 703 ? -24.582 -13.072 51.968 1.00 90.88 703 PRO A CA 1
ATOM 5615 C C . PRO A 1 703 ? -23.812 -12.323 50.879 1.00 90.88 703 PRO A C 1
ATOM 5617 O O . PRO A 1 703 ? -22.950 -11.489 51.182 1.00 90.88 703 PRO A O 1
ATOM 5620 N N . ALA A 1 704 ? -24.186 -12.541 49.617 1.00 88.69 704 ALA A N 1
ATOM 5621 C CA . ALA A 1 704 ? -23.635 -11.813 48.480 1.00 88.69 704 ALA A CA 1
ATOM 5622 C C . ALA A 1 704 ? -23.763 -10.286 48.649 1.00 88.69 704 ALA A C 1
ATOM 5624 O O . ALA A 1 704 ? -24.560 -9.751 49.436 1.00 88.69 704 ALA A O 1
ATOM 5625 N N . LEU A 1 705 ? -22.941 -9.551 47.902 1.00 88.69 705 LEU A N 1
ATOM 5626 C CA . LEU A 1 705 ? -23.005 -8.100 47.817 1.00 88.69 705 LEU A CA 1
ATOM 5627 C C . LEU A 1 705 ? -24.400 -7.656 47.375 1.00 88.69 705 LEU A C 1
ATOM 5629 O O . LEU A 1 705 ? -24.990 -8.205 46.440 1.00 88.69 705 LEU A O 1
ATOM 5633 N N . LYS A 1 706 ? -24.922 -6.601 48.004 1.00 84.69 706 LYS A N 1
ATOM 5634 C CA . LYS A 1 706 ? -26.159 -5.967 47.535 1.00 84.69 706 LYS A CA 1
ATOM 5635 C C . LYS A 1 706 ? -25.895 -5.272 46.203 1.00 84.69 706 LYS A C 1
ATOM 5637 O O . LYS A 1 706 ? -24.761 -4.915 45.886 1.00 84.69 706 LYS A O 1
ATOM 5642 N N . LYS A 1 707 ? -26.943 -5.026 45.414 1.00 72.81 707 LYS A N 1
ATOM 5643 C CA . LYS A 1 707 ? -26.829 -4.408 44.077 1.00 72.81 707 LYS A CA 1
ATOM 5644 C C . LYS A 1 707 ? -26.097 -3.053 44.071 1.00 72.81 707 LYS A C 1
ATOM 5646 O O . LYS A 1 707 ? -25.509 -2.691 43.063 1.00 72.81 707 LYS A O 1
ATOM 5651 N N . SER A 1 708 ? -26.129 -2.314 45.181 1.00 74.56 708 SER A N 1
ATOM 5652 C CA . SER A 1 708 ? -25.444 -1.025 45.354 1.00 74.56 708 SER A CA 1
ATOM 5653 C C . SER A 1 708 ? -24.023 -1.129 45.922 1.00 74.56 708 SER A C 1
ATOM 5655 O O . SER A 1 708 ? -23.374 -0.104 46.107 1.00 74.56 708 SER A O 1
ATOM 5657 N N . GLU A 1 709 ? -23.551 -2.330 46.256 1.00 81.94 709 GLU A N 1
ATOM 5658 C CA . GLU A 1 709 ? -22.260 -2.551 46.907 1.00 81.94 709 GLU A CA 1
ATOM 5659 C C . GLU A 1 709 ? -21.237 -3.114 45.916 1.00 81.94 709 GLU A C 1
ATOM 5661 O O . GLU A 1 709 ? -21.483 -4.111 45.228 1.00 81.94 709 GLU A O 1
ATOM 5666 N N . ASN A 1 710 ? -20.065 -2.478 45.886 1.00 81.50 710 ASN A N 1
ATOM 5667 C CA . ASN A 1 710 ? -18.922 -2.912 45.080 1.00 81.50 710 ASN A CA 1
ATOM 5668 C C . ASN A 1 710 ? -17.930 -3.774 45.867 1.00 81.50 710 ASN A C 1
ATOM 5670 O O . ASN A 1 710 ? -17.211 -4.578 45.273 1.00 81.50 710 ASN A O 1
ATOM 5674 N N . SER A 1 711 ? -17.900 -3.604 47.187 1.00 88.12 711 SER A N 1
ATOM 5675 C CA . SER A 1 711 ? -17.084 -4.381 48.111 1.00 88.12 711 SER A CA 1
ATOM 5676 C C . SER A 1 711 ? -17.723 -4.397 49.492 1.00 88.12 711 SER A C 1
ATOM 5678 O O . SER A 1 711 ? -18.446 -3.465 49.851 1.00 88.12 711 SER A O 1
ATOM 5680 N N . ARG A 1 712 ? -17.417 -5.427 50.276 1.00 91.69 712 ARG A N 1
ATOM 5681 C CA . ARG A 1 712 ? -17.801 -5.520 51.685 1.00 91.69 712 ARG A CA 1
ATOM 5682 C C . ARG A 1 712 ? -16.695 -6.225 52.439 1.00 91.69 712 ARG A C 1
ATOM 5684 O O . ARG A 1 712 ? -16.225 -7.258 51.984 1.00 91.69 712 ARG A O 1
ATOM 5691 N N . GLU A 1 713 ? -16.323 -5.669 53.575 1.00 92.62 713 GLU A N 1
ATOM 5692 C CA . GLU A 1 713 ? -15.468 -6.319 54.555 1.00 92.62 713 GLU A CA 1
ATOM 5693 C C . GLU A 1 713 ? -16.280 -6.432 55.838 1.00 92.62 713 GLU A C 1
ATOM 5695 O O . GLU A 1 713 ? -16.925 -5.464 56.251 1.00 92.62 713 GLU A O 1
ATOM 5700 N N . SER A 1 714 ? -16.378 -7.637 56.379 1.00 92.94 714 SER A N 1
ATOM 5701 C CA . SER A 1 714 ? -17.236 -7.937 57.521 1.00 92.94 714 SER A CA 1
ATOM 5702 C C . SER A 1 714 ? -16.800 -9.261 58.143 1.00 92.94 714 SER A C 1
ATOM 5704 O O . SER A 1 714 ? -15.910 -9.930 57.620 1.00 92.94 714 SER A O 1
ATOM 5706 N N . SER A 1 715 ? -17.413 -9.630 59.259 1.00 89.88 715 SER A N 1
ATOM 5707 C CA . SER A 1 715 ? -17.197 -10.908 59.914 1.00 89.88 715 SER A CA 1
ATOM 5708 C C . SER A 1 715 ? -18.524 -11.549 60.305 1.00 89.88 715 SER A C 1
ATOM 5710 O O . SER A 1 715 ? -19.542 -10.868 60.452 1.00 89.88 715 SER A O 1
ATOM 5712 N N . ILE A 1 716 ? -18.508 -12.870 60.423 1.00 89.62 716 ILE A N 1
ATOM 5713 C CA . ILE A 1 716 ? -19.570 -13.677 61.025 1.00 89.62 716 ILE A CA 1
ATOM 5714 C C . ILE A 1 716 ? -18.981 -14.433 62.214 1.00 89.62 716 ILE A C 1
ATOM 5716 O O . ILE A 1 716 ? -17.787 -14.726 62.216 1.00 89.62 716 ILE A O 1
ATOM 5720 N N . ILE A 1 717 ? -19.814 -14.722 63.208 1.00 86.06 717 ILE A N 1
ATOM 5721 C CA . ILE A 1 717 ? -19.459 -15.576 64.343 1.00 86.06 717 ILE A CA 1
ATOM 5722 C C . ILE A 1 717 ? -20.230 -16.883 64.173 1.00 86.06 717 ILE A C 1
ATOM 5724 O O . ILE A 1 717 ? -21.412 -16.853 63.813 1.00 86.06 717 ILE A O 1
ATOM 5728 N N . ILE A 1 718 ? -19.543 -18.003 64.363 1.00 83.31 718 ILE A N 1
ATOM 5729 C CA . ILE A 1 718 ? -20.126 -19.341 64.421 1.00 83.31 718 ILE A CA 1
ATOM 5730 C C . ILE A 1 718 ? -19.894 -19.849 65.842 1.00 83.31 718 ILE A C 1
ATOM 5732 O O . ILE A 1 718 ? -18.749 -19.990 66.258 1.00 83.31 718 ILE A O 1
ATOM 5736 N N . GLU A 1 719 ? -20.984 -20.069 66.571 1.00 77.06 719 GLU A N 1
ATOM 5737 C CA . GLU A 1 719 ? -20.980 -20.662 67.911 1.00 77.06 719 GLU A CA 1
ATOM 5738 C C . GLU A 1 719 ? -21.063 -22.186 67.742 1.00 77.06 719 GLU A C 1
ATOM 5740 O O . GLU A 1 719 ? -22.067 -22.673 67.213 1.00 77.06 719 GLU A O 1
ATOM 5745 N N . ALA A 1 720 ? -20.002 -22.899 68.125 1.00 70.31 720 ALA A N 1
ATOM 5746 C CA . ALA A 1 720 ? -19.946 -24.355 68.250 1.00 70.31 720 ALA A CA 1
ATOM 5747 C C . ALA A 1 720 ? -19.993 -24.751 69.739 1.00 70.31 720 ALA A C 1
ATOM 5749 O O . ALA A 1 720 ? -19.875 -23.889 70.618 1.00 70.31 720 ALA A O 1
ATOM 5750 N N . GLU A 1 721 ? -20.235 -26.023 70.056 1.00 63.03 721 GLU A N 1
ATOM 5751 C CA . GLU A 1 721 ? -20.376 -26.460 71.449 1.00 63.03 721 GLU A CA 1
ATOM 5752 C C . GLU A 1 721 ? -19.013 -26.584 72.134 1.00 63.03 721 GLU A C 1
ATOM 5754 O O . GLU A 1 721 ? -18.440 -27.654 72.232 1.00 63.03 721 GLU A O 1
ATOM 5759 N N . GLY A 1 722 ? -18.517 -25.464 72.660 1.00 63.28 722 GLY A N 1
ATOM 5760 C CA . GLY A 1 722 ? -17.215 -25.406 73.328 1.00 63.28 722 GLY A CA 1
ATOM 5761 C C . GLY A 1 722 ? -16.333 -24.279 72.810 1.00 63.28 722 GLY A C 1
ATOM 5762 O O . GLY A 1 722 ? -15.501 -23.794 73.572 1.00 63.28 722 GLY A O 1
ATOM 5763 N N . ALA A 1 723 ? -16.586 -23.783 71.591 1.00 69.88 723 ALA A N 1
ATOM 5764 C CA . ALA A 1 723 ? -15.792 -22.732 70.961 1.00 69.88 723 ALA A CA 1
ATOM 5765 C C . ALA A 1 723 ? -16.610 -21.705 70.148 1.00 69.88 723 ALA A C 1
ATOM 5767 O O . ALA A 1 723 ? -17.617 -22.018 69.508 1.00 69.88 723 ALA A O 1
ATOM 5768 N N . GLU A 1 724 ? -16.138 -20.454 70.110 1.00 77.06 724 GLU A N 1
ATOM 5769 C CA . GLU A 1 724 ? -16.626 -19.422 69.181 1.00 77.06 724 GLU A CA 1
ATOM 5770 C C . GLU A 1 724 ? -15.598 -19.118 68.082 1.00 77.06 724 GLU A C 1
ATOM 5772 O O . GLU A 1 724 ? -14.467 -18.722 68.366 1.00 77.06 724 GLU A O 1
ATOM 5777 N N . TYR A 1 725 ? -16.006 -19.195 66.810 1.00 79.75 725 TYR A N 1
ATOM 5778 C CA . TYR A 1 725 ? -15.147 -18.871 65.665 1.00 79.75 725 TYR A CA 1
ATOM 5779 C C . TYR A 1 725 ? -15.593 -17.586 64.964 1.00 79.75 725 TYR A C 1
ATOM 5781 O O . TYR A 1 725 ? -16.701 -17.499 64.426 1.00 79.75 725 TYR A O 1
ATOM 5789 N N . GLN A 1 726 ? -14.704 -16.595 64.872 1.00 86.06 726 GLN A N 1
ATOM 5790 C CA . GLN A 1 726 ? -14.892 -15.421 64.024 1.00 86.06 726 GLN A CA 1
ATOM 5791 C C . GLN A 1 726 ? -14.320 -15.676 62.633 1.00 86.06 726 GLN A C 1
ATOM 5793 O O . GLN A 1 726 ? -13.115 -15.844 62.459 1.00 86.06 726 GLN A O 1
ATOM 5798 N N . ILE A 1 727 ? -15.162 -15.566 61.611 1.00 86.25 727 ILE A N 1
ATOM 5799 C CA . ILE A 1 727 ? -14.734 -15.611 60.215 1.00 86.25 727 ILE A CA 1
ATOM 5800 C C . ILE A 1 727 ? -14.817 -14.211 59.626 1.00 86.25 727 ILE A C 1
ATOM 5802 O O . ILE A 1 727 ? -15.908 -13.681 59.404 1.00 86.25 727 ILE A O 1
ATOM 5806 N N . SER A 1 728 ? -13.663 -13.614 59.348 1.00 89.31 728 SER A N 1
ATOM 5807 C CA . SER A 1 728 ? -13.537 -12.330 58.660 1.00 89.31 728 SER A CA 1
ATOM 5808 C C . SER A 1 728 ? -13.430 -12.553 57.154 1.00 89.31 728 SER A C 1
ATOM 5810 O O . SER A 1 728 ? -12.723 -13.442 56.687 1.00 89.31 728 SER A O 1
ATOM 5812 N N . TYR A 1 729 ? -14.141 -11.751 56.364 1.00 89.69 729 TYR A N 1
ATOM 5813 C CA . TYR A 1 729 ? -14.204 -11.925 54.918 1.00 89.69 729 TYR A CA 1
ATOM 5814 C C . TYR A 1 729 ? -14.217 -10.597 54.162 1.00 89.69 729 TYR A C 1
ATOM 5816 O O . TYR A 1 729 ? -14.750 -9.587 54.631 1.00 89.69 729 TYR A O 1
ATOM 5824 N N . LYS A 1 730 ? -13.684 -10.619 52.933 1.00 90.19 730 LYS A N 1
ATOM 5825 C CA . LYS A 1 730 ? -13.781 -9.512 51.971 1.00 90.19 730 LYS A CA 1
ATOM 5826 C C . LYS A 1 730 ? -14.402 -9.988 50.667 1.00 90.19 730 LYS A C 1
ATOM 5828 O O . LYS A 1 730 ? -13.857 -10.856 49.983 1.00 90.19 730 LYS A O 1
ATOM 5833 N N . LEU A 1 731 ? -15.508 -9.355 50.299 1.00 90.12 731 LEU A N 1
ATOM 5834 C CA . LEU A 1 731 ? -16.182 -9.534 49.021 1.00 90.12 731 LEU A CA 1
ATOM 5835 C C . LEU A 1 731 ? -15.880 -8.378 48.072 1.00 90.12 731 LEU A C 1
ATOM 5837 O O . LEU A 1 731 ? -15.773 -7.224 48.502 1.00 90.12 731 LEU A O 1
ATOM 5841 N N . SER A 1 732 ? -15.846 -8.662 46.772 1.00 87.31 732 SER A N 1
ATOM 5842 C CA . SER A 1 732 ? -15.816 -7.645 45.719 1.00 87.31 732 SER A CA 1
ATOM 5843 C C . SER A 1 732 ? -16.670 -8.034 44.506 1.00 87.31 732 SER A C 1
ATOM 5845 O O . SER A 1 732 ? -17.062 -9.184 44.330 1.00 87.31 732 SER A O 1
ATOM 5847 N N . ARG A 1 733 ? -16.965 -7.060 43.640 1.00 81.50 733 ARG A N 1
ATOM 5848 C CA . ARG A 1 733 ? -17.596 -7.294 42.325 1.00 81.50 733 ARG A CA 1
ATOM 5849 C C . ARG A 1 733 ? -16.598 -7.602 41.207 1.00 81.50 733 ARG A C 1
ATOM 5851 O O . ARG A 1 733 ? -17.032 -7.874 40.089 1.00 81.50 733 ARG A O 1
ATOM 5858 N N . ASN A 1 734 ? -15.294 -7.495 41.469 1.00 74.50 734 ASN A N 1
ATOM 5859 C CA . ASN A 1 734 ? -14.239 -7.667 40.474 1.00 74.50 734 ASN A CA 1
ATOM 5860 C C . ASN A 1 734 ? -13.128 -8.551 41.063 1.00 74.50 734 ASN A C 1
ATOM 5862 O O . ASN A 1 734 ? -12.528 -8.149 42.060 1.00 74.50 734 ASN A O 1
ATOM 5866 N N . PRO A 1 735 ? -12.795 -9.686 40.428 1.00 67.38 735 PRO A N 1
ATOM 5867 C CA . PRO A 1 735 ? -11.829 -10.646 40.966 1.00 67.38 735 PRO A CA 1
ATOM 5868 C C . PRO A 1 735 ? -10.434 -10.046 41.217 1.00 67.38 735 PRO A C 1
ATOM 5870 O O . PRO A 1 735 ? -9.677 -10.545 42.042 1.00 67.38 735 PRO A O 1
ATOM 5873 N N . ASN A 1 736 ? -10.095 -8.937 40.550 1.00 62.25 736 ASN A N 1
ATOM 5874 C CA . ASN A 1 736 ? -8.787 -8.288 40.637 1.00 62.25 736 ASN A CA 1
ATOM 5875 C C . ASN A 1 736 ? -8.740 -7.064 41.584 1.00 62.25 736 ASN A C 1
ATOM 5877 O O . ASN A 1 736 ? -7.803 -6.271 41.469 1.00 62.25 736 ASN A O 1
ATOM 5881 N N . ARG A 1 737 ? -9.735 -6.847 42.463 1.00 53.50 737 ARG A N 1
ATOM 5882 C CA . ARG A 1 737 ? -9.816 -5.665 43.358 1.00 53.50 737 ARG A CA 1
ATOM 5883 C C . ARG A 1 737 ? -9.861 -5.953 44.858 1.00 53.50 737 ARG A C 1
ATOM 5885 O O . ARG A 1 737 ? -10.543 -6.908 45.283 1.00 53.50 737 ARG A O 1
#

Foldseek 3Di:
DAFAKEKEWELQLADPPVDDNVQSLLSLLLVLVCQPPVLDDPRRRHQKYKYFNNQDPNSLVSNCVSCCVVFVEKDSFDAPPPPQAGEQRIIMGHPFHWDQFPDDPQADDNNSKGWDFQDQPDDVPDNDHLADDPRNRYRWTKMWTWTCPVDPLRIAIEIEGAGYADDFEQCPPLVSLVVRLLVVQVVCCVGQNDPVVGCNLLRYKYWYFSNAFQADDPPPPPRDGSNCCQAPVLNPPPQPVVSVDDPVSSGGCNHVWKDFQCQQFLAAAPDPHQLASQFFFFACDPDPHDHHRDTTDRITIMWTDFDPDDPDDDTWGKHFLAKAFDDCPSPVPVPSSVSSPGRGTMMMTRMDIDDQQSTNNRAAEQVPWDWDAFPVDPWIKTKDFPDWFAFFHGKHKHKYAAFAKKWKKKAPQKDKWKFASHHRHDTFAFPDKDFQCQLLTDNVVSVVVCVVQRIDRMTGIGGGRGMMMMMMHGDPVGRGDTTTMMMIMIGQAQLAAVRAAEAEAPDFFDFSSQGAQDARPPQNKGKHKYFDAAQALQNFWFKKKKKKQQQPLFWKKKFKDFDDPGPHGPDIDTGSDRMDIDIDTDDNPGGMMMMMIHGPGRNRGDMTIHMYTQKKWWQWKKKAWADQQPVPALQWKWKWKAAPNHGDDGDGPNPDGRGHGDMDTCNVPDDQGNMHRFKMKMWIFGDPPDDPCRPDIWIDIDTTDDRPDAKDWDWDWTDDDRTIMIMTTMMGPDSVD

Secondary structure (DSSP, 8-state):
---EEEEEEE---PPTTSS-HHHHHHHHHHHHHHT-GGGS-TTTS-SEEEEES---HHHHHHHHHHHTTT--EEE-----S-SSSEE---EEEESSEEPPPPP-TTEETTTTEEEEE--SS-STT--S-S--GGGGGEE-EEEEEEEE-SSTTS-EEEEEEEPPP-SSSTTTTHHHHHHHHHHHHHHHHHHH--STT-TTGGGEEEEEE-----SPPSS-TTS--HHHHHHTSTTGGG--GGGT--GGGS--HHHHTEEEHHHHHSS-TT-SS-SS----EE--S--SSS-TT-EE--EEEEEEPPP---TT-----EEEEEEEEPPS--TT-TTTSTT---SB--EEEEEEE--TT-SGGGPEEGGGSEEEEPTT-S-EEEEEEEEEE-STT--EEEEE-S-EEEEEEE-TTEEEEEEETTEEEEEEPPSEEEEGGGSSS-HHHHHHHHHHHT--SEEEEEEESS-EEEEEEE-GGGTT--EEEEEEEEE--SSSGGGPEE--BTSPPBP--PPTTS-STTTTEEEEEEEPPPPPTT----EEEEEEE-TT---EEEEEEETTT-SS-SEEEEE--SEEEEEEEPPTT--EEEEEEEESSTT----EEEEEE--EEEEEEEEEEEEESSSS----EEEEEEETTEEEEEEE-TTS---TT-EEEGGGTS-TTEEESSEEEEEEEE--SS-S-----EEEEEEPPPTT-SEEEEEEEEE-SSEEEEEEEEEESSTT-

Radius of gyration: 37.08 Å; chains: 1; bounding box: 77×67×119 Å